Protein AF-A0AAU7Q9M7-F1 (afdb_monomer)

Organism: NCBI:txid3157919

Radius of gyration: 29.68 Å; Cα contacts (8 Å, |Δi|>4): 507; chains: 1; bounding box: 92×41×70 Å

Secondary structure (DSSP, 8-state):
-HHHHHHHHHHTS--HHHHHHHHHHS--HHHHHHHHHHHHHHHHHHHHHHT-TTTGGG--HHHHHHHHHHHHHHHHHHHHTT--SPPP------S---TT---------S--HHHHHHHTTS----TT-B-TT-B-TT---TTTT-S---TT-----B-TT-B-TT-EETTS--TTEE-TT-B-TT-EEEESSEE-TT-B-TT-EEEE---SS--HHHIIIII-TTT-SS-HHHHHHHS-GGGHHHHHHHHHHHHHHHHHTT--TTSTTS-HHHHHHHHTSSHHHHHSHHHHHHHHHHHHHHHHHHHTT-------HHHHHHHHHHHHT-SSHHHHHIIIIITHHHHHHHHHHHHT-S-HHHHHHHHHHHHHHHTSHHHHHHHS-----

Sequence (389 aa):
MNVVLSTIKAHLFNSCTSAIDLVQNNPSPYNIHIAKCLLSAKMTALNLLLSDPQKRSEVNEAKVNKYNNLLVKLNNLTHHLQIDSPPRLSRSTQNDLPAGANHKHILIEAATDEFTKLFKSKIACLSGIDFINRDLRHLDFENANELPFSRGMPCSENFTGANLTGVDLSGAFLEGSNFKGATLNHAKLQINCANFTDAALDNADITINPPEAWDEWHLDCLLNSDNNQDTIFSTINTIDDKYRDLKVNLIHQIIDSLVQDNVDMEDPTFPKSVMINTLFSKEFYLHDEKIRLYCDKLLQKEIIKANEKTLLNGFNKAALLFLLDTIANSAKANKQKYYMIDNNGFFNQLMVLCAHNDAAEIREKARAIYNDYLKLDEVKIYADKKGIR

Solvent-accessible surface area (backbone atoms only — not comparable to full-atom values): 21813 Å² total; per-residue (Å²): 119,65,61,63,54,20,46,49,37,21,68,69,64,70,28,56,69,28,21,45,53,26,30,74,76,55,75,43,78,65,44,49,49,52,34,51,52,52,44,51,53,54,50,50,56,49,50,57,42,64,71,35,85,88,48,44,88,75,61,56,66,69,58,58,54,51,52,53,54,48,49,52,53,46,51,52,55,45,64,76,63,74,70,81,76,80,81,76,93,61,88,81,74,86,86,83,77,79,90,75,78,80,76,69,81,70,74,70,77,64,77,46,72,66,61,46,52,50,48,75,70,52,73,42,78,61,71,93,53,86,35,58,54,35,80,42,58,72,50,62,29,64,59,37,50,86,61,88,71,64,92,89,68,71,36,64,35,43,30,36,42,13,34,32,42,56,21,50,32,62,39,35,81,39,35,51,18,32,30,35,46,11,35,29,31,47,14,32,36,37,42,52,15,41,38,34,40,77,39,43,56,59,75,38,49,72,43,67,63,78,69,99,63,84,44,67,66,50,32,35,52,40,50,19,57,90,84,28,82,65,8,40,62,50,22,58,65,30,42,62,75,89,48,48,69,60,52,50,49,46,50,48,52,53,52,50,53,43,60,73,68,62,61,59,82,80,44,89,56,43,41,57,63,43,50,51,45,58,54,38,68,42,74,74,45,59,70,35,68,68,54,35,55,52,49,52,55,56,49,53,54,52,43,54,45,19,37,75,72,44,83,82,75,81,73,44,74,48,46,51,49,49,52,52,49,53,50,72,64,35,93,41,73,68,58,32,40,42,46,58,58,79,25,33,49,25,40,53,49,52,45,54,53,29,63,74,42,90,50,64,68,49,30,52,54,43,49,54,55,49,56,54,52,51,65,35,77,90,40,29,75,63,68,70,56,86,77,85,127

Structure (mmCIF, N/CA/C/O backbone):
data_AF-A0AAU7Q9M7-F1
#
_entry.id   AF-A0AAU7Q9M7-F1
#
loop_
_atom_site.group_PDB
_atom_site.id
_atom_site.type_symbol
_atom_site.label_atom_id
_atom_site.label_alt_id
_atom_site.label_comp_id
_atom_site.label_asym_id
_atom_site.label_entity_id
_atom_site.label_seq_id
_atom_site.pdbx_PDB_ins_code
_atom_site.Cartn_x
_atom_site.Cartn_y
_atom_site.Cartn_z
_atom_site.occupancy
_atom_site.B_iso_or_equiv
_atom_site.auth_seq_id
_atom_site.auth_comp_id
_atom_site.auth_asym_id
_atom_site.auth_atom_id
_atom_site.pdbx_PDB_model_num
ATOM 1 N N . MET A 1 1 ? 22.580 10.094 -32.316 1.00 34.44 1 MET A N 1
ATOM 2 C CA . MET A 1 1 ? 23.124 8.717 -32.353 1.00 34.44 1 MET A CA 1
ATOM 3 C C . MET A 1 1 ? 24.425 8.578 -31.544 1.00 34.44 1 MET A C 1
ATOM 5 O O . MET A 1 1 ? 24.486 7.691 -30.710 1.00 34.44 1 MET A O 1
ATOM 9 N N . ASN A 1 2 ? 25.415 9.480 -31.682 1.00 42.91 2 ASN A N 1
ATOM 10 C CA . ASN A 1 2 ? 26.706 9.372 -30.968 1.00 42.91 2 ASN A CA 1
ATOM 11 C C . ASN A 1 2 ? 26.678 9.675 -29.456 1.00 42.91 2 ASN A C 1
ATOM 13 O O . ASN A 1 2 ? 27.366 8.999 -28.707 1.00 42.91 2 ASN A O 1
ATOM 17 N N . VAL A 1 3 ? 25.890 10.649 -28.982 1.00 38.97 3 VAL A N 1
ATOM 18 C CA . VAL A 1 3 ? 25.881 11.020 -27.549 1.00 38.97 3 VAL A CA 1
ATOM 19 C C . VAL A 1 3 ? 25.358 9.877 -26.684 1.00 38.97 3 VAL A C 1
ATOM 21 O O . VAL A 1 3 ? 26.024 9.502 -25.737 1.00 38.97 3 VAL A O 1
ATOM 24 N N . VAL A 1 4 ? 24.238 9.253 -27.061 1.00 38.22 4 VAL A N 1
ATOM 25 C CA . VAL A 1 4 ? 23.635 8.126 -26.325 1.00 38.22 4 VAL A CA 1
ATOM 26 C C . VAL A 1 4 ? 24.578 6.920 -26.269 1.00 38.22 4 VAL A C 1
ATOM 28 O O . VAL A 1 4 ? 24.780 6.349 -25.204 1.00 38.22 4 VAL A O 1
ATOM 31 N N . LEU A 1 5 ? 25.228 6.579 -27.387 1.00 40.94 5 LEU A N 1
ATOM 32 C CA . LEU A 1 5 ? 26.214 5.496 -27.433 1.00 40.94 5 LEU A CA 1
ATOM 33 C C . LEU A 1 5 ? 27.459 5.817 -26.589 1.00 40.94 5 LEU A C 1
ATOM 35 O O . LEU A 1 5 ? 27.981 4.937 -25.907 1.00 40.94 5 LEU A O 1
ATOM 39 N N . SER A 1 6 ? 27.918 7.071 -26.599 1.00 41.41 6 SER A N 1
ATOM 40 C CA . SER A 1 6 ? 29.015 7.539 -25.745 1.00 41.41 6 SER A CA 1
ATOM 41 C C . SER A 1 6 ? 28.627 7.554 -24.269 1.00 41.41 6 SER A C 1
ATOM 43 O O . SER A 1 6 ? 29.447 7.163 -23.445 1.00 41.41 6 SER A O 1
ATOM 45 N N . THR A 1 7 ? 27.384 7.906 -23.928 1.00 39.88 7 THR A N 1
ATOM 46 C CA . THR A 1 7 ? 26.843 7.829 -22.564 1.00 39.88 7 THR A CA 1
ATOM 47 C C . THR A 1 7 ? 26.818 6.388 -22.076 1.00 39.88 7 THR A C 1
ATOM 49 O O . THR A 1 7 ? 27.378 6.106 -21.021 1.00 39.88 7 THR A O 1
ATOM 52 N N . ILE A 1 8 ? 26.283 5.464 -22.876 1.00 42.66 8 ILE A N 1
ATOM 53 C CA . ILE A 1 8 ? 26.241 4.028 -22.567 1.00 42.66 8 ILE A CA 1
ATOM 54 C C . ILE A 1 8 ? 27.663 3.469 -22.405 1.00 42.66 8 ILE A C 1
ATOM 56 O O . ILE A 1 8 ? 27.961 2.788 -21.427 1.00 42.66 8 ILE A O 1
ATOM 60 N N . LYS A 1 9 ? 28.587 3.804 -23.315 1.00 42.69 9 LYS A N 1
ATOM 61 C CA . LYS A 1 9 ? 29.988 3.361 -23.226 1.00 42.69 9 LYS A CA 1
ATOM 62 C C . LYS A 1 9 ? 30.734 3.962 -22.033 1.00 42.69 9 LYS A C 1
ATOM 64 O O . LYS A 1 9 ? 31.542 3.274 -21.416 1.00 42.69 9 LYS A O 1
ATOM 69 N N . ALA A 1 10 ? 30.470 5.217 -21.691 1.00 39.41 10 ALA A N 1
ATOM 70 C CA . ALA A 1 10 ? 31.077 5.882 -20.544 1.00 39.41 10 ALA A CA 1
ATOM 71 C C . ALA A 1 10 ? 30.605 5.281 -19.213 1.00 39.41 10 ALA A C 1
ATOM 73 O O . ALA A 1 10 ? 31.439 4.974 -18.364 1.00 39.41 10 ALA A O 1
ATOM 74 N N . HIS A 1 11 ? 29.291 5.089 -19.065 1.00 41.91 11 HIS A N 1
ATOM 75 C CA . HIS A 1 11 ? 28.661 4.754 -17.788 1.00 41.91 11 HIS A CA 1
ATOM 76 C C . HIS A 1 11 ? 28.594 3.239 -17.541 1.00 41.91 11 HIS A C 1
ATOM 78 O O . HIS A 1 11 ? 28.989 2.806 -16.464 1.00 41.91 11 HIS A O 1
ATOM 84 N N . LEU A 1 12 ? 28.217 2.413 -18.531 1.00 37.09 12 LEU A N 1
ATOM 85 C CA . LEU A 1 12 ? 28.148 0.951 -18.341 1.00 37.09 12 LEU A CA 1
ATOM 86 C C . LEU A 1 12 ? 29.501 0.248 -18.489 1.00 37.09 12 LEU A C 1
ATOM 88 O O . LEU A 1 12 ? 29.812 -0.670 -17.737 1.00 37.09 12 LEU A O 1
ATOM 92 N N . PHE A 1 13 ? 30.335 0.655 -19.450 1.00 36.28 13 PHE A N 1
ATOM 93 C CA . PHE A 1 13 ? 31.604 -0.042 -19.718 1.00 36.28 13 PHE A CA 1
ATOM 94 C C . PHE A 1 13 ? 32.796 0.526 -18.952 1.00 36.28 13 PHE A C 1
ATOM 96 O O . PHE A 1 13 ? 33.926 0.064 -19.143 1.00 36.28 13 PHE A O 1
ATOM 103 N N . ASN A 1 14 ? 32.565 1.531 -18.100 1.00 47.53 14 ASN A N 1
ATOM 104 C CA . ASN A 1 14 ? 33.609 2.199 -17.328 1.00 47.53 14 ASN A CA 1
ATOM 105 C C . ASN A 1 14 ? 34.776 2.663 -18.242 1.00 47.53 14 ASN A C 1
ATOM 107 O O . ASN A 1 14 ? 35.966 2.501 -17.942 1.00 47.53 14 ASN A O 1
ATOM 111 N N . SER A 1 15 ? 34.412 3.154 -19.436 1.00 60.66 15 SER A N 1
ATOM 112 C CA . SER A 1 15 ? 35.326 3.490 -20.529 1.00 60.66 15 SER A CA 1
ATOM 113 C C . SER A 1 15 ? 35.737 4.955 -20.449 1.00 60.66 15 SER A C 1
ATOM 115 O O . SER A 1 15 ? 34.985 5.853 -20.834 1.00 60.66 15 SER A O 1
ATOM 117 N N . CYS A 1 16 ? 36.977 5.202 -20.023 1.00 60.84 16 CYS A N 1
ATOM 118 C CA . CYS A 1 16 ? 37.547 6.549 -19.955 1.00 60.84 16 CYS A CA 1
ATOM 119 C C . CYS A 1 16 ? 37.527 7.280 -21.309 1.00 60.84 16 CYS A C 1
ATOM 121 O O . CYS A 1 16 ? 37.311 8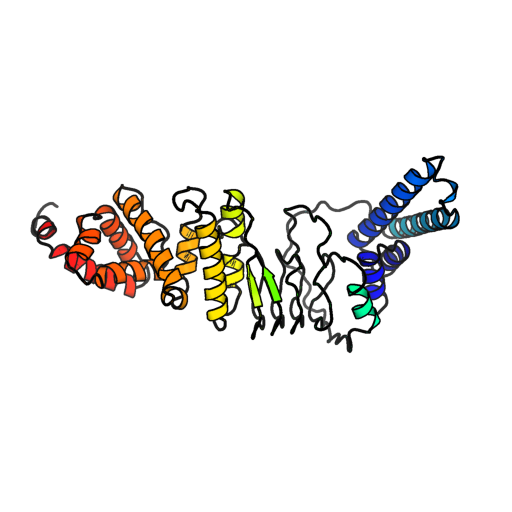.487 -21.350 1.00 60.84 16 CYS A O 1
ATOM 123 N N . THR A 1 17 ? 37.724 6.566 -22.425 1.00 66.56 17 THR A N 1
ATOM 124 C CA . THR A 1 17 ? 37.694 7.166 -23.770 1.00 66.56 17 THR A CA 1
ATOM 125 C C . THR A 1 17 ? 36.305 7.692 -24.107 1.00 66.56 17 THR A C 1
ATOM 127 O O . THR A 1 17 ? 36.161 8.829 -24.539 1.00 66.56 17 THR A O 1
ATOM 130 N N . SER A 1 18 ? 35.275 6.893 -23.834 1.00 60.75 18 SER A N 1
ATOM 131 C CA . SER A 1 18 ? 33.894 7.253 -24.155 1.00 60.75 18 SER A CA 1
ATOM 132 C C . SER A 1 18 ? 33.331 8.301 -23.199 1.00 60.75 18 SER A C 1
ATOM 134 O O . SER A 1 18 ? 32.537 9.131 -23.626 1.00 60.75 18 SER A O 1
ATOM 136 N N . ALA A 1 19 ? 33.787 8.320 -21.941 1.00 57.19 19 ALA A N 1
ATOM 137 C CA . ALA A 1 19 ? 33.470 9.386 -20.991 1.00 57.19 19 ALA A CA 1
ATOM 138 C C . ALA A 1 19 ? 34.023 10.743 -21.449 1.00 57.19 19 ALA A C 1
ATOM 140 O O . ALA A 1 19 ? 33.332 11.754 -21.368 1.00 57.19 19 ALA A O 1
ATOM 141 N N . ILE A 1 20 ? 35.237 10.773 -22.002 1.00 67.12 20 ILE A N 1
ATOM 142 C CA . ILE A 1 20 ? 35.827 12.007 -22.536 1.00 67.12 20 ILE A CA 1
ATOM 143 C C . ILE A 1 20 ? 35.156 12.427 -23.844 1.00 67.12 20 ILE A C 1
ATOM 145 O O . ILE A 1 20 ? 34.885 13.611 -24.037 1.00 67.12 20 ILE A O 1
ATOM 149 N N . ASP A 1 21 ? 34.829 11.479 -24.721 1.00 66.62 21 ASP A N 1
ATOM 150 C CA . ASP A 1 21 ? 34.077 11.784 -25.940 1.00 66.62 21 ASP A CA 1
ATOM 151 C C . ASP A 1 21 ? 32.649 12.260 -25.614 1.00 66.62 21 ASP A C 1
ATOM 153 O O . ASP A 1 21 ? 32.095 13.094 -26.329 1.00 66.62 21 ASP A O 1
ATOM 157 N N . LEU A 1 22 ? 32.053 11.797 -24.510 1.00 64.44 22 LEU A N 1
ATOM 158 C CA . LEU A 1 22 ? 30.787 12.324 -24.002 1.00 64.44 22 LEU A CA 1
ATOM 159 C C . LEU A 1 22 ? 30.930 13.773 -23.526 1.00 64.44 22 LEU A C 1
ATOM 161 O O . LEU A 1 22 ? 30.123 14.608 -23.921 1.00 64.44 22 LEU A O 1
ATOM 165 N N . VAL A 1 23 ? 31.967 14.087 -22.743 1.00 65.81 23 VAL A N 1
ATOM 166 C CA . VAL A 1 23 ? 32.262 15.468 -22.313 1.00 65.81 23 VAL A CA 1
ATOM 167 C C . VAL A 1 23 ? 32.479 16.386 -23.517 1.00 65.81 23 VAL A C 1
ATOM 169 O O . VAL A 1 23 ? 32.002 17.516 -23.520 1.00 65.81 23 VAL A O 1
ATOM 172 N N . GLN A 1 24 ? 33.153 15.895 -24.558 1.00 68.56 24 GLN A N 1
ATOM 173 C CA . GLN A 1 24 ? 33.411 16.654 -25.780 1.00 68.56 24 GLN A CA 1
ATOM 174 C C . GLN A 1 24 ? 32.130 16.946 -26.582 1.00 68.56 24 GLN A C 1
ATOM 176 O O . GLN A 1 24 ? 32.024 18.007 -27.191 1.00 68.56 24 GLN A O 1
ATOM 181 N N . ASN A 1 25 ? 31.166 16.020 -26.594 1.00 62.06 25 ASN A N 1
ATOM 182 C CA . ASN A 1 25 ? 29.933 16.153 -27.378 1.00 62.06 25 ASN A CA 1
ATOM 183 C C . ASN A 1 25 ? 28.751 16.747 -26.588 1.00 62.06 25 ASN A C 1
ATOM 185 O O . ASN A 1 25 ? 27.810 17.246 -27.201 1.00 62.06 25 ASN A O 1
ATOM 189 N N . ASN A 1 26 ? 28.766 16.664 -25.255 1.00 61.44 26 ASN A N 1
ATOM 190 C CA . ASN A 1 26 ? 27.743 17.213 -24.364 1.00 61.44 26 ASN A CA 1
ATOM 191 C C . ASN A 1 26 ? 28.369 17.648 -23.016 1.00 61.44 26 ASN A C 1
ATOM 193 O O . ASN A 1 26 ? 28.328 16.895 -22.032 1.00 61.44 26 ASN A O 1
ATOM 197 N N . PRO A 1 27 ? 29.003 18.833 -22.968 1.00 62.59 27 PRO A N 1
ATOM 198 C CA . PRO A 1 27 ? 29.715 19.297 -21.785 1.00 62.59 27 PRO A CA 1
ATOM 199 C C . PRO A 1 27 ? 28.742 19.685 -20.666 1.00 62.59 27 PRO A C 1
ATOM 201 O O . PRO A 1 27 ? 27.946 20.610 -20.803 1.00 62.59 27 PRO A O 1
ATOM 204 N N . SER A 1 28 ? 28.840 19.001 -19.526 1.00 59.50 28 SER A N 1
ATOM 205 C CA . SER A 1 28 ? 28.136 19.357 -18.292 1.00 59.50 28 SER A CA 1
ATOM 206 C C . SER A 1 28 ? 29.054 19.156 -17.080 1.00 59.50 28 SER A C 1
ATOM 208 O O . SER A 1 28 ? 29.949 18.301 -17.133 1.00 59.50 28 SER A O 1
ATOM 210 N N . PRO A 1 29 ? 28.845 19.889 -15.967 1.00 49.69 29 PRO A N 1
ATOM 211 C CA . PRO A 1 29 ? 29.611 19.687 -14.734 1.00 49.69 29 PRO A CA 1
ATOM 212 C C . PRO A 1 29 ? 29.579 18.229 -14.250 1.00 49.69 29 PRO A C 1
ATOM 214 O O . PRO A 1 29 ? 30.583 17.705 -13.770 1.00 49.69 29 PRO A O 1
ATOM 217 N N . TYR A 1 30 ? 28.443 17.555 -14.452 1.00 48.59 30 TYR A N 1
ATOM 218 C CA . TYR A 1 30 ? 28.232 16.149 -14.117 1.00 48.59 30 TYR A CA 1
ATOM 219 C C . TYR A 1 30 ? 29.070 15.201 -14.993 1.00 48.59 30 TYR A C 1
ATOM 221 O O . TYR A 1 30 ? 29.829 14.386 -14.470 1.00 48.59 30 TYR A O 1
ATOM 229 N N . ASN A 1 31 ? 29.033 15.365 -16.321 1.00 53.19 31 ASN A N 1
ATOM 230 C CA . ASN A 1 31 ? 29.803 14.527 -17.253 1.00 53.19 31 ASN A CA 1
ATOM 231 C C . ASN A 1 31 ? 31.318 14.697 -17.048 1.00 53.19 31 ASN A C 1
ATOM 233 O O . ASN A 1 31 ? 32.079 13.731 -17.130 1.00 53.19 31 ASN A O 1
ATOM 237 N N . ILE A 1 32 ? 31.756 15.922 -16.736 1.00 57.72 32 ILE A N 1
ATOM 238 C CA . ILE A 1 32 ? 33.153 16.232 -16.409 1.00 57.72 32 ILE A CA 1
ATOM 239 C C . ILE A 1 32 ? 33.573 15.537 -15.110 1.00 57.72 32 ILE A C 1
ATOM 241 O O . ILE A 1 32 ? 34.659 14.957 -15.050 1.00 57.72 32 ILE A O 1
ATOM 245 N N . HIS A 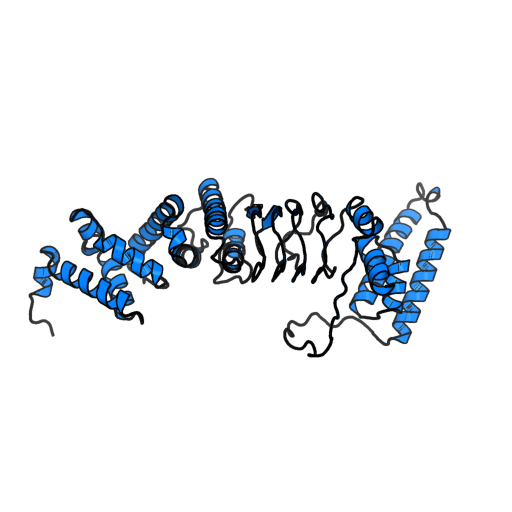1 33 ? 32.730 15.583 -14.075 1.00 53.19 33 HIS A N 1
ATOM 246 C CA . HIS A 1 33 ? 33.004 14.933 -12.796 1.00 53.19 33 HIS A CA 1
ATOM 247 C C . HIS A 1 33 ? 33.161 13.415 -12.960 1.00 53.19 33 HIS A C 1
ATOM 249 O O . HIS A 1 33 ? 34.152 12.852 -12.499 1.00 53.19 33 HIS A O 1
ATOM 255 N N . ILE A 1 34 ? 32.257 12.770 -13.700 1.00 54.78 34 ILE A N 1
ATOM 256 C CA . ILE A 1 34 ? 32.328 11.328 -13.978 1.00 54.78 34 ILE A CA 1
ATOM 257 C C . ILE A 1 34 ? 33.606 10.977 -14.739 1.00 54.78 34 ILE A C 1
ATOM 259 O O . ILE A 1 34 ? 34.338 10.079 -14.323 1.00 54.78 34 ILE A O 1
ATOM 263 N N . ALA A 1 35 ? 33.934 11.713 -15.805 1.00 60.47 35 ALA A N 1
ATOM 264 C CA . ALA A 1 35 ? 35.167 11.479 -16.554 1.00 60.47 35 ALA A CA 1
ATOM 265 C C . ALA A 1 35 ? 36.419 11.601 -15.661 1.00 60.47 35 ALA A C 1
ATOM 267 O O . ALA A 1 35 ? 37.322 10.769 -15.776 1.00 60.47 35 ALA A O 1
ATOM 268 N N . LYS A 1 36 ? 36.455 12.574 -14.735 1.00 61.75 36 LYS A N 1
ATOM 269 C CA . LYS A 1 36 ? 37.549 12.748 -13.759 1.00 61.75 36 LYS A CA 1
ATOM 270 C C . LYS A 1 36 ? 37.635 11.582 -12.770 1.00 61.75 36 LYS A C 1
ATOM 272 O O . LYS A 1 36 ? 38.725 11.050 -12.570 1.00 61.75 36 LYS A O 1
ATOM 277 N N . CYS A 1 37 ? 36.509 11.167 -12.190 1.00 54.28 37 CYS A N 1
ATOM 278 C CA . CYS A 1 37 ? 36.445 10.079 -11.210 1.00 54.28 37 CYS A CA 1
ATOM 279 C C . CYS A 1 37 ? 36.825 8.720 -11.815 1.00 54.28 37 CYS A C 1
ATOM 281 O O . CYS A 1 37 ? 37.568 7.951 -11.205 1.00 54.28 37 CYS A O 1
ATOM 283 N N . LEU A 1 38 ? 36.382 8.430 -13.043 1.00 59.72 38 LEU A N 1
ATOM 284 C CA . LEU A 1 38 ? 36.758 7.189 -13.721 1.00 59.72 38 LEU A CA 1
ATOM 285 C C . LEU A 1 38 ? 38.254 7.155 -14.042 1.00 59.72 38 LEU A C 1
ATOM 287 O O . LEU A 1 38 ? 38.909 6.133 -13.829 1.00 59.72 38 LEU A O 1
ATOM 291 N N . LEU A 1 39 ? 38.817 8.269 -14.520 1.00 66.69 39 LEU A N 1
ATOM 292 C CA . LEU A 1 39 ? 40.247 8.337 -14.810 1.00 66.69 39 LEU A CA 1
ATOM 293 C C . LEU A 1 39 ? 41.098 8.206 -13.542 1.00 66.69 39 LEU A C 1
ATOM 295 O O . LEU A 1 39 ? 42.069 7.450 -13.540 1.00 66.69 39 LEU A O 1
ATOM 299 N N . SER A 1 40 ? 40.725 8.901 -12.463 1.00 61.31 40 SER A N 1
ATOM 300 C CA . SER A 1 40 ? 41.470 8.873 -11.201 1.00 61.31 40 SER A CA 1
ATOM 301 C C . SER A 1 40 ? 41.441 7.489 -10.553 1.00 61.31 40 SER A C 1
ATOM 303 O O . SER A 1 40 ? 42.480 7.015 -10.090 1.00 61.31 40 SER A O 1
ATOM 305 N N . ALA A 1 41 ? 40.305 6.788 -10.600 1.00 55.94 41 ALA A N 1
ATOM 306 C CA . ALA A 1 41 ? 40.192 5.419 -10.108 1.00 55.94 41 ALA A CA 1
ATOM 307 C C . ALA A 1 41 ? 41.071 4.448 -10.918 1.00 55.94 41 ALA A C 1
ATOM 309 O O . ALA A 1 41 ? 41.804 3.640 -10.342 1.00 55.94 41 ALA A O 1
ATOM 310 N N . LYS A 1 42 ? 41.062 4.551 -12.257 1.00 61.97 42 LYS A N 1
ATOM 311 C CA . LYS A 1 42 ? 41.884 3.691 -13.130 1.00 61.97 42 LYS A CA 1
ATOM 312 C C . LYS A 1 42 ? 43.380 3.981 -12.996 1.00 61.97 42 LYS A C 1
ATOM 314 O O . LYS A 1 42 ? 44.168 3.038 -13.015 1.00 61.97 42 LYS A O 1
ATOM 319 N N . MET A 1 43 ? 43.775 5.243 -12.828 1.00 63.97 43 MET A N 1
ATOM 320 C CA . MET A 1 43 ? 45.173 5.625 -12.593 1.00 63.97 43 MET A CA 1
ATOM 321 C C . MET A 1 43 ? 45.660 5.197 -11.207 1.00 63.97 43 MET A C 1
ATOM 323 O O . MET A 1 43 ? 46.759 4.665 -11.096 1.00 63.97 43 MET A O 1
ATOM 327 N N . THR A 1 44 ? 44.838 5.350 -10.166 1.00 64.50 44 THR A N 1
ATOM 328 C CA . THR A 1 44 ? 45.172 4.893 -8.806 1.00 64.50 44 THR A CA 1
ATOM 329 C C . THR A 1 44 ? 45.362 3.376 -8.767 1.00 64.50 44 THR A C 1
ATOM 331 O O . THR A 1 44 ? 46.360 2.899 -8.232 1.00 64.50 44 THR A O 1
ATOM 334 N N . ALA A 1 45 ? 44.474 2.615 -9.417 1.00 61.34 45 ALA A N 1
ATOM 335 C CA . ALA A 1 45 ? 44.619 1.165 -9.547 1.00 61.34 45 ALA A CA 1
ATOM 336 C C . ALA A 1 45 ? 45.905 0.764 -10.296 1.00 61.34 45 ALA A C 1
ATOM 338 O O . ALA A 1 45 ? 46.570 -0.196 -9.914 1.00 61.34 45 ALA A O 1
ATOM 339 N N . LEU A 1 46 ? 46.291 1.509 -11.338 1.00 66.06 46 LEU A N 1
ATOM 340 C CA . LEU A 1 46 ? 47.536 1.263 -12.074 1.00 66.06 46 LEU A CA 1
ATOM 341 C C . LEU A 1 46 ? 48.789 1.616 -11.265 1.00 66.06 46 LEU A C 1
ATOM 343 O O . LEU A 1 46 ? 49.772 0.883 -11.318 1.00 66.06 46 LEU A O 1
ATOM 347 N N . ASN A 1 47 ? 48.749 2.706 -10.502 1.00 64.25 47 ASN A N 1
ATOM 348 C CA . ASN A 1 47 ? 49.853 3.115 -9.636 1.00 64.25 47 ASN A CA 1
ATOM 349 C C . ASN A 1 47 ? 50.073 2.113 -8.495 1.00 64.25 47 ASN A C 1
ATOM 351 O O . ASN A 1 47 ? 51.219 1.803 -8.186 1.00 64.25 47 ASN A O 1
ATOM 355 N N . LEU A 1 48 ? 48.994 1.543 -7.945 1.00 64.25 48 LEU A N 1
ATOM 356 C CA . LEU A 1 48 ? 49.061 0.458 -6.959 1.00 64.25 48 LEU A CA 1
ATOM 357 C C . LEU A 1 48 ? 49.707 -0.816 -7.533 1.00 64.25 48 LEU A C 1
ATOM 359 O O . LEU A 1 48 ? 50.501 -1.467 -6.858 1.00 64.25 48 LEU A O 1
ATOM 363 N N . LEU A 1 49 ? 49.423 -1.147 -8.797 1.00 60.28 49 LEU A N 1
ATOM 364 C CA . LEU A 1 49 ? 50.060 -2.270 -9.500 1.00 60.28 49 LEU A CA 1
ATOM 365 C C . LEU A 1 49 ? 51.540 -2.003 -9.827 1.00 60.28 49 LEU A C 1
ATOM 367 O O . LEU A 1 49 ? 52.349 -2.924 -9.802 1.00 60.28 49 LEU A O 1
ATOM 371 N N . LEU A 1 50 ? 51.908 -0.749 -10.104 1.00 60.66 50 LEU A N 1
ATOM 372 C CA . LEU A 1 50 ? 53.293 -0.327 -10.355 1.00 60.66 50 LEU A CA 1
ATOM 373 C C . LEU A 1 50 ? 54.159 -0.286 -9.085 1.00 60.66 50 LEU A C 1
ATOM 375 O O . LEU A 1 50 ? 55.382 -0.407 -9.192 1.00 60.66 50 LEU A O 1
ATOM 379 N N . SER A 1 51 ? 53.545 -0.108 -7.910 1.00 59.16 51 SER A N 1
ATOM 380 C CA . SER A 1 51 ? 54.228 -0.120 -6.609 1.00 59.16 51 SER A CA 1
ATOM 381 C C . SER A 1 51 ? 54.533 -1.521 -6.064 1.00 59.16 51 SER A C 1
ATOM 383 O O . SER A 1 51 ? 55.329 -1.631 -5.135 1.00 59.16 51 SER A O 1
ATOM 385 N N . ASP A 1 52 ? 53.947 -2.578 -6.637 1.00 57.78 52 ASP A N 1
ATOM 386 C CA . ASP A 1 52 ? 54.201 -3.974 -6.262 1.00 57.78 52 ASP A CA 1
ATOM 387 C C . ASP A 1 52 ? 55.289 -4.595 -7.176 1.00 57.78 52 ASP A C 1
ATOM 389 O O . ASP A 1 52 ? 55.047 -4.806 -8.372 1.00 57.78 52 ASP A O 1
ATOM 393 N N . PRO A 1 53 ? 56.501 -4.901 -6.662 1.00 56.81 53 PRO A N 1
ATOM 394 C CA . PRO A 1 53 ? 57.621 -5.398 -7.466 1.00 56.81 53 PRO A CA 1
ATOM 395 C C . PRO A 1 53 ? 57.338 -6.715 -8.201 1.00 56.81 53 PRO A C 1
ATOM 397 O O . PRO A 1 53 ? 57.965 -6.970 -9.230 1.00 56.81 53 PRO A O 1
ATOM 400 N N . GLN A 1 54 ? 56.409 -7.541 -7.701 1.00 55.69 54 GLN A N 1
ATOM 401 C CA . GLN A 1 54 ? 56.093 -8.853 -8.280 1.00 55.69 54 GLN A CA 1
ATOM 402 C C . GLN A 1 54 ? 55.080 -8.783 -9.434 1.00 55.69 54 GLN A C 1
ATOM 404 O O . GLN A 1 54 ? 55.072 -9.672 -10.282 1.00 55.69 54 GLN A O 1
ATOM 409 N N . LYS A 1 55 ? 54.268 -7.719 -9.513 1.00 51.09 55 LYS A N 1
ATOM 410 C CA . LYS A 1 55 ? 53.226 -7.528 -10.549 1.00 51.09 55 LYS A CA 1
ATOM 411 C C . LYS A 1 55 ? 53.635 -6.562 -11.660 1.00 51.09 55 LYS A C 1
ATOM 413 O O . LYS A 1 55 ? 52.879 -6.309 -12.596 1.00 51.09 55 LYS A O 1
ATOM 418 N N . ARG A 1 56 ? 54.859 -6.034 -11.590 1.00 52.75 56 ARG A N 1
ATOM 419 C CA . ARG A 1 56 ? 55.387 -5.028 -12.521 1.00 52.75 56 ARG A CA 1
ATOM 420 C C . ARG A 1 56 ? 55.473 -5.523 -13.972 1.00 52.75 56 ARG A C 1
ATOM 422 O O . ARG A 1 56 ? 55.348 -4.717 -14.887 1.00 52.75 56 ARG A O 1
ATOM 429 N N . SER A 1 57 ? 55.630 -6.832 -14.181 1.00 53.81 57 SER A N 1
ATOM 430 C CA . SER A 1 57 ? 55.624 -7.482 -15.502 1.00 53.81 57 SER A CA 1
ATOM 431 C C . SER A 1 57 ? 54.237 -7.542 -16.161 1.00 53.81 57 SER A C 1
ATOM 433 O O . SER A 1 57 ? 54.153 -7.724 -17.373 1.00 53.81 57 SER A O 1
ATOM 435 N N . GLU A 1 58 ? 53.153 -7.358 -15.398 1.00 51.94 58 GLU A N 1
ATOM 436 C CA . GLU A 1 58 ? 51.770 -7.331 -15.901 1.00 51.94 58 GLU A CA 1
ATOM 437 C C . GLU A 1 58 ? 51.317 -5.916 -16.309 1.00 51.94 58 GLU A C 1
ATOM 439 O O . GLU A 1 58 ? 50.247 -5.732 -16.907 1.00 51.94 58 GLU A O 1
ATOM 444 N N . VAL A 1 59 ? 52.123 -4.889 -16.008 1.00 53.78 59 VAL A N 1
ATOM 445 C CA . VAL A 1 59 ? 51.789 -3.499 -16.318 1.00 53.78 59 VAL A CA 1
ATOM 446 C C . VAL A 1 59 ? 52.130 -3.187 -17.772 1.00 53.78 59 VAL A C 1
ATOM 448 O O . VAL A 1 59 ? 53.280 -3.041 -18.168 1.00 53.78 59 VAL A O 1
ATOM 451 N N . ASN A 1 60 ? 51.088 -3.036 -18.583 1.00 60.56 60 ASN A N 1
ATOM 452 C CA . ASN A 1 60 ? 51.214 -2.653 -19.981 1.00 60.56 60 ASN A CA 1
ATOM 453 C C . ASN A 1 60 ? 51.476 -1.134 -20.097 1.00 60.56 60 ASN A C 1
ATOM 455 O O . ASN A 1 60 ? 50.552 -0.338 -19.902 1.00 60.56 60 ASN A O 1
ATOM 459 N N . GLU A 1 61 ? 52.706 -0.728 -20.438 1.00 61.28 61 GLU A N 1
ATOM 460 C CA . GLU A 1 61 ? 53.108 0.682 -20.644 1.00 61.28 61 GLU A CA 1
ATOM 461 C C . GLU A 1 61 ? 52.167 1.441 -21.598 1.00 61.28 61 GLU A C 1
ATOM 463 O O . GLU A 1 61 ? 51.887 2.627 -21.403 1.00 61.28 61 GLU A O 1
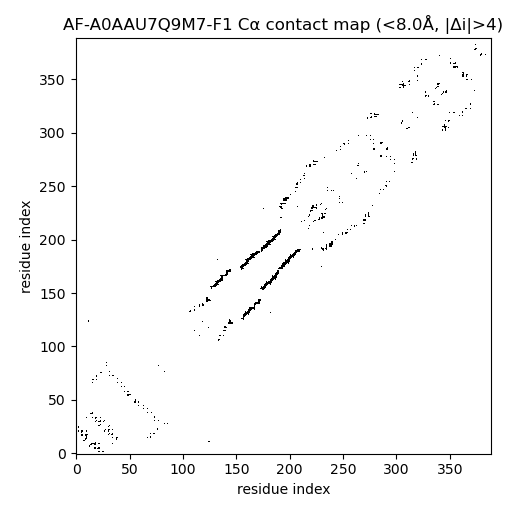ATOM 468 N N . ALA A 1 62 ? 51.573 0.755 -22.580 1.00 60.38 62 ALA A N 1
ATOM 469 C CA . ALA A 1 62 ? 50.607 1.362 -23.492 1.00 60.38 62 ALA A CA 1
ATOM 470 C C . ALA A 1 62 ? 49.309 1.803 -22.787 1.00 60.38 62 ALA A C 1
ATOM 472 O O . ALA A 1 62 ? 48.688 2.784 -23.201 1.00 60.38 62 ALA A O 1
ATOM 473 N N . LYS A 1 63 ? 48.892 1.131 -21.701 1.00 63.09 63 LYS A N 1
ATOM 474 C CA . LYS A 1 63 ? 47.717 1.534 -20.902 1.00 63.09 63 LYS A CA 1
ATOM 475 C C . LYS A 1 63 ? 48.010 2.768 -20.050 1.00 63.09 63 LYS A C 1
ATOM 477 O O . LYS A 1 63 ? 47.154 3.648 -19.974 1.00 63.09 63 LYS A O 1
ATOM 482 N N . VAL A 1 64 ? 49.208 2.851 -19.465 1.00 64.12 64 VAL A N 1
ATOM 483 C CA . VAL A 1 64 ? 49.675 4.034 -18.716 1.00 64.12 64 VAL A CA 1
ATOM 484 C C . VAL A 1 64 ? 49.647 5.260 -19.631 1.00 64.12 64 VAL A C 1
ATOM 486 O O . VAL A 1 64 ? 48.993 6.259 -19.328 1.00 64.12 64 VAL A O 1
ATOM 489 N N . ASN A 1 65 ? 50.265 5.144 -20.809 1.00 68.38 65 ASN A N 1
ATOM 490 C CA . ASN A 1 65 ? 50.329 6.228 -21.789 1.00 68.38 65 ASN A CA 1
ATOM 491 C C . ASN A 1 65 ? 48.942 6.611 -22.323 1.00 68.38 65 ASN A C 1
ATOM 493 O O . ASN A 1 65 ? 48.639 7.794 -22.479 1.00 68.38 65 ASN A O 1
ATOM 497 N N . LYS A 1 66 ? 48.055 5.630 -22.534 1.00 73.75 66 LYS A N 1
ATOM 498 C CA . LYS A 1 66 ? 46.667 5.882 -22.939 1.00 73.75 66 LYS A CA 1
ATOM 499 C C . LYS A 1 66 ? 45.910 6.725 -21.910 1.00 73.75 66 LYS A C 1
ATOM 501 O O . LYS A 1 66 ? 45.258 7.689 -22.303 1.00 73.75 66 LYS A O 1
ATOM 506 N N . TYR A 1 67 ? 45.975 6.393 -20.620 1.00 71.69 67 TYR A N 1
ATOM 507 C CA . TYR A 1 67 ? 45.253 7.157 -19.596 1.00 71.69 67 TYR A CA 1
ATOM 508 C C . TYR A 1 67 ? 45.861 8.540 -19.356 1.00 71.69 67 TYR A C 1
ATOM 510 O O . TYR A 1 67 ? 45.106 9.500 -19.226 1.00 71.69 67 TYR A O 1
ATOM 518 N N . ASN A 1 68 ? 47.187 8.681 -19.419 1.00 69.94 68 ASN A N 1
ATOM 519 C CA . ASN A 1 68 ? 47.838 9.993 -19.351 1.00 69.94 68 ASN A CA 1
ATOM 520 C C . ASN A 1 68 ? 47.409 10.909 -20.512 1.00 69.94 68 ASN A C 1
ATOM 522 O O . ASN A 1 68 ? 47.054 12.065 -20.287 1.00 69.94 68 ASN A O 1
ATOM 526 N N . ASN A 1 69 ? 47.337 10.386 -21.741 1.00 72.44 69 ASN A N 1
ATOM 527 C CA . ASN A 1 69 ? 46.860 11.154 -22.899 1.00 72.44 69 ASN A CA 1
ATOM 528 C C . ASN A 1 69 ? 45.386 11.565 -22.763 1.00 72.44 69 ASN A C 1
ATOM 530 O O . ASN A 1 69 ? 44.997 12.668 -23.146 1.00 72.44 69 ASN A O 1
ATOM 534 N N . LEU A 1 70 ? 44.560 10.689 -22.190 1.00 74.94 70 LEU A N 1
ATOM 535 C CA . LEU A 1 70 ? 43.156 10.978 -21.910 1.00 74.94 70 LEU A CA 1
ATOM 536 C C . LEU A 1 70 ? 42.986 12.031 -20.806 1.00 74.94 70 LEU A C 1
ATOM 538 O O . LEU A 1 70 ? 42.111 12.886 -20.929 1.00 74.94 70 LEU A O 1
ATOM 542 N N . LEU A 1 71 ? 43.850 12.034 -19.787 1.00 72.56 71 LEU A N 1
ATOM 543 C CA . LEU A 1 71 ? 43.864 13.060 -18.742 1.00 72.56 71 LEU A CA 1
ATOM 544 C C . LEU A 1 71 ? 44.182 14.439 -19.323 1.00 72.56 71 LEU A C 1
ATOM 546 O O . LEU A 1 71 ? 43.486 15.406 -19.030 1.00 72.56 71 LEU A O 1
ATOM 550 N N . VAL A 1 72 ? 45.192 14.519 -20.194 1.00 74.25 72 VAL A N 1
ATOM 551 C CA . VAL A 1 72 ? 45.546 15.761 -20.896 1.00 74.25 72 VAL A CA 1
ATOM 552 C C . VAL A 1 72 ? 44.378 16.239 -21.764 1.00 74.25 72 VAL A C 1
ATOM 554 O O . VAL A 1 72 ? 44.019 17.415 -21.715 1.00 74.25 72 VAL A O 1
ATOM 557 N N . LYS A 1 73 ? 43.724 15.328 -22.501 1.00 76.38 73 LYS A N 1
ATOM 558 C CA . LYS A 1 73 ? 42.545 15.656 -23.320 1.00 76.38 73 LYS A CA 1
ATOM 559 C C . LYS A 1 73 ? 41.393 16.197 -22.463 1.00 76.38 73 LYS A C 1
ATOM 561 O O . LYS A 1 73 ? 40.789 17.201 -22.831 1.00 76.38 73 LYS A O 1
ATOM 566 N N . LEU A 1 74 ? 41.117 15.575 -21.315 1.00 73.19 74 LEU A N 1
ATOM 567 C CA . LEU A 1 74 ? 40.079 16.022 -20.384 1.00 73.19 74 LEU A CA 1
ATOM 568 C C . LEU A 1 74 ? 40.411 17.388 -19.770 1.00 73.19 74 LEU A C 1
ATOM 570 O O . LEU A 1 74 ? 39.546 18.257 -19.755 1.00 73.19 74 LEU A O 1
ATOM 574 N N . ASN A 1 75 ? 41.653 17.600 -19.329 1.00 70.69 75 ASN A N 1
ATOM 575 C CA . ASN A 1 75 ? 42.092 18.866 -18.736 1.00 70.69 75 ASN A CA 1
ATOM 576 C C . ASN A 1 75 ? 41.986 20.030 -19.730 1.00 70.69 75 ASN A C 1
ATOM 578 O O . ASN A 1 75 ? 41.493 21.101 -19.369 1.00 70.69 75 ASN A O 1
ATOM 582 N N . ASN A 1 76 ? 42.361 19.801 -20.992 1.00 73.94 76 ASN A N 1
ATOM 583 C CA . ASN A 1 76 ? 42.205 20.790 -22.058 1.00 73.94 76 ASN A CA 1
ATOM 584 C C . ASN A 1 76 ? 40.722 21.111 -22.306 1.00 73.94 76 ASN A C 1
ATOM 586 O O . ASN A 1 76 ? 40.354 22.282 -22.371 1.00 73.94 76 ASN A O 1
ATOM 590 N N . LEU A 1 77 ? 39.853 20.094 -22.370 1.00 69.25 77 LEU A N 1
ATOM 591 C CA . LEU A 1 77 ? 38.405 20.291 -22.518 1.00 69.25 77 LEU A CA 1
ATOM 592 C C . LEU A 1 77 ? 37.810 21.072 -21.337 1.00 69.25 77 LEU A C 1
ATOM 594 O O . LEU A 1 77 ? 36.994 21.963 -21.551 1.00 69.25 77 LEU A O 1
ATOM 598 N N . THR A 1 78 ? 38.243 20.802 -20.103 1.00 63.31 78 THR A N 1
ATOM 599 C CA . THR A 1 78 ? 37.755 21.527 -18.919 1.00 63.31 78 THR A CA 1
ATOM 600 C C . THR A 1 78 ? 38.255 22.967 -18.840 1.00 63.31 78 THR A C 1
ATOM 602 O O . THR A 1 78 ? 37.489 23.840 -18.441 1.00 63.31 78 THR A O 1
ATOM 605 N N . HIS A 1 79 ? 39.492 23.241 -19.272 1.00 61.31 79 HIS A N 1
ATOM 606 C CA . HIS A 1 79 ? 40.036 24.603 -19.319 1.00 61.31 79 HIS A CA 1
ATOM 607 C C . HIS A 1 79 ? 39.320 25.481 -20.353 1.00 61.31 79 HIS A C 1
ATOM 609 O O . HIS A 1 79 ? 39.073 26.655 -20.089 1.00 61.31 79 HIS A O 1
ATOM 615 N N . HIS A 1 80 ? 38.940 24.915 -21.503 1.00 56.25 80 HIS A N 1
ATOM 616 C CA . HIS A 1 80 ? 38.186 25.637 -22.533 1.00 56.25 80 HIS A CA 1
ATOM 617 C C . HIS A 1 80 ? 36.744 25.976 -22.122 1.00 56.25 80 HIS A C 1
ATOM 619 O O . HIS A 1 80 ? 36.156 26.884 -22.703 1.00 56.25 80 HIS A O 1
ATOM 625 N N . LEU A 1 81 ? 36.182 25.279 -21.130 1.00 53.84 81 LEU A N 1
ATOM 626 C CA . LEU A 1 81 ? 34.794 25.446 -20.691 1.00 53.84 81 LEU A CA 1
ATOM 627 C C . LEU A 1 81 ? 34.627 26.390 -19.481 1.00 53.84 81 LEU A C 1
ATOM 629 O O . LEU A 1 81 ? 33.492 26.682 -19.129 1.00 53.84 81 LEU A O 1
ATOM 633 N N . GLN A 1 82 ? 35.712 26.881 -18.857 1.00 51.03 82 GLN A N 1
ATOM 634 C CA . GLN A 1 82 ? 35.690 27.761 -17.663 1.00 51.03 82 GLN A CA 1
ATOM 635 C C . GLN A 1 82 ? 34.801 27.258 -16.497 1.00 51.03 82 GLN A C 1
ATOM 637 O O . GLN A 1 82 ? 34.212 28.051 -15.767 1.00 51.03 82 GLN A O 1
ATOM 642 N N . ILE A 1 83 ? 34.695 25.940 -16.292 1.00 48.09 83 ILE A N 1
ATOM 643 C CA . ILE A 1 83 ? 33.936 25.356 -15.171 1.00 48.09 83 ILE A CA 1
ATOM 644 C C . ILE A 1 83 ? 34.925 24.907 -14.090 1.00 48.09 83 ILE A C 1
ATOM 646 O O . ILE A 1 83 ? 35.370 23.755 -14.073 1.00 48.09 83 ILE A O 1
ATOM 650 N N . ASP A 1 84 ? 35.269 25.821 -13.185 1.00 36.12 84 ASP A N 1
ATOM 651 C CA . ASP A 1 84 ? 36.005 25.502 -11.962 1.00 36.12 84 ASP A CA 1
ATOM 652 C C . ASP A 1 84 ? 35.035 25.056 -10.857 1.00 36.12 84 ASP A C 1
ATOM 654 O O . ASP A 1 84 ? 34.309 25.861 -10.286 1.00 36.12 84 ASP A O 1
ATOM 658 N N . SER A 1 85 ? 35.105 23.765 -10.509 1.00 34.41 85 SER A N 1
ATOM 659 C CA . SER A 1 85 ? 34.558 23.148 -9.282 1.00 34.41 85 SER A CA 1
ATOM 660 C C . SER A 1 85 ? 33.017 23.090 -9.138 1.00 34.41 85 SER A C 1
ATOM 662 O O . SER A 1 85 ? 32.286 23.870 -9.741 1.00 34.41 85 SER A O 1
ATOM 664 N N . PRO A 1 86 ? 32.473 22.093 -8.402 1.00 30.55 86 PRO A N 1
ATOM 665 C CA . PRO A 1 86 ? 31.051 21.764 -8.468 1.00 30.55 86 PRO A CA 1
ATOM 666 C C . PRO A 1 86 ? 30.208 22.804 -7.717 1.00 30.55 86 PRO A C 1
ATOM 668 O O . PRO A 1 86 ? 30.618 23.242 -6.637 1.00 30.55 86 PRO A O 1
ATOM 671 N N . PRO A 1 87 ? 28.995 23.154 -8.184 1.00 26.14 87 PRO A N 1
ATOM 672 C CA . PRO A 1 87 ? 28.035 23.764 -7.287 1.00 26.14 87 PRO A CA 1
ATOM 673 C C . PRO A 1 87 ? 27.662 22.726 -6.223 1.00 26.14 87 PRO A C 1
ATOM 675 O O . PRO A 1 87 ? 27.357 21.570 -6.523 1.00 26.14 87 PRO A O 1
ATOM 678 N N . ARG A 1 88 ? 27.716 23.147 -4.957 1.00 25.16 88 ARG A N 1
ATOM 679 C CA . ARG A 1 88 ? 27.116 22.421 -3.836 1.00 25.16 88 ARG A CA 1
ATOM 680 C C . ARG A 1 88 ? 25.676 22.067 -4.217 1.00 25.16 88 ARG A C 1
ATOM 682 O O . ARG A 1 88 ? 24.938 22.956 -4.640 1.00 25.16 88 ARG A O 1
ATOM 689 N N . LEU A 1 89 ? 25.293 20.800 -4.043 1.00 31.22 89 LEU A N 1
ATOM 690 C CA . LEU A 1 89 ? 23.900 20.354 -4.099 1.00 31.22 89 LEU A CA 1
ATOM 691 C C . LEU A 1 89 ? 23.081 21.217 -3.134 1.00 31.22 89 LEU A C 1
ATOM 693 O O . LEU A 1 89 ? 23.088 21.005 -1.923 1.00 31.22 89 LEU A O 1
ATOM 697 N N . SER A 1 90 ? 22.419 22.228 -3.680 1.00 22.48 90 SER A N 1
ATOM 698 C CA . SER A 1 90 ? 21.361 22.959 -3.006 1.00 22.48 90 SER A CA 1
ATOM 699 C C . SER A 1 90 ? 20.050 22.358 -3.492 1.00 22.48 90 SER A C 1
ATOM 701 O O . SER A 1 90 ? 19.796 22.254 -4.688 1.00 22.48 90 SER A O 1
ATOM 703 N N . ARG A 1 91 ? 19.249 21.886 -2.532 1.00 33.66 91 ARG A N 1
ATOM 704 C CA . ARG A 1 91 ? 17.821 21.606 -2.716 1.00 33.66 91 ARG A CA 1
ATOM 705 C C . ARG A 1 91 ? 17.146 22.868 -3.282 1.00 33.66 91 ARG A C 1
ATOM 707 O O . ARG A 1 91 ? 17.532 23.968 -2.896 1.00 33.66 91 ARG A O 1
ATOM 714 N N . SER A 1 92 ? 16.110 22.686 -4.106 1.00 28.31 92 SER A N 1
ATOM 715 C CA . SER A 1 92 ? 15.458 23.653 -5.023 1.00 28.31 92 SER A CA 1
ATOM 716 C C . SER A 1 92 ? 16.210 23.771 -6.357 1.00 28.31 92 SER A C 1
ATOM 718 O O . SER A 1 92 ? 17.343 24.218 -6.392 1.00 28.31 92 SER A O 1
ATOM 720 N N . THR A 1 93 ? 15.698 23.278 -7.485 1.00 26.72 93 THR A N 1
ATOM 721 C CA . THR A 1 93 ? 14.372 23.529 -8.061 1.00 26.72 93 THR A CA 1
ATOM 722 C C . THR A 1 93 ? 13.817 22.297 -8.802 1.00 26.72 93 THR A C 1
ATOM 724 O O . THR A 1 93 ? 14.268 21.922 -9.881 1.00 26.72 93 THR A O 1
ATOM 727 N N . GLN A 1 94 ? 12.772 21.681 -8.241 1.00 32.94 94 GLN A N 1
ATOM 728 C CA . GLN A 1 94 ? 11.639 21.252 -9.066 1.00 32.94 94 GLN A CA 1
ATOM 729 C C . GLN A 1 94 ? 10.969 22.536 -9.574 1.00 32.94 94 GLN A C 1
ATOM 731 O O . GLN A 1 94 ? 10.874 23.494 -8.810 1.00 32.94 94 GLN A O 1
ATOM 736 N N . ASN A 1 95 ? 10.496 22.534 -10.819 1.00 29.14 95 ASN A N 1
ATOM 737 C CA . ASN A 1 95 ? 9.889 23.661 -11.545 1.00 29.14 95 ASN A CA 1
ATOM 738 C C . ASN A 1 95 ? 10.911 24.576 -12.230 1.00 29.14 95 ASN A C 1
ATOM 740 O O . ASN A 1 95 ? 11.298 25.600 -11.689 1.00 29.14 95 ASN A O 1
ATOM 744 N N . ASP A 1 96 ? 11.382 24.142 -13.402 1.00 26.84 96 ASP A N 1
ATOM 745 C CA . ASP A 1 96 ? 11.468 24.951 -14.630 1.00 26.84 96 ASP A CA 1
ATOM 746 C C . ASP A 1 96 ? 12.194 24.129 -15.708 1.00 26.84 96 ASP A C 1
ATOM 748 O O . ASP A 1 96 ? 13.397 24.247 -15.935 1.00 26.84 96 ASP A O 1
ATOM 752 N N . LEU A 1 97 ? 11.450 23.250 -16.382 1.00 26.89 97 LEU A N 1
ATOM 753 C CA . LEU A 1 97 ? 11.855 22.719 -17.685 1.00 26.89 97 LEU A CA 1
ATOM 754 C C . LEU A 1 97 ? 11.093 23.522 -18.748 1.00 26.89 97 LEU A C 1
ATOM 756 O O . LEU A 1 97 ? 9.862 23.564 -18.689 1.00 26.89 97 LEU A O 1
ATOM 760 N N . PRO A 1 98 ? 11.773 24.182 -19.704 1.00 23.86 98 PRO A N 1
ATOM 761 C CA . PRO A 1 98 ? 11.100 25.026 -20.677 1.00 23.86 98 PRO A CA 1
ATOM 762 C C . PRO A 1 98 ? 10.157 24.200 -21.557 1.00 23.86 98 PRO A C 1
ATOM 764 O O . PRO A 1 98 ? 10.558 23.242 -22.226 1.00 23.86 98 PRO A O 1
ATOM 767 N N . ALA A 1 99 ? 8.891 24.618 -21.568 1.00 27.75 99 ALA A N 1
ATOM 768 C CA . ALA A 1 99 ? 7.870 24.176 -22.501 1.00 27.75 99 ALA A CA 1
ATOM 769 C C . ALA A 1 99 ? 8.342 24.462 -23.936 1.00 27.75 99 ALA A C 1
ATOM 771 O O . ALA A 1 99 ? 8.383 25.613 -24.365 1.00 27.75 99 ALA A O 1
ATOM 772 N N . GLY A 1 100 ? 8.741 23.427 -24.680 1.00 24.97 100 GLY A N 1
ATOM 773 C CA . GLY A 1 100 ? 9.118 23.605 -26.086 1.00 24.97 100 GLY A CA 1
ATOM 774 C C . GLY A 1 100 ? 10.058 22.573 -26.698 1.00 24.97 100 GLY A C 1
ATOM 775 O O . GLY A 1 100 ? 10.234 22.584 -27.915 1.00 24.97 100 GLY A O 1
ATOM 776 N N . ALA A 1 101 ? 10.636 21.645 -25.933 1.00 25.36 101 ALA A N 1
ATOM 777 C CA . ALA A 1 101 ? 11.361 20.529 -26.535 1.00 25.36 101 ALA A CA 1
ATOM 778 C C . ALA A 1 101 ? 10.365 19.447 -26.983 1.00 25.36 101 ALA A C 1
ATOM 780 O O . ALA A 1 101 ? 10.089 18.488 -26.262 1.00 25.36 101 ALA A O 1
ATOM 781 N N . ASN A 1 102 ? 9.814 19.628 -28.186 1.00 25.61 102 ASN A N 1
ATOM 782 C CA . ASN A 1 102 ? 9.145 18.584 -28.960 1.00 25.61 102 ASN A CA 1
ATOM 783 C C . ASN A 1 102 ? 10.097 17.387 -29.124 1.00 25.61 102 ASN A C 1
ATOM 785 O O . ASN A 1 102 ? 10.832 17.292 -30.110 1.00 25.61 102 ASN A O 1
ATOM 789 N N . HIS A 1 103 ? 10.084 16.459 -28.169 1.00 30.70 103 HIS A N 1
ATOM 790 C CA . HIS A 1 103 ? 10.710 15.153 -28.314 1.00 30.70 103 HIS A CA 1
ATOM 791 C C . HIS A 1 103 ? 9.809 14.335 -29.235 1.00 30.70 103 HIS A C 1
ATOM 793 O O . HIS A 1 103 ? 8.988 13.533 -28.797 1.00 30.70 103 HIS A O 1
ATOM 799 N N . LYS A 1 104 ? 9.925 14.599 -30.543 1.00 27.06 104 LYS A N 1
ATOM 800 C CA . LYS A 1 104 ? 9.433 13.693 -31.579 1.00 27.06 104 LYS A CA 1
ATOM 801 C C . LYS A 1 104 ? 9.882 12.287 -31.202 1.00 27.06 104 LYS A C 1
ATOM 803 O O . LYS A 1 104 ? 11.082 12.075 -31.045 1.00 27.06 104 LYS A O 1
ATOM 808 N N . HIS A 1 105 ? 8.907 11.389 -31.068 1.00 26.84 105 HIS A N 1
ATOM 809 C CA . HIS A 1 105 ? 9.026 9.937 -31.150 1.00 26.84 105 HIS A CA 1
ATOM 810 C C . HIS A 1 105 ? 10.419 9.482 -31.595 1.00 26.84 105 HIS A C 1
ATOM 812 O O . HIS A 1 105 ? 10.692 9.368 -32.789 1.00 26.84 105 HIS A O 1
ATOM 818 N N . ILE A 1 106 ? 11.301 9.196 -30.639 1.00 28.48 106 ILE A N 1
ATOM 819 C CA . ILE A 1 106 ? 12.387 8.264 -30.908 1.00 28.48 106 ILE A CA 1
ATOM 820 C C . ILE A 1 106 ? 11.804 6.900 -30.566 1.00 28.48 106 ILE A C 1
ATOM 822 O O . ILE A 1 106 ? 12.044 6.361 -29.488 1.00 28.48 106 ILE A O 1
ATOM 826 N N . LEU A 1 107 ? 10.999 6.375 -31.496 1.00 25.02 107 LEU A N 1
ATOM 827 C CA . LEU A 1 107 ? 10.909 4.935 -31.690 1.00 25.02 107 LEU A CA 1
ATOM 828 C C . LEU A 1 107 ? 12.356 4.481 -31.886 1.00 25.02 107 LEU A C 1
ATOM 830 O O . LEU A 1 107 ? 12.945 4.708 -32.942 1.00 25.02 107 LEU A O 1
ATOM 834 N N . ILE A 1 108 ? 12.971 3.918 -30.846 1.00 31.41 108 ILE A N 1
ATOM 835 C CA . ILE A 1 108 ? 14.097 3.021 -31.077 1.00 31.41 108 ILE A CA 1
ATOM 836 C C . ILE A 1 108 ? 13.440 1.781 -31.674 1.00 31.41 108 ILE A C 1
ATOM 838 O O . ILE A 1 108 ? 13.043 0.867 -30.958 1.00 31.41 108 ILE A O 1
ATOM 842 N N . GLU A 1 109 ? 13.199 1.824 -32.986 1.00 26.09 109 GLU A N 1
ATOM 843 C CA . GLU A 1 109 ? 12.887 0.632 -33.756 1.00 26.09 109 GLU A CA 1
ATOM 844 C C . GLU A 1 109 ? 14.015 -0.359 -33.504 1.00 26.09 109 GLU A C 1
ATOM 846 O O . GLU A 1 109 ? 15.173 -0.083 -33.814 1.00 26.09 109 GLU A O 1
ATOM 851 N N . ALA A 1 110 ? 13.629 -1.478 -32.896 1.00 30.14 110 ALA A N 1
ATOM 852 C CA . ALA A 1 110 ? 14.480 -2.559 -32.446 1.00 30.14 110 ALA A CA 1
ATOM 853 C C . ALA A 1 110 ? 15.524 -2.126 -31.406 1.00 30.14 110 ALA A C 1
ATOM 855 O O . ALA A 1 110 ? 16.503 -1.438 -31.694 1.00 30.14 110 ALA A O 1
ATOM 856 N N . ALA A 1 111 ? 15.371 -2.647 -30.186 1.00 35.78 111 ALA A N 1
ATOM 857 C CA . ALA A 1 111 ? 16.524 -3.016 -29.382 1.00 35.78 111 ALA A CA 1
ATOM 858 C C . ALA A 1 111 ? 17.488 -3.779 -30.305 1.00 35.78 111 ALA A C 1
ATOM 860 O O . ALA A 1 111 ? 17.246 -4.931 -30.662 1.00 35.78 111 ALA A O 1
ATOM 861 N N . THR A 1 112 ? 18.516 -3.093 -30.802 1.00 39.22 112 THR A N 1
ATOM 862 C CA . THR A 1 112 ? 19.538 -3.714 -31.630 1.00 39.22 112 THR A CA 1
ATOM 863 C C . THR A 1 112 ? 20.143 -4.842 -30.809 1.00 39.22 112 THR A C 1
ATOM 865 O O . THR A 1 112 ? 20.354 -4.687 -29.606 1.00 39.22 112 THR A O 1
ATOM 868 N N . ASP A 1 113 ? 20.448 -5.973 -31.443 1.00 39.00 113 ASP A N 1
ATOM 869 C CA . ASP A 1 113 ? 21.070 -7.142 -30.799 1.00 39.00 113 ASP A CA 1
ATOM 870 C C . ASP A 1 113 ? 22.299 -6.789 -29.936 1.00 39.00 113 ASP A C 1
ATOM 872 O O . ASP A 1 113 ? 22.677 -7.540 -29.041 1.00 39.00 113 ASP A O 1
ATOM 876 N N . GLU A 1 114 ? 22.927 -5.638 -30.188 1.00 38.66 114 GLU A N 1
ATOM 877 C CA . GLU A 1 114 ? 24.021 -5.068 -29.403 1.00 38.66 114 GLU A CA 1
ATOM 878 C C . GLU A 1 114 ? 23.573 -4.523 -28.028 1.00 38.66 114 GLU A C 1
ATOM 880 O O . GLU A 1 114 ? 24.269 -4.753 -27.040 1.00 38.66 114 GLU A O 1
ATOM 885 N N . PHE A 1 115 ? 22.402 -3.875 -27.927 1.00 40.25 115 PHE A N 1
ATOM 886 C CA . PHE A 1 115 ? 21.806 -3.394 -26.669 1.00 40.25 115 PHE A CA 1
ATOM 887 C C . PHE A 1 115 ? 21.318 -4.568 -25.802 1.00 40.25 115 PHE A C 1
ATOM 889 O O . PHE A 1 115 ? 21.577 -4.608 -24.602 1.00 40.25 115 PHE A O 1
ATOM 896 N N . THR A 1 116 ? 20.728 -5.589 -26.427 1.00 39.34 116 THR A N 1
ATOM 897 C CA . THR A 1 116 ? 20.309 -6.833 -25.757 1.00 39.34 116 THR A CA 1
ATOM 898 C C . THR A 1 116 ? 21.507 -7.697 -25.330 1.00 39.34 116 THR A C 1
ATOM 900 O O . THR A 1 116 ? 21.486 -8.316 -24.267 1.00 39.34 116 THR A O 1
ATOM 903 N N . LYS A 1 117 ? 22.606 -7.714 -26.106 1.00 40.91 117 LYS A N 1
ATOM 904 C CA . LYS A 1 117 ? 23.880 -8.343 -25.693 1.00 40.91 117 LYS A CA 1
ATOM 905 C C . LYS A 1 117 ? 24.569 -7.608 -24.541 1.00 40.91 117 LYS A C 1
ATOM 907 O O . LYS A 1 117 ? 25.286 -8.250 -23.777 1.00 40.91 117 LYS A O 1
ATOM 912 N N . LEU A 1 118 ? 24.367 -6.294 -24.420 1.00 38.75 118 LEU A N 1
ATOM 913 C CA . LEU A 1 118 ? 24.961 -5.450 -23.380 1.00 38.75 118 LEU A CA 1
ATOM 914 C C . LEU A 1 118 ? 24.530 -5.895 -21.975 1.00 38.75 118 LEU A C 1
ATOM 916 O O . LEU A 1 118 ? 25.385 -6.155 -21.128 1.00 38.75 118 LEU A O 1
ATOM 920 N N . PHE A 1 119 ? 23.217 -6.040 -21.772 1.00 40.19 119 PHE A N 1
ATOM 921 C CA . PHE A 1 119 ? 22.614 -6.385 -20.480 1.00 40.19 119 PHE A CA 1
ATOM 922 C C . PHE A 1 119 ? 22.819 -7.854 -20.091 1.00 40.19 119 PHE A C 1
ATOM 924 O O . PHE A 1 119 ? 22.952 -8.153 -18.912 1.00 40.19 119 PHE A O 1
ATOM 931 N N . LYS A 1 120 ? 23.009 -8.757 -21.065 1.00 38.41 120 LYS A N 1
ATOM 932 C CA . LYS A 1 120 ? 23.371 -10.161 -20.793 1.00 38.41 120 LYS A CA 1
ATOM 933 C C . LYS A 1 120 ? 24.761 -10.357 -20.175 1.00 38.41 120 LYS A C 1
ATOM 935 O O . LYS A 1 120 ? 25.060 -11.463 -19.738 1.00 38.41 120 LYS A O 1
ATOM 940 N N . SER A 1 121 ? 25.652 -9.358 -20.215 1.00 33.88 121 SER A N 1
ATOM 941 C CA . SER A 1 121 ? 27.087 -9.603 -19.979 1.00 33.88 121 SER A CA 1
ATOM 942 C C . SER A 1 121 ? 27.706 -8.973 -18.733 1.00 33.88 121 SER A C 1
ATOM 944 O O . SER A 1 121 ? 28.825 -9.366 -18.397 1.00 33.88 121 SER A O 1
ATOM 946 N N . LYS A 1 122 ? 27.050 -8.036 -18.030 1.00 39.03 122 LYS A N 1
ATOM 947 C CA . LYS A 1 122 ? 27.555 -7.543 -16.736 1.00 39.03 122 LYS A CA 1
ATOM 948 C C . LYS A 1 122 ? 26.598 -6.594 -16.021 1.00 39.03 122 LYS A C 1
ATOM 950 O O . LYS A 1 122 ? 26.126 -5.635 -16.620 1.00 39.03 122 LYS A O 1
ATOM 955 N N . ILE A 1 123 ? 26.460 -6.860 -14.721 1.00 39.88 123 ILE A N 1
ATOM 956 C CA . ILE A 1 123 ? 25.960 -6.025 -13.619 1.00 39.88 123 ILE A CA 1
ATOM 957 C C . ILE A 1 123 ? 26.107 -4.537 -13.956 1.00 39.88 123 ILE A C 1
ATOM 959 O O . ILE A 1 123 ? 27.215 -3.991 -13.945 1.00 39.88 123 ILE A O 1
ATOM 963 N N . ALA A 1 124 ? 24.995 -3.895 -14.298 1.00 39.56 124 ALA A N 1
ATOM 964 C CA . ALA A 1 124 ? 24.958 -2.486 -14.636 1.00 39.56 124 ALA A CA 1
ATOM 965 C C . ALA A 1 124 ? 24.023 -1.781 -13.663 1.00 39.56 124 ALA A C 1
ATOM 967 O O . ALA A 1 124 ? 22.826 -2.044 -13.636 1.00 39.56 124 ALA A O 1
ATOM 968 N N . CYS A 1 125 ? 24.589 -0.865 -12.882 1.00 44.28 125 CYS A N 1
ATOM 969 C CA . CYS A 1 125 ? 23.804 0.095 -12.128 1.00 44.28 125 CYS A CA 1
ATOM 970 C C . CYS A 1 125 ? 22.910 0.871 -13.108 1.00 44.28 125 CYS A C 1
ATOM 972 O O . CYS A 1 125 ? 23.417 1.479 -14.054 1.00 44.28 125 CYS A O 1
ATOM 974 N N . LEU A 1 126 ? 21.594 0.814 -12.893 1.00 47.97 126 LEU A N 1
ATOM 975 C CA . LEU A 1 126 ? 20.591 1.478 -13.731 1.00 47.97 126 LEU A CA 1
ATOM 976 C C . LEU A 1 126 ? 20.544 2.996 -13.489 1.00 47.97 126 LEU A C 1
ATOM 978 O O . LEU A 1 126 ? 20.005 3.741 -14.313 1.00 47.97 126 LEU A O 1
ATOM 982 N N . SER A 1 127 ? 21.164 3.461 -12.398 1.00 45.75 127 SER A N 1
ATOM 983 C CA . SER A 1 127 ? 21.158 4.869 -12.015 1.00 45.75 127 SER A CA 1
ATOM 984 C C . SER A 1 127 ? 21.823 5.762 -13.075 1.00 45.75 127 SER A C 1
ATOM 986 O O . SER A 1 127 ? 22.915 5.492 -13.580 1.00 45.75 127 SER A O 1
ATOM 988 N N . GLY A 1 128 ? 21.139 6.854 -13.427 1.00 45.06 128 GLY A N 1
ATOM 989 C CA . GLY A 1 128 ? 21.616 7.845 -14.400 1.00 45.06 128 GLY A CA 1
ATOM 990 C C . GLY A 1 128 ? 21.323 7.528 -15.873 1.00 45.06 128 GLY A C 1
ATOM 991 O O . GLY A 1 128 ? 21.718 8.307 -16.744 1.00 45.06 128 GLY A O 1
ATOM 992 N N . ILE A 1 129 ? 20.625 6.427 -16.175 1.00 50.59 129 ILE A N 1
ATOM 993 C CA . ILE A 1 129 ? 20.140 6.113 -17.526 1.00 50.59 129 ILE A CA 1
ATOM 994 C C . ILE A 1 129 ? 18.701 6.625 -17.685 1.00 50.59 129 ILE A C 1
ATOM 996 O O . ILE A 1 129 ? 17.855 6.421 -16.821 1.00 50.59 129 ILE A O 1
ATOM 1000 N N . ASP A 1 130 ? 18.420 7.294 -18.807 1.00 56.09 130 ASP A N 1
ATOM 1001 C CA . ASP A 1 130 ? 17.071 7.749 -19.155 1.00 56.09 130 ASP A CA 1
ATOM 1002 C C . ASP A 1 130 ? 16.288 6.640 -19.882 1.00 56.09 130 ASP A C 1
ATOM 1004 O O . ASP A 1 130 ? 16.566 6.325 -21.050 1.00 56.09 130 ASP A O 1
ATOM 1008 N N . PHE A 1 131 ? 15.308 6.056 -19.186 1.00 64.44 131 PHE A N 1
ATOM 1009 C CA . PHE A 1 131 ? 14.424 5.011 -19.706 1.00 64.44 131 PHE A CA 1
ATOM 1010 C C . PHE A 1 131 ? 13.067 5.544 -20.192 1.00 64.44 131 PHE A C 1
ATOM 1012 O O . PHE A 1 131 ? 12.210 4.749 -20.588 1.00 64.44 131 PHE A O 1
ATOM 1019 N N . ILE A 1 132 ? 12.868 6.866 -20.225 1.00 68.50 132 ILE A N 1
ATOM 1020 C CA . ILE A 1 132 ? 11.586 7.472 -20.592 1.00 68.50 132 ILE A CA 1
ATOM 1021 C C . ILE A 1 132 ? 11.174 7.050 -22.013 1.00 68.50 132 ILE A C 1
ATOM 1023 O O . ILE A 1 132 ? 11.924 7.221 -22.980 1.00 68.50 132 ILE A O 1
ATOM 1027 N N . ASN A 1 133 ? 9.956 6.518 -22.147 1.00 65.69 133 ASN A N 1
ATOM 1028 C CA . ASN A 1 133 ? 9.353 6.058 -23.406 1.00 65.69 133 ASN A CA 1
ATOM 1029 C C . ASN A 1 133 ? 10.184 5.012 -24.186 1.00 65.69 133 ASN A C 1
ATOM 1031 O O . ASN A 1 133 ? 10.117 4.957 -25.418 1.00 65.69 133 ASN A O 1
ATOM 1035 N N . ARG A 1 134 ? 11.009 4.202 -23.505 1.00 66.56 134 ARG A N 1
ATOM 1036 C CA . ARG A 1 134 ? 11.849 3.162 -24.136 1.00 66.56 134 ARG A CA 1
ATOM 1037 C C . ARG A 1 134 ? 11.166 1.796 -24.175 1.00 66.56 134 ARG A C 1
ATOM 1039 O O . ARG A 1 134 ? 10.391 1.473 -23.288 1.00 66.56 134 ARG A O 1
ATOM 1046 N N . ASP A 1 135 ? 11.499 0.976 -25.175 1.00 67.44 135 ASP A N 1
ATOM 1047 C CA . ASP A 1 135 ? 11.109 -0.440 -25.236 1.00 67.44 135 ASP A CA 1
ATOM 1048 C C . ASP A 1 135 ? 12.189 -1.321 -24.597 1.00 67.44 135 ASP A C 1
ATOM 1050 O O . ASP A 1 135 ? 13.335 -1.334 -25.051 1.00 67.44 135 ASP A O 1
ATOM 1054 N N . LEU A 1 136 ? 11.819 -2.024 -23.526 1.00 67.25 136 LEU A N 1
ATOM 1055 C CA . LEU A 1 136 ? 12.709 -2.794 -22.658 1.00 67.25 136 LEU A CA 1
ATOM 1056 C C . LEU A 1 136 ? 12.303 -4.280 -22.576 1.00 67.25 136 LEU A C 1
ATOM 1058 O O . LEU A 1 136 ? 12.913 -5.027 -21.816 1.00 67.25 136 LEU A O 1
ATOM 1062 N N . ARG A 1 137 ? 11.337 -4.739 -23.393 1.00 60.25 137 ARG A N 1
ATOM 1063 C CA . ARG A 1 137 ? 10.726 -6.095 -23.368 1.00 60.25 137 ARG A CA 1
ATOM 1064 C C . ARG A 1 137 ? 11.682 -7.284 -23.569 1.00 60.25 137 ARG A C 1
ATOM 1066 O O . ARG A 1 137 ? 11.262 -8.436 -23.518 1.00 60.25 137 ARG A O 1
ATOM 1073 N N . HIS A 1 138 ? 12.953 -7.025 -23.856 1.00 59.44 138 HIS A N 1
ATOM 1074 C CA . HIS A 1 138 ? 13.965 -8.045 -24.153 1.00 59.44 138 HIS A CA 1
ATOM 1075 C C . HIS A 1 138 ? 15.217 -7.918 -23.288 1.00 59.44 138 HIS A C 1
ATOM 1077 O O . HIS A 1 138 ? 16.207 -8.607 -23.537 1.00 59.44 138 HIS A O 1
ATOM 1083 N N . LEU A 1 139 ? 15.192 -7.019 -22.308 1.00 58.78 139 LEU A N 1
ATOM 1084 C CA . LEU A 1 139 ? 16.297 -6.841 -21.387 1.00 58.78 139 LEU A CA 1
ATOM 1085 C C . LEU A 1 139 ? 16.174 -7.811 -20.221 1.00 58.78 139 LEU A C 1
ATOM 1087 O O . LEU A 1 139 ? 15.085 -8.061 -19.712 1.00 58.78 139 LEU A O 1
ATOM 1091 N N . ASP A 1 140 ? 17.323 -8.343 -19.835 1.00 58.50 140 ASP A N 1
ATOM 1092 C CA . ASP A 1 140 ? 17.478 -9.199 -18.673 1.00 58.50 140 ASP A CA 1
ATOM 1093 C C . ASP A 1 140 ? 17.982 -8.340 -17.508 1.00 58.50 140 ASP A C 1
ATOM 1095 O O . ASP A 1 140 ? 19.064 -7.747 -17.593 1.00 58.50 140 ASP A O 1
ATOM 1099 N N . PHE A 1 141 ? 17.165 -8.240 -16.459 1.00 59.31 141 PHE A N 1
ATOM 1100 C CA . PHE A 1 141 ? 17.488 -7.541 -15.217 1.00 59.31 141 PHE A CA 1
ATOM 1101 C C . PHE A 1 141 ? 17.579 -8.499 -14.020 1.00 59.31 141 PHE A C 1
ATOM 1103 O O . PHE A 1 141 ? 17.716 -8.026 -12.891 1.00 59.31 141 PHE A O 1
ATOM 1110 N N . GLU A 1 142 ? 17.566 -9.820 -14.247 1.00 53.03 142 GLU A N 1
ATOM 1111 C CA . GLU A 1 142 ? 17.496 -10.849 -13.195 1.00 53.03 142 GLU A CA 1
ATOM 1112 C C . GLU A 1 142 ? 18.664 -10.739 -12.193 1.00 53.03 142 GLU A C 1
ATOM 1114 O O . GLU A 1 142 ? 18.522 -11.085 -11.026 1.00 53.03 142 GLU A O 1
ATOM 1119 N N . ASN A 1 143 ? 19.800 -10.166 -12.619 1.00 47.75 143 ASN A N 1
ATOM 1120 C CA . ASN A 1 143 ? 21.019 -10.006 -11.815 1.00 47.75 143 ASN A CA 1
ATOM 1121 C C . ASN A 1 143 ? 21.591 -8.577 -11.827 1.00 47.75 143 ASN A C 1
ATOM 1123 O O . ASN A 1 143 ? 22.805 -8.384 -11.704 1.00 47.75 143 ASN A O 1
ATOM 1127 N N . ALA A 1 144 ? 20.756 -7.546 -11.992 1.00 50.88 144 ALA A N 1
ATOM 1128 C CA . ALA A 1 144 ? 21.233 -6.156 -12.032 1.00 50.88 144 ALA A CA 1
ATOM 1129 C C . ALA A 1 144 ? 21.930 -5.687 -10.723 1.00 50.88 144 ALA A C 1
ATOM 1131 O O . ALA A 1 144 ? 22.546 -4.620 -10.702 1.00 50.88 144 ALA A O 1
ATOM 1132 N N . ASN A 1 145 ? 21.911 -6.507 -9.664 1.00 50.66 145 ASN A N 1
ATOM 1133 C CA . ASN A 1 145 ? 22.104 -6.092 -8.276 1.00 50.66 145 ASN A CA 1
ATOM 1134 C C . ASN A 1 145 ? 23.255 -6.754 -7.483 1.00 50.66 145 ASN A C 1
ATOM 1136 O O . ASN A 1 145 ? 23.277 -6.646 -6.261 1.00 50.66 145 ASN A O 1
ATOM 1140 N N . GLU A 1 146 ? 24.265 -7.378 -8.099 1.00 38.72 146 GLU A N 1
ATOM 1141 C CA . GLU A 1 146 ? 25.399 -7.944 -7.322 1.00 38.72 146 GLU A CA 1
ATOM 1142 C C . GLU A 1 146 ? 26.341 -6.905 -6.670 1.00 38.72 146 GLU A C 1
ATOM 1144 O O . GLU A 1 146 ? 27.331 -7.271 -6.032 1.00 38.72 146 GLU A O 1
ATOM 1149 N N . LEU A 1 147 ? 26.083 -5.601 -6.802 1.00 38.84 147 LEU A N 1
ATOM 1150 C CA . LEU A 1 147 ? 26.859 -4.602 -6.071 1.00 38.84 147 LEU A CA 1
ATOM 1151 C C . LEU A 1 147 ? 26.148 -4.246 -4.763 1.00 38.84 147 LEU A C 1
ATOM 1153 O O . LEU A 1 147 ? 24.959 -3.932 -4.800 1.00 38.84 147 LEU A O 1
ATOM 1157 N N . PRO A 1 148 ? 26.867 -4.220 -3.623 1.00 32.97 148 PRO A N 1
ATOM 1158 C CA . PRO A 1 148 ? 26.341 -3.713 -2.368 1.00 32.97 148 PRO A CA 1
ATOM 1159 C C . PRO A 1 148 ? 26.202 -2.194 -2.505 1.00 32.97 148 PRO A C 1
ATOM 1161 O O . PRO A 1 148 ? 27.048 -1.425 -2.044 1.00 32.97 148 PRO A O 1
ATOM 1164 N N . PHE A 1 149 ? 25.158 -1.746 -3.201 1.00 38.91 149 PHE A N 1
ATOM 1165 C CA . PHE A 1 149 ? 24.708 -0.373 -3.091 1.00 38.91 149 PHE A CA 1
ATOM 1166 C C . PHE A 1 149 ? 24.320 -0.188 -1.631 1.00 38.91 149 PHE A C 1
ATOM 1168 O O . PHE A 1 149 ? 23.516 -0.932 -1.073 1.00 38.91 149 PHE A O 1
ATOM 1175 N N . SER A 1 150 ? 25.047 0.706 -0.968 1.00 36.75 150 SER A N 1
ATOM 1176 C CA . SER A 1 150 ? 24.927 0.918 0.466 1.00 36.75 150 SER A CA 1
ATOM 1177 C C . SER A 1 150 ? 23.466 1.193 0.807 1.00 36.75 150 SER A C 1
ATOM 1179 O O . SER A 1 150 ? 22.860 2.067 0.189 1.00 36.75 150 SER A O 1
ATOM 1181 N N . ARG A 1 151 ? 22.922 0.436 1.773 1.00 33.97 151 ARG A N 1
ATOM 1182 C CA . ARG A 1 151 ? 21.606 0.681 2.381 1.00 33.97 151 ARG A CA 1
ATOM 1183 C C . ARG A 1 151 ? 21.419 2.197 2.548 1.00 33.97 151 ARG A C 1
ATOM 1185 O O . ARG A 1 151 ? 22.211 2.821 3.254 1.00 33.97 151 ARG A O 1
ATOM 1192 N N . GLY A 1 152 ? 20.429 2.780 1.868 1.00 35.97 152 GLY A N 1
ATOM 1193 C CA . GLY A 1 152 ? 20.045 4.184 2.053 1.00 35.97 152 GLY A CA 1
ATOM 1194 C C . GLY A 1 152 ? 20.261 5.163 0.889 1.00 35.97 152 GLY A C 1
ATOM 1195 O O . GLY A 1 152 ? 20.099 6.361 1.114 1.00 35.97 152 GLY A O 1
ATOM 1196 N N . MET A 1 153 ? 20.589 4.730 -0.338 1.00 39.72 153 MET A N 1
ATOM 1197 C CA . MET A 1 153 ? 20.439 5.597 -1.524 1.00 39.72 153 MET A CA 1
ATOM 1198 C C . MET A 1 153 ? 19.230 5.164 -2.366 1.00 39.72 153 MET A C 1
ATOM 1200 O O . MET A 1 153 ? 19.270 4.066 -2.918 1.00 39.72 153 MET A O 1
ATOM 1204 N N . PRO A 1 154 ? 18.188 6.007 -2.510 1.00 45.84 154 PRO A N 1
ATOM 1205 C CA . PRO A 1 154 ? 17.052 5.693 -3.368 1.00 45.84 154 PRO A CA 1
ATOM 1206 C C . PRO A 1 154 ? 17.509 5.590 -4.828 1.00 45.84 154 PRO A C 1
ATOM 1208 O O . PRO A 1 154 ? 18.119 6.516 -5.381 1.00 45.84 154 PRO A O 1
ATOM 1211 N N . CYS A 1 155 ? 17.215 4.450 -5.445 1.00 53.47 155 CYS A N 1
ATOM 1212 C CA . CYS A 1 155 ? 17.361 4.221 -6.873 1.00 53.47 155 CYS A CA 1
ATOM 1213 C C . CYS A 1 155 ? 16.165 4.897 -7.574 1.00 53.47 155 CYS A C 1
ATOM 1215 O O . CYS A 1 155 ? 15.040 4.407 -7.626 1.00 53.47 155 CYS A O 1
ATOM 1217 N N . SER A 1 156 ? 16.404 6.131 -8.025 1.00 60.59 156 SER A N 1
ATOM 1218 C CA . SER A 1 156 ? 15.402 6.994 -8.663 1.00 60.59 156 SER A CA 1
ATOM 1219 C C . SER A 1 156 ? 15.417 6.839 -10.184 1.00 60.59 156 SER A C 1
ATOM 1221 O O . SER A 1 156 ? 15.534 7.816 -10.932 1.00 60.59 156 SER A O 1
ATOM 1223 N N . GLU A 1 157 ? 15.346 5.601 -10.674 1.00 70.25 157 GLU A N 1
ATOM 1224 C CA . GLU A 1 157 ? 15.237 5.350 -12.107 1.00 70.25 157 GLU A CA 1
ATOM 1225 C C . GLU A 1 157 ? 13.917 5.904 -12.648 1.00 70.25 157 GLU A C 1
ATOM 1227 O O . GLU A 1 157 ? 12.843 5.763 -12.059 1.00 70.25 157 GLU A O 1
ATOM 1232 N N . ASN A 1 158 ? 13.995 6.541 -13.814 1.00 74.25 158 ASN A N 1
ATOM 1233 C CA . ASN A 1 158 ? 12.829 7.097 -14.475 1.00 74.25 158 ASN A CA 1
ATOM 1234 C C . ASN A 1 158 ? 12.429 6.234 -15.674 1.00 74.25 158 ASN A C 1
ATOM 1236 O O . ASN A 1 158 ? 13.004 6.355 -16.755 1.00 74.25 158 ASN A O 1
ATOM 1240 N N . PHE A 1 159 ? 11.403 5.410 -15.472 1.00 79.31 159 PHE A N 1
ATOM 1241 C CA . PHE A 1 159 ? 10.765 4.556 -16.472 1.00 79.31 159 PHE A CA 1
ATOM 1242 C C . PHE A 1 159 ? 9.470 5.168 -17.028 1.00 79.31 159 PHE A C 1
ATOM 1244 O O . PHE A 1 159 ? 8.620 4.440 -17.539 1.00 79.31 159 PHE A O 1
ATOM 1251 N N . THR A 1 160 ? 9.284 6.491 -16.935 1.00 83.00 160 THR A N 1
ATOM 1252 C CA . THR A 1 160 ? 8.036 7.141 -17.373 1.00 83.00 160 THR A CA 1
ATOM 1253 C C . THR A 1 160 ? 7.705 6.760 -18.822 1.00 83.00 160 THR A C 1
ATOM 1255 O O . THR A 1 160 ? 8.500 7.000 -19.729 1.00 83.00 160 THR A O 1
ATOM 1258 N N . GLY A 1 161 ? 6.539 6.155 -19.053 1.00 76.62 161 GLY A N 1
ATOM 1259 C CA . GLY A 1 161 ? 6.090 5.724 -20.383 1.00 76.62 161 GLY A CA 1
ATOM 1260 C C . GLY A 1 161 ? 6.869 4.561 -21.014 1.00 76.62 161 GLY A C 1
ATOM 1261 O O . GLY A 1 161 ? 6.651 4.252 -22.186 1.00 76.62 161 GLY A O 1
ATOM 1262 N N . ALA A 1 162 ? 7.792 3.918 -20.292 1.00 79.00 162 ALA A N 1
ATOM 1263 C CA . ALA A 1 162 ? 8.562 2.787 -20.809 1.00 79.00 162 ALA A CA 1
ATOM 1264 C C . ALA A 1 162 ? 7.680 1.548 -21.049 1.00 79.00 162 ALA A C 1
ATOM 1266 O O . ALA A 1 162 ? 6.696 1.320 -20.347 1.00 79.00 162 ALA A O 1
ATOM 1267 N N . ASN A 1 163 ? 8.053 0.711 -22.016 1.00 79.94 163 ASN A N 1
ATOM 1268 C CA . ASN A 1 163 ? 7.440 -0.590 -22.255 1.00 79.94 163 ASN A CA 1
ATOM 1269 C C . ASN A 1 163 ? 8.300 -1.702 -21.641 1.00 79.94 163 ASN A C 1
ATOM 1271 O O . ASN A 1 163 ? 9.338 -2.075 -22.185 1.00 79.94 163 ASN A O 1
ATOM 1275 N N . LEU A 1 164 ? 7.830 -2.230 -20.518 1.00 83.00 164 LEU A N 1
ATOM 1276 C CA . LEU A 1 164 ? 8.413 -3.294 -19.700 1.00 83.00 164 LEU A CA 1
ATOM 1277 C C . LEU A 1 164 ? 7.541 -4.565 -19.730 1.00 83.00 164 LEU A C 1
ATOM 1279 O O . LEU A 1 164 ? 7.582 -5.375 -18.808 1.00 83.00 164 LEU A O 1
ATOM 1283 N N . THR A 1 165 ? 6.732 -4.751 -20.779 1.00 86.00 165 THR A N 1
ATOM 1284 C CA . THR A 1 165 ? 5.834 -5.913 -20.894 1.00 86.00 165 THR A CA 1
ATOM 1285 C C . THR A 1 165 ? 6.619 -7.225 -20.786 1.00 86.00 165 THR A C 1
ATOM 1287 O O . THR A 1 165 ? 7.510 -7.473 -21.599 1.00 86.00 165 THR A O 1
ATOM 1290 N N . GLY A 1 166 ? 6.263 -8.077 -19.822 1.00 83.31 166 GLY A N 1
ATOM 1291 C CA . GLY A 1 166 ? 6.875 -9.393 -19.613 1.00 83.31 166 GLY A CA 1
ATOM 1292 C C . GLY A 1 166 ? 8.298 -9.377 -19.045 1.00 83.31 166 GLY A C 1
ATOM 1293 O O . GLY A 1 166 ? 8.936 -10.427 -19.019 1.00 83.31 166 GLY A O 1
ATOM 1294 N N . VAL A 1 167 ? 8.814 -8.214 -18.637 1.00 81.19 167 VAL A N 1
ATOM 1295 C CA . VAL A 1 167 ? 10.176 -8.089 -18.101 1.00 81.19 167 VAL A CA 1
ATOM 1296 C C . VAL A 1 167 ? 10.226 -8.599 -16.663 1.00 81.19 167 VAL A C 1
ATOM 1298 O O . VAL A 1 167 ? 9.355 -8.276 -15.854 1.00 81.19 167 VAL A O 1
ATOM 1301 N N . ASP A 1 168 ? 11.265 -9.369 -16.344 1.00 80.00 168 ASP A N 1
ATOM 1302 C CA . ASP A 1 168 ? 11.561 -9.776 -14.974 1.00 80.00 168 ASP A CA 1
ATOM 1303 C C . ASP A 1 168 ? 12.507 -8.764 -14.311 1.00 80.00 168 ASP A C 1
ATOM 1305 O O . ASP A 1 168 ? 13.668 -8.625 -14.702 1.00 80.00 168 ASP A O 1
ATOM 1309 N N . LEU A 1 169 ? 11.975 -8.016 -13.345 1.00 77.31 169 LEU A N 1
ATOM 1310 C CA . LEU A 1 169 ? 12.679 -7.045 -12.507 1.00 77.31 169 LEU A CA 1
ATOM 1311 C C . LEU A 1 169 ? 12.750 -7.524 -11.048 1.00 77.31 169 LEU A C 1
ATOM 1313 O O . LEU A 1 169 ? 13.052 -6.717 -10.168 1.00 77.31 169 LEU A O 1
ATOM 1317 N N . SER A 1 170 ? 12.454 -8.797 -10.742 1.00 75.69 170 SER A N 1
ATOM 1318 C CA . SER A 1 170 ? 12.393 -9.261 -9.347 1.00 75.69 170 SER A CA 1
ATOM 1319 C C . SER A 1 170 ? 13.731 -9.137 -8.615 1.00 75.69 170 SER A C 1
ATOM 1321 O O . SER A 1 170 ? 13.757 -9.017 -7.398 1.00 75.69 170 SER A O 1
ATOM 1323 N N . GLY A 1 171 ? 14.840 -9.154 -9.358 1.00 65.00 171 GLY A N 1
ATOM 1324 C CA . GLY A 1 171 ? 16.194 -8.963 -8.846 1.00 65.00 171 GLY A CA 1
ATOM 1325 C C . GLY A 1 171 ? 16.726 -7.534 -8.964 1.00 65.00 171 GLY A C 1
ATOM 1326 O O . GLY A 1 171 ? 17.930 -7.365 -8.803 1.00 65.00 171 GLY A O 1
ATOM 1327 N N . ALA A 1 172 ? 15.894 -6.531 -9.282 1.00 70.06 172 ALA A N 1
ATOM 1328 C CA . ALA A 1 172 ? 16.305 -5.135 -9.477 1.00 70.06 172 ALA A CA 1
ATOM 1329 C C . ALA A 1 172 ? 15.994 -4.249 -8.254 1.00 70.06 172 ALA A C 1
ATOM 1331 O O . ALA A 1 172 ? 14.982 -4.422 -7.579 1.00 70.06 172 ALA A O 1
ATOM 1332 N N . PHE A 1 173 ? 16.863 -3.272 -7.956 1.00 68.50 173 PHE A N 1
ATOM 1333 C CA . PHE A 1 173 ? 16.626 -2.297 -6.886 1.00 68.50 173 PHE A CA 1
ATOM 1334 C C . PHE A 1 173 ? 15.765 -1.184 -7.474 1.00 68.50 173 PHE A C 1
ATOM 1336 O O . PHE A 1 173 ? 16.256 -0.380 -8.259 1.00 68.50 173 PHE A O 1
ATOM 1343 N N . LEU A 1 174 ? 14.479 -1.172 -7.122 1.00 74.62 174 LEU A N 1
ATOM 1344 C CA . LEU A 1 174 ? 13.483 -0.248 -7.679 1.00 74.62 174 LEU A CA 1
ATOM 1345 C C . LEU A 1 174 ? 13.023 0.824 -6.674 1.00 74.62 174 LEU A C 1
ATOM 1347 O O . LEU A 1 174 ? 12.036 1.515 -6.915 1.00 74.62 174 LEU A O 1
ATOM 1351 N N . GLU A 1 175 ? 13.697 0.948 -5.527 1.00 75.38 175 GLU A N 1
ATOM 1352 C CA . GLU A 1 175 ? 13.310 1.870 -4.452 1.00 75.38 175 GLU A CA 1
ATOM 1353 C C . GLU A 1 175 ? 13.444 3.338 -4.870 1.00 75.38 175 GLU A C 1
ATOM 1355 O O . GLU A 1 175 ? 14.543 3.879 -4.927 1.00 75.38 175 GLU A O 1
ATOM 1360 N N . GLY A 1 176 ? 12.313 4.002 -5.092 1.00 74.44 176 GLY A N 1
ATOM 1361 C CA . GLY A 1 176 ? 12.215 5.378 -5.577 1.00 74.44 176 GLY A CA 1
ATOM 1362 C C . GLY A 1 176 ? 11.993 5.481 -7.089 1.00 74.44 176 GLY A C 1
ATOM 1363 O O . GLY A 1 176 ? 11.951 6.592 -7.623 1.00 74.44 176 GLY A O 1
ATOM 1364 N N . SER A 1 177 ? 11.835 4.355 -7.791 1.00 82.19 177 SER A N 1
ATOM 1365 C CA . SER A 1 177 ? 11.643 4.336 -9.241 1.00 82.19 177 SER A CA 1
ATOM 1366 C C . SER A 1 177 ? 10.298 4.933 -9.667 1.00 82.19 177 SER A C 1
ATOM 1368 O O . SER A 1 177 ? 9.252 4.729 -9.042 1.00 82.19 177 SER A O 1
ATOM 1370 N N . ASN A 1 178 ? 10.306 5.645 -10.793 1.00 86.56 178 ASN A N 1
ATOM 1371 C CA . ASN A 1 178 ? 9.120 6.254 -11.380 1.00 86.56 178 ASN A CA 1
ATOM 1372 C C . ASN A 1 178 ? 8.664 5.494 -12.634 1.00 86.56 178 ASN A C 1
ATOM 1374 O O . ASN A 1 178 ? 9.260 5.638 -13.700 1.00 86.56 178 ASN A O 1
ATOM 1378 N N . PHE A 1 179 ? 7.566 4.748 -12.518 1.00 91.31 179 PHE A N 1
ATOM 1379 C CA . PHE A 1 179 ? 6.905 4.004 -13.596 1.00 91.31 179 PHE A CA 1
ATOM 1380 C C . PHE A 1 179 ? 5.669 4.723 -14.144 1.00 91.31 179 PHE A C 1
ATOM 1382 O O . PHE A 1 179 ? 4.787 4.086 -14.726 1.00 91.31 179 PHE A O 1
ATOM 1389 N N . LYS A 1 180 ? 5.567 6.046 -13.974 1.00 93.38 180 LYS A N 1
ATOM 1390 C CA . LYS A 1 180 ? 4.387 6.791 -14.413 1.00 93.38 180 LYS A CA 1
ATOM 1391 C C . LYS A 1 180 ? 4.077 6.540 -15.895 1.00 93.38 180 LYS A C 1
ATOM 1393 O O . LYS A 1 180 ? 4.921 6.777 -16.757 1.00 93.38 180 LYS A O 1
ATOM 1398 N N . GLY A 1 181 ? 2.870 6.079 -16.211 1.00 92.62 181 GLY A N 1
ATOM 1399 C CA . GLY A 1 181 ? 2.455 5.782 -17.589 1.00 92.62 181 GLY A CA 1
ATOM 1400 C C . GLY A 1 181 ? 3.187 4.611 -18.261 1.00 92.62 181 GLY A C 1
ATOM 1401 O O . GLY A 1 181 ? 3.033 4.423 -19.467 1.00 92.62 181 GLY A O 1
ATOM 1402 N N . ALA A 1 182 ? 4.011 3.848 -17.537 1.00 91.94 182 ALA A N 1
ATOM 1403 C CA . ALA A 1 182 ? 4.729 2.702 -18.090 1.00 91.94 182 ALA A CA 1
ATOM 1404 C C . ALA A 1 182 ? 3.784 1.522 -18.381 1.00 91.94 182 ALA A C 1
ATOM 1406 O O . ALA A 1 182 ? 2.740 1.363 -17.748 1.00 91.94 182 ALA A O 1
ATOM 1407 N N . THR A 1 183 ? 4.168 0.661 -19.325 1.00 93.62 183 THR A N 1
ATOM 1408 C CA . THR A 1 183 ? 3.483 -0.609 -19.606 1.00 93.62 183 THR A CA 1
ATOM 1409 C C . THR A 1 183 ? 4.249 -1.762 -18.968 1.00 93.62 183 THR A C 1
ATOM 1411 O O . THR A 1 183 ? 5.302 -2.140 -19.467 1.00 93.62 183 THR A O 1
ATOM 1414 N N . LEU A 1 184 ? 3.717 -2.328 -17.888 1.00 94.75 184 LEU A N 1
ATOM 1415 C CA . LEU A 1 184 ? 4.292 -3.413 -17.079 1.00 94.75 184 LEU A CA 1
ATOM 1416 C C . LEU A 1 184 ? 3.443 -4.693 -17.154 1.00 94.75 184 LEU A C 1
ATOM 1418 O O . LEU A 1 184 ? 3.498 -5.542 -16.268 1.00 94.75 184 LEU A O 1
ATOM 1422 N N . ASN A 1 185 ? 2.628 -4.848 -18.197 1.00 95.00 185 ASN A N 1
ATOM 1423 C CA . ASN A 1 185 ? 1.780 -6.025 -18.346 1.00 95.00 185 ASN A CA 1
ATOM 1424 C C . ASN A 1 185 ? 2.634 -7.304 -18.322 1.00 95.00 185 ASN A C 1
ATOM 1426 O O . ASN A 1 185 ? 3.637 -7.383 -19.030 1.00 95.00 185 ASN A O 1
ATOM 1430 N N . HIS A 1 186 ? 2.254 -8.302 -17.524 1.00 93.62 186 HIS A N 1
ATOM 1431 C CA . HIS A 1 186 ? 3.030 -9.535 -17.300 1.00 93.62 186 HIS A CA 1
ATOM 1432 C C . HIS A 1 186 ? 4.450 -9.351 -16.725 1.00 93.62 186 HIS A C 1
ATOM 1434 O O . HIS A 1 186 ? 5.223 -10.309 -16.724 1.00 93.62 186 HIS A O 1
ATOM 1440 N N . ALA A 1 187 ? 4.824 -8.151 -16.273 1.00 89.94 187 ALA A N 1
ATOM 1441 C CA . ALA A 1 187 ? 6.119 -7.926 -15.639 1.00 89.94 187 ALA A CA 1
ATOM 1442 C C . ALA A 1 187 ? 6.153 -8.525 -14.229 1.00 89.94 187 ALA A C 1
ATOM 1444 O O . ALA A 1 187 ? 5.109 -8.660 -13.586 1.00 89.94 187 ALA A O 1
ATOM 1445 N N . LYS A 1 188 ? 7.354 -8.833 -13.740 1.00 89.31 188 LYS A N 1
ATOM 1446 C CA . LYS A 1 188 ? 7.587 -9.243 -12.350 1.00 89.31 188 LYS A CA 1
ATOM 1447 C C . LYS A 1 188 ? 8.441 -8.210 -11.642 1.00 89.31 188 LYS A C 1
ATOM 1449 O O . LYS A 1 188 ? 9.449 -7.790 -12.202 1.00 89.31 188 LYS A O 1
ATOM 1454 N N . LEU A 1 189 ? 8.057 -7.782 -10.445 1.00 89.00 189 LEU A N 1
ATOM 1455 C CA . LEU A 1 189 ? 8.819 -6.788 -9.686 1.00 89.00 189 LEU A CA 1
ATOM 1456 C C . LEU A 1 189 ? 8.609 -6.917 -8.178 1.00 89.00 189 LEU A C 1
ATOM 1458 O O . LEU A 1 189 ? 7.506 -7.194 -7.710 1.00 89.00 189 LEU A O 1
ATOM 1462 N N . GLN A 1 190 ? 9.676 -6.639 -7.430 1.00 86.62 190 GLN A N 1
ATOM 1463 C CA . GLN A 1 190 ? 9.639 -6.473 -5.980 1.00 86.62 190 GLN A CA 1
ATOM 1464 C C . GLN A 1 190 ? 9.813 -4.993 -5.638 1.00 86.62 190 GLN A C 1
ATOM 1466 O O . GLN A 1 190 ? 10.717 -4.341 -6.163 1.00 86.62 190 GLN A O 1
ATOM 1471 N N . ILE A 1 191 ? 8.941 -4.441 -4.793 1.00 82.62 191 ILE A N 1
ATOM 1472 C CA . ILE A 1 191 ? 8.901 -2.995 -4.533 1.00 82.62 191 ILE A CA 1
ATOM 1473 C C . ILE A 1 191 ? 8.718 -2.657 -3.059 1.00 82.62 191 ILE A C 1
ATOM 1475 O O . ILE A 1 191 ? 7.947 -3.292 -2.352 1.00 82.62 191 ILE A O 1
ATOM 1479 N N . ASN A 1 192 ? 9.364 -1.573 -2.638 1.00 79.31 192 ASN A N 1
ATOM 1480 C CA . ASN A 1 192 ? 9.097 -0.921 -1.355 1.00 79.31 192 ASN A CA 1
ATOM 1481 C C . ASN A 1 192 ? 8.644 0.529 -1.550 1.00 79.31 192 ASN A C 1
ATOM 1483 O O . ASN A 1 192 ? 7.721 0.982 -0.880 1.00 79.31 192 ASN A O 1
ATOM 1487 N N . CYS A 1 193 ? 9.234 1.227 -2.524 1.00 82.62 193 CYS A N 1
ATOM 1488 C CA . CYS A 1 193 ? 8.916 2.614 -2.849 1.00 82.62 193 CYS A CA 1
ATOM 1489 C C . CYS A 1 193 ? 8.921 2.781 -4.372 1.00 82.62 193 CYS A C 1
ATOM 1491 O O . CYS A 1 193 ? 9.968 2.594 -4.981 1.00 82.62 193 CYS A O 1
ATOM 1493 N N . ALA A 1 194 ? 7.799 3.103 -5.011 1.00 88.38 194 ALA A N 1
ATOM 1494 C CA . ALA A 1 194 ? 7.743 3.364 -6.452 1.00 88.38 194 ALA A CA 1
ATOM 1495 C C . ALA A 1 194 ? 6.488 4.165 -6.836 1.00 88.38 194 ALA A C 1
ATOM 1497 O O . ALA A 1 194 ? 5.511 4.221 -6.093 1.00 88.38 194 ALA A O 1
ATOM 1498 N N . ASN A 1 195 ? 6.492 4.769 -8.025 1.00 91.44 195 ASN A N 1
ATOM 1499 C CA . ASN A 1 195 ? 5.326 5.473 -8.561 1.00 91.44 195 ASN A CA 1
ATOM 1500 C C . ASN A 1 195 ? 4.726 4.739 -9.768 1.00 91.44 195 ASN A C 1
ATOM 1502 O O . ASN A 1 195 ? 5.346 4.706 -10.828 1.00 91.44 195 ASN A O 1
ATOM 1506 N N . PHE A 1 196 ? 3.498 4.234 -9.630 1.00 95.19 196 PHE A N 1
ATOM 1507 C CA . PHE A 1 196 ? 2.734 3.542 -10.680 1.00 95.19 196 PHE A CA 1
ATOM 1508 C C . PHE A 1 196 ? 1.568 4.360 -11.246 1.00 95.19 196 PHE A C 1
ATOM 1510 O O . PHE A 1 196 ? 0.674 3.802 -11.883 1.00 95.19 196 PHE A O 1
ATOM 1517 N N . THR A 1 197 ? 1.564 5.678 -11.037 1.00 95.75 197 THR A N 1
ATOM 1518 C CA . THR A 1 197 ? 0.506 6.557 -11.558 1.00 95.75 197 THR A CA 1
ATOM 1519 C C . THR A 1 197 ? 0.336 6.337 -13.064 1.00 95.75 197 THR A C 1
ATOM 1521 O O . THR A 1 197 ? 1.308 6.384 -13.811 1.00 95.75 197 THR A O 1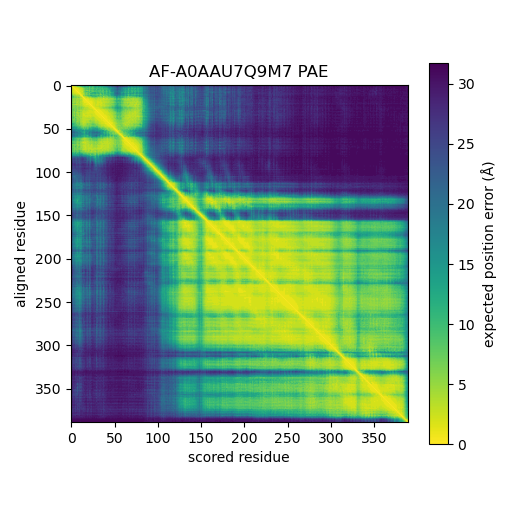
ATOM 1524 N N . ASP A 1 198 ? -0.888 6.102 -13.528 1.00 96.44 198 ASP A N 1
ATOM 1525 C CA . ASP A 1 198 ? -1.217 5.844 -14.940 1.00 96.44 198 ASP A CA 1
ATOM 1526 C C . ASP A 1 198 ? -0.539 4.603 -15.573 1.00 96.44 198 ASP A C 1
ATOM 1528 O O . ASP A 1 198 ? -0.587 4.438 -16.793 1.00 96.44 198 ASP A O 1
ATOM 1532 N N . ALA A 1 199 ? 0.092 3.716 -14.795 1.00 96.25 199 ALA A N 1
ATOM 1533 C CA . ALA A 1 199 ? 0.758 2.529 -15.332 1.00 96.25 199 ALA A CA 1
ATOM 1534 C C . ALA A 1 199 ? -0.232 1.417 -15.751 1.00 96.25 199 ALA A C 1
ATOM 1536 O O . ALA A 1 199 ? -1.276 1.183 -15.124 1.00 96.25 199 ALA A O 1
ATOM 1537 N N . ALA A 1 200 ? 0.118 0.678 -16.806 1.00 97.50 200 ALA A N 1
ATOM 1538 C CA . ALA A 1 200 ? -0.568 -0.554 -17.192 1.00 97.50 200 ALA A CA 1
ATOM 1539 C C . ALA A 1 200 ? 0.082 -1.750 -16.476 1.00 97.50 200 ALA A C 1
ATOM 1541 O O . ALA A 1 200 ? 1.273 -1.982 -16.651 1.00 97.50 200 ALA A O 1
ATOM 1542 N N . LEU A 1 201 ? -0.681 -2.467 -15.648 1.00 97.12 201 LEU A N 1
ATOM 1543 C CA . LEU A 1 201 ? -0.218 -3.539 -14.753 1.00 97.12 201 LEU A CA 1
ATOM 1544 C C . LEU A 1 201 ? -0.992 -4.846 -15.004 1.00 97.12 201 LEU A C 1
ATOM 1546 O O . LEU A 1 201 ? -1.141 -5.670 -14.101 1.00 97.12 201 LEU A O 1
ATOM 1550 N N . ASP A 1 202 ? -1.550 -5.032 -16.204 1.00 97.19 202 ASP A N 1
ATOM 1551 C CA . ASP A 1 202 ? -2.393 -6.193 -16.492 1.00 97.19 202 ASP A CA 1
ATOM 1552 C C . ASP A 1 202 ? -1.570 -7.482 -16.364 1.00 97.19 202 ASP A C 1
ATOM 1554 O O . ASP A 1 202 ? -0.575 -7.675 -17.067 1.00 97.19 202 ASP A O 1
ATOM 1558 N N . ASN A 1 203 ? -1.990 -8.376 -15.465 1.00 95.75 203 ASN A N 1
ATOM 1559 C CA . ASN A 1 203 ? -1.282 -9.616 -15.127 1.00 95.75 203 ASN A CA 1
ATOM 1560 C C . ASN A 1 203 ? 0.164 -9.415 -14.627 1.00 95.75 203 ASN A C 1
ATOM 1562 O O . ASN A 1 203 ? 0.970 -10.336 -14.750 1.00 95.75 203 ASN A O 1
ATOM 1566 N N . ALA A 1 204 ? 0.512 -8.233 -14.110 1.00 95.25 204 ALA A N 1
ATOM 1567 C CA . ALA A 1 204 ? 1.801 -8.021 -13.460 1.00 95.25 204 ALA A CA 1
ATOM 1568 C C . ALA A 1 204 ? 1.865 -8.777 -12.121 1.00 95.25 204 ALA A C 1
ATOM 1570 O O . ALA A 1 204 ? 0.893 -8.796 -11.363 1.00 95.25 204 ALA A O 1
ATOM 1571 N N . ASP A 1 205 ? 3.018 -9.372 -11.832 1.00 94.56 205 ASP A N 1
ATOM 1572 C CA . ASP A 1 205 ? 3.331 -10.015 -10.558 1.00 94.56 205 ASP A CA 1
ATOM 1573 C C . ASP A 1 205 ? 4.161 -9.040 -9.716 1.00 94.56 205 ASP A C 1
ATOM 1575 O O . ASP A 1 205 ? 5.370 -8.887 -9.910 1.00 94.56 205 ASP A O 1
ATOM 1579 N N . ILE A 1 206 ? 3.478 -8.294 -8.849 1.00 94.81 206 ILE A N 1
ATOM 1580 C CA . ILE A 1 206 ? 4.102 -7.291 -7.987 1.00 94.81 206 ILE A CA 1
ATOM 1581 C C . ILE A 1 206 ? 4.030 -7.772 -6.544 1.00 94.81 206 ILE A C 1
ATOM 1583 O O . ILE A 1 206 ? 2.940 -8.010 -6.014 1.00 94.81 206 ILE A O 1
ATOM 1587 N N . THR A 1 207 ? 5.187 -7.863 -5.897 1.00 93.69 207 THR A N 1
ATOM 1588 C CA . THR A 1 207 ? 5.304 -8.205 -4.477 1.00 93.69 207 THR A CA 1
ATOM 1589 C C . THR A 1 207 ? 6.032 -7.105 -3.718 1.00 93.69 207 THR A C 1
ATOM 1591 O O . THR A 1 207 ? 6.771 -6.311 -4.303 1.00 93.69 207 THR A O 1
ATOM 1594 N N . ILE A 1 208 ? 5.847 -7.054 -2.403 1.00 91.06 208 ILE A N 1
ATOM 1595 C CA . ILE A 1 208 ? 6.695 -6.217 -1.549 1.00 91.06 208 ILE A CA 1
ATOM 1596 C C . ILE A 1 208 ? 8.025 -6.920 -1.254 1.00 91.06 208 ILE A C 1
ATOM 1598 O O . ILE A 1 208 ? 8.117 -8.144 -1.375 1.00 91.06 208 ILE A O 1
ATOM 1602 N N . ASN A 1 209 ? 9.045 -6.159 -0.852 1.00 86.44 209 ASN A N 1
ATOM 1603 C CA . ASN A 1 209 ? 10.302 -6.704 -0.336 1.00 86.44 209 ASN A CA 1
ATOM 1604 C C . ASN A 1 209 ? 10.463 -6.335 1.151 1.00 86.44 209 ASN A C 1
ATOM 1606 O O . ASN A 1 209 ? 11.159 -5.365 1.472 1.00 86.44 209 ASN A O 1
ATOM 1610 N N . PRO A 1 210 ? 9.784 -7.052 2.066 1.00 84.94 210 PRO A N 1
ATOM 1611 C CA . PRO A 1 210 ? 9.821 -6.714 3.480 1.00 84.94 210 PRO A CA 1
ATOM 1612 C C . PRO A 1 210 ? 11.241 -6.874 4.047 1.00 84.94 210 PRO A C 1
ATOM 1614 O O . PRO A 1 210 ? 12.006 -7.715 3.567 1.00 84.94 210 PRO A O 1
ATOM 1617 N N . PRO A 1 211 ? 11.605 -6.094 5.077 1.00 85.12 211 PRO A N 1
ATOM 1618 C CA . PRO A 1 211 ? 12.890 -6.250 5.741 1.00 85.12 211 PRO A CA 1
ATOM 1619 C C . PRO A 1 211 ? 12.986 -7.598 6.467 1.00 85.12 211 PRO A C 1
ATOM 1621 O O . PRO A 1 211 ? 11.981 -8.247 6.751 1.00 85.12 211 PRO A O 1
ATOM 1624 N N . GLU A 1 212 ? 14.210 -7.998 6.821 1.00 85.31 212 GLU A N 1
ATOM 1625 C CA . GLU A 1 212 ? 14.445 -9.197 7.641 1.00 85.31 212 GLU A CA 1
ATOM 1626 C C . GLU A 1 212 ? 13.802 -9.089 9.034 1.00 85.31 212 GLU A C 1
ATOM 1628 O O . GLU A 1 212 ? 13.428 -10.109 9.606 1.00 85.31 212 GLU A O 1
ATOM 1633 N N . ALA A 1 213 ? 13.683 -7.866 9.563 1.00 88.44 213 ALA A N 1
ATOM 1634 C CA . ALA A 1 213 ? 13.007 -7.548 10.816 1.00 88.44 213 ALA A CA 1
ATOM 1635 C C . ALA A 1 213 ? 12.401 -6.136 10.751 1.00 88.44 213 ALA A C 1
ATOM 1637 O O . ALA A 1 213 ? 13.000 -5.217 10.181 1.00 88.44 213 ALA A O 1
ATOM 1638 N N . TRP A 1 214 ? 11.236 -5.954 11.366 1.00 89.25 214 TRP A N 1
ATOM 1639 C CA . TRP A 1 214 ? 10.537 -4.677 11.491 1.00 89.25 214 TRP A CA 1
ATOM 1640 C C . TRP A 1 214 ? 11.000 -3.925 12.740 1.00 89.25 214 TRP A C 1
ATOM 1642 O O . TRP A 1 214 ? 10.299 -3.846 13.747 1.00 89.25 214 TRP A O 1
ATOM 1652 N N . ASP A 1 215 ? 12.205 -3.361 12.669 1.00 87.81 215 ASP A N 1
ATOM 1653 C CA . ASP A 1 215 ? 12.677 -2.424 13.689 1.00 87.81 215 ASP A CA 1
ATOM 1654 C C . ASP A 1 215 ? 11.989 -1.045 13.575 1.00 87.81 215 ASP A C 1
ATOM 1656 O O . ASP A 1 215 ? 11.285 -0.744 12.607 1.00 87.81 215 ASP A O 1
ATOM 1660 N N . GLU A 1 216 ? 12.216 -0.187 14.574 1.00 85.81 216 GLU A N 1
ATOM 1661 C CA . GLU A 1 216 ? 11.703 1.192 14.626 1.00 85.81 216 GLU A CA 1
ATOM 1662 C C . GLU A 1 216 ? 11.980 1.975 13.330 1.00 85.81 216 GLU A C 1
ATOM 1664 O O . GLU A 1 216 ? 11.127 2.728 12.858 1.00 85.81 216 GLU A O 1
ATOM 1669 N N . TRP A 1 217 ? 13.154 1.772 12.723 1.00 84.75 217 TRP A N 1
ATOM 1670 C CA . TRP A 1 217 ? 13.538 2.478 11.506 1.00 84.75 217 TRP A CA 1
ATOM 1671 C C . TRP A 1 217 ? 12.716 2.017 10.303 1.00 84.75 217 TRP A C 1
ATOM 1673 O O . TRP A 1 217 ? 12.225 2.856 9.546 1.00 84.75 217 TRP A O 1
ATOM 1683 N N . HIS A 1 218 ? 12.526 0.707 10.130 1.00 86.31 218 HIS A N 1
ATOM 1684 C CA . HIS A 1 218 ? 11.730 0.168 9.028 1.00 86.31 218 HIS A CA 1
ATOM 1685 C C . HIS A 1 218 ? 10.241 0.483 9.190 1.00 86.31 218 HIS A C 1
ATOM 1687 O O . HIS A 1 218 ? 9.579 0.798 8.199 1.00 86.31 218 HIS A O 1
ATOM 1693 N N . LEU A 1 219 ? 9.715 0.446 10.419 1.00 87.50 219 LEU A N 1
ATOM 1694 C CA . LEU A 1 219 ? 8.335 0.848 10.704 1.00 87.50 219 LEU A CA 1
ATOM 1695 C C . LEU A 1 219 ? 8.085 2.309 10.310 1.00 87.50 219 LEU A C 1
ATOM 1697 O O . LEU A 1 219 ? 7.083 2.598 9.652 1.00 87.50 219 LEU A O 1
ATOM 1701 N N . ASP A 1 220 ? 9.007 3.217 10.635 1.00 84.75 220 ASP A N 1
ATOM 1702 C CA . ASP A 1 220 ? 8.881 4.616 10.225 1.00 84.75 220 ASP A CA 1
ATOM 1703 C C . ASP A 1 220 ? 9.099 4.791 8.710 1.00 84.75 220 ASP A C 1
ATOM 1705 O O . ASP A 1 220 ? 8.226 5.298 8.003 1.00 84.75 220 ASP A O 1
ATOM 1709 N N . CYS A 1 221 ? 10.219 4.313 8.166 1.00 82.19 221 CYS A N 1
ATOM 1710 C CA . CYS A 1 221 ? 10.595 4.592 6.778 1.00 82.19 221 CYS A CA 1
ATOM 1711 C C . CYS A 1 221 ? 9.674 3.929 5.745 1.00 82.19 221 CYS A C 1
ATOM 1713 O O . CYS A 1 221 ? 9.410 4.529 4.705 1.00 82.19 221 CYS A O 1
ATOM 1715 N N . LEU A 1 222 ? 9.175 2.714 6.003 1.00 85.75 222 LEU A N 1
ATOM 1716 C CA . LEU A 1 222 ? 8.394 1.960 5.013 1.00 85.75 222 LEU A CA 1
ATOM 1717 C C . LEU A 1 222 ? 6.882 2.096 5.188 1.00 85.75 222 LEU A C 1
ATOM 1719 O O . LEU A 1 222 ? 6.154 1.954 4.203 1.00 85.75 222 LEU A O 1
ATOM 1723 N N . LEU A 1 223 ? 6.395 2.349 6.407 1.00 88.12 223 LEU A N 1
ATOM 1724 C CA . LEU A 1 223 ? 4.958 2.354 6.705 1.00 88.12 223 LEU A CA 1
ATOM 1725 C C . LEU A 1 223 ? 4.431 3.713 7.175 1.00 88.12 223 LEU A C 1
ATOM 1727 O O . LEU A 1 223 ? 3.224 3.933 7.096 1.00 88.12 223 LEU A O 1
ATOM 1731 N N . ASN A 1 224 ? 5.274 4.638 7.640 1.00 86.06 224 ASN A N 1
ATOM 1732 C CA . ASN A 1 224 ? 4.800 5.912 8.176 1.00 86.06 224 ASN A CA 1
ATOM 1733 C C . ASN A 1 224 ? 4.724 7.014 7.108 1.00 86.06 224 ASN A C 1
ATOM 1735 O O . ASN A 1 224 ? 5.639 7.824 6.948 1.00 86.06 224 ASN A O 1
ATOM 1739 N N . SER A 1 225 ? 3.594 7.082 6.400 1.00 82.69 225 SER A N 1
ATOM 1740 C CA . SER A 1 225 ? 3.359 8.116 5.384 1.00 82.69 225 SER A CA 1
ATOM 1741 C C . SER A 1 225 ? 3.118 9.523 5.947 1.00 82.69 225 SER A C 1
ATOM 1743 O O . SER A 1 225 ? 3.078 10.477 5.173 1.00 82.69 225 SER A O 1
ATOM 1745 N N . ASP A 1 226 ? 2.925 9.671 7.264 1.00 80.25 226 ASP A N 1
ATOM 1746 C CA . ASP A 1 226 ? 2.794 10.993 7.896 1.00 80.25 226 ASP A CA 1
ATOM 1747 C C . ASP A 1 226 ? 4.166 11.694 7.966 1.00 80.25 226 ASP A C 1
ATOM 1749 O O . ASP A 1 226 ? 4.250 12.917 7.830 1.00 80.25 226 ASP A O 1
ATOM 1753 N N . ASN A 1 227 ? 5.246 10.913 8.110 1.00 75.88 227 ASN A N 1
ATOM 1754 C CA . ASN A 1 227 ? 6.627 11.403 8.169 1.00 75.88 227 ASN A CA 1
ATOM 1755 C C . ASN A 1 227 ? 7.373 11.275 6.831 1.00 75.88 227 ASN A C 1
ATOM 1757 O O . ASN A 1 227 ? 8.253 12.088 6.539 1.00 75.88 227 ASN A O 1
ATOM 1761 N N . ASN A 1 228 ? 7.023 10.273 6.017 1.00 78.94 228 ASN A N 1
ATOM 1762 C CA . ASN A 1 228 ? 7.778 9.880 4.829 1.00 78.94 228 ASN A CA 1
ATOM 1763 C C . ASN A 1 228 ? 6.909 9.920 3.560 1.00 78.94 228 ASN A C 1
ATOM 1765 O O . ASN A 1 228 ? 5.784 9.431 3.529 1.00 78.94 228 ASN A O 1
ATOM 1769 N N . GLN A 1 229 ? 7.438 10.496 2.478 1.00 72.19 229 GLN A N 1
ATOM 1770 C CA . GLN A 1 229 ? 6.734 10.573 1.185 1.00 72.19 229 GLN A CA 1
ATOM 1771 C C . GLN A 1 229 ? 6.783 9.237 0.423 1.00 72.19 229 GLN A C 1
ATOM 1773 O O . GLN A 1 229 ? 5.822 8.859 -0.249 1.00 72.19 229 GLN A O 1
ATOM 1778 N N . ASP A 1 230 ? 7.883 8.500 0.569 1.00 79.75 230 ASP A N 1
ATOM 1779 C CA . ASP A 1 230 ? 8.194 7.299 -0.202 1.00 79.75 230 ASP A CA 1
ATOM 1780 C C . ASP A 1 230 ? 8.033 6.063 0.688 1.00 79.75 230 ASP A C 1
ATOM 1782 O O . ASP A 1 230 ? 9.000 5.552 1.241 1.00 79.75 230 ASP A O 1
ATOM 1786 N N . THR A 1 231 ? 6.791 5.609 0.858 1.00 87.31 231 THR A N 1
ATOM 1787 C CA . THR A 1 231 ? 6.421 4.450 1.681 1.00 87.31 231 THR A CA 1
ATOM 1788 C C . THR A 1 231 ? 5.765 3.374 0.822 1.00 87.31 231 THR A C 1
ATOM 1790 O O . THR A 1 231 ? 5.327 3.620 -0.311 1.00 87.31 231 THR A O 1
ATOM 1793 N N . ILE A 1 232 ? 5.604 2.177 1.386 1.00 90.81 232 ILE A N 1
ATOM 1794 C CA . ILE A 1 232 ? 4.858 1.099 0.732 1.00 90.81 232 ILE A CA 1
ATOM 1795 C C . ILE A 1 232 ? 3.403 1.541 0.506 1.00 90.81 232 ILE A C 1
ATOM 1797 O O . ILE A 1 232 ? 2.834 1.313 -0.563 1.00 90.81 232 ILE A O 1
ATOM 1801 N N . PHE A 1 233 ? 2.800 2.252 1.464 1.00 91.44 233 PHE A N 1
ATOM 1802 C CA . PHE A 1 233 ? 1.429 2.746 1.316 1.00 91.44 233 PHE A CA 1
ATOM 1803 C C . PHE A 1 233 ? 1.297 3.854 0.275 1.00 91.44 233 PHE A C 1
ATOM 1805 O O . PHE A 1 233 ? 0.335 3.831 -0.496 1.00 91.44 233 PHE A O 1
ATOM 1812 N N . SER A 1 234 ? 2.245 4.797 0.196 1.00 89.81 234 SER A N 1
ATOM 1813 C CA . SER A 1 234 ? 2.203 5.808 -0.867 1.00 89.81 234 SER A CA 1
ATOM 1814 C C . SER A 1 234 ? 2.338 5.155 -2.243 1.00 89.81 234 SER A C 1
ATOM 1816 O O . SER A 1 234 ? 1.564 5.479 -3.143 1.00 89.81 234 SER A O 1
ATOM 1818 N N . THR A 1 235 ? 3.192 4.138 -2.366 1.00 92.00 235 THR A N 1
ATOM 1819 C CA . THR A 1 235 ? 3.332 3.318 -3.577 1.00 92.00 235 THR A CA 1
ATOM 1820 C C . THR A 1 235 ? 2.020 2.635 -3.966 1.00 92.00 235 THR A C 1
ATOM 1822 O O . THR A 1 235 ? 1.539 2.823 -5.086 1.00 92.00 235 THR A O 1
ATOM 1825 N N . ILE A 1 236 ? 1.379 1.915 -3.038 1.00 94.12 236 ILE A N 1
ATOM 1826 C CA . ILE A 1 236 ? 0.081 1.251 -3.269 1.00 94.12 236 ILE A CA 1
ATOM 1827 C C . ILE A 1 236 ? -1.004 2.264 -3.667 1.00 94.12 236 ILE A C 1
ATOM 1829 O O . ILE A 1 236 ? -1.857 1.968 -4.509 1.00 94.12 236 ILE A O 1
ATOM 1833 N N . ASN A 1 237 ? -0.966 3.473 -3.107 1.00 92.50 237 ASN A N 1
ATOM 1834 C CA . ASN A 1 237 ? -1.914 4.534 -3.440 1.00 92.50 237 ASN A CA 1
ATOM 1835 C C . ASN A 1 237 ? -1.742 5.080 -4.866 1.00 92.50 237 ASN A C 1
ATOM 1837 O O . ASN A 1 237 ? -2.725 5.553 -5.433 1.00 92.50 237 ASN A O 1
ATOM 1841 N N . THR A 1 238 ? -0.548 4.986 -5.466 1.00 94.44 238 THR A N 1
ATOM 1842 C CA . THR A 1 238 ? -0.336 5.373 -6.878 1.00 94.44 238 THR A CA 1
ATOM 1843 C C . THR A 1 238 ? -0.890 4.364 -7.885 1.00 94.44 238 THR A C 1
ATOM 1845 O O . THR A 1 238 ? -1.112 4.719 -9.041 1.00 94.44 238 THR A O 1
ATOM 1848 N N . ILE A 1 239 ? -1.129 3.117 -7.466 1.00 95.88 239 ILE A N 1
ATOM 1849 C CA . ILE A 1 239 ? -1.729 2.086 -8.317 1.00 95.88 239 ILE A CA 1
ATOM 1850 C C . ILE A 1 239 ? -3.204 2.440 -8.560 1.00 95.88 239 ILE A C 1
ATOM 1852 O O . ILE A 1 239 ? -3.910 2.867 -7.648 1.00 95.88 239 ILE A O 1
ATOM 1856 N N . ASP A 1 240 ? -3.699 2.243 -9.779 1.00 96.19 240 ASP A N 1
ATOM 1857 C CA . ASP A 1 240 ? -5.108 2.482 -10.117 1.00 96.19 240 ASP A CA 1
ATOM 1858 C C . ASP A 1 240 ? -6.044 1.508 -9.364 1.00 96.19 240 ASP A C 1
ATOM 1860 O O . ASP A 1 240 ? -5.741 0.323 -9.202 1.00 96.19 240 ASP A O 1
ATOM 1864 N N . ASP A 1 241 ? -7.198 1.995 -8.896 1.00 95.25 241 ASP A N 1
ATOM 1865 C CA . ASP A 1 241 ? -8.191 1.197 -8.160 1.00 95.25 241 ASP A CA 1
ATOM 1866 C C . ASP A 1 241 ? -8.799 0.054 -8.994 1.00 95.25 241 ASP A C 1
ATOM 1868 O O . ASP A 1 241 ? -9.330 -0.902 -8.422 1.00 95.25 241 ASP A O 1
ATOM 1872 N N . LYS A 1 242 ? -8.686 0.092 -10.329 1.00 95.81 242 LYS A N 1
ATOM 1873 C CA . LYS A 1 242 ? -9.075 -1.031 -11.196 1.00 95.81 242 LYS A CA 1
ATOM 1874 C C . LYS A 1 242 ? -8.278 -2.308 -10.895 1.00 95.81 242 LYS A C 1
ATOM 1876 O O . LYS A 1 242 ? -8.804 -3.401 -11.085 1.00 95.81 242 LYS A O 1
ATOM 1881 N N . TYR A 1 243 ? -7.056 -2.189 -10.365 1.00 96.75 243 TYR A N 1
ATOM 1882 C CA . TYR A 1 243 ? -6.228 -3.319 -9.926 1.00 96.75 243 TYR A CA 1
ATOM 1883 C C . TYR A 1 243 ? -6.485 -3.673 -8.453 1.00 96.75 243 TYR A C 1
ATOM 1885 O O . TYR A 1 243 ? -5.559 -3.830 -7.656 1.00 96.75 243 TYR A O 1
ATOM 1893 N N . ARG A 1 244 ? -7.758 -3.787 -8.064 1.00 95.62 244 ARG A N 1
ATOM 1894 C CA . ARG A 1 244 ? -8.160 -4.032 -6.669 1.00 95.62 244 ARG A CA 1
ATOM 1895 C C . ARG A 1 244 ? -7.509 -5.290 -6.071 1.00 95.62 244 ARG A C 1
ATOM 1897 O O . ARG A 1 244 ? -7.049 -5.250 -4.937 1.00 95.62 244 ARG A O 1
ATOM 1904 N N . ASP A 1 245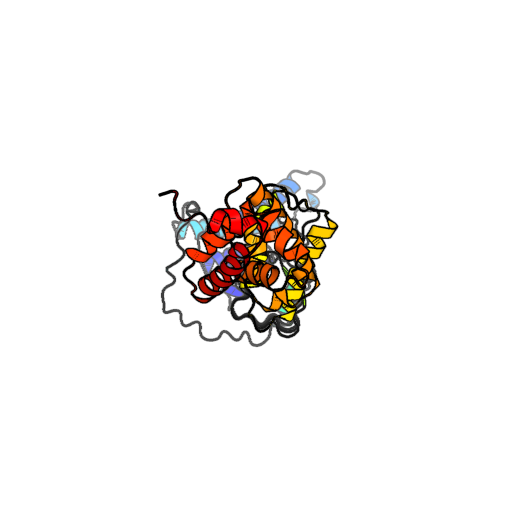 ? -7.439 -6.380 -6.840 1.00 95.81 245 ASP A N 1
ATOM 1905 C CA . ASP A 1 245 ? -6.979 -7.684 -6.349 1.00 95.81 245 ASP A CA 1
ATOM 1906 C C . ASP A 1 245 ? -5.467 -7.638 -6.074 1.00 95.81 245 ASP A C 1
ATOM 1908 O O . ASP A 1 245 ? -4.990 -8.167 -5.072 1.00 95.81 245 ASP A O 1
ATOM 1912 N N . LEU A 1 246 ? -4.729 -6.903 -6.913 1.00 96.00 246 LEU A N 1
ATOM 1913 C CA . LEU A 1 246 ? -3.315 -6.603 -6.714 1.00 96.00 246 LEU A CA 1
ATOM 1914 C C . LEU A 1 246 ? -3.095 -5.796 -5.432 1.00 96.00 246 LEU A C 1
ATOM 1916 O O . LEU A 1 246 ? -2.262 -6.164 -4.610 1.00 96.00 246 LEU A O 1
ATOM 1920 N N . LYS A 1 247 ? -3.872 -4.725 -5.226 1.00 96.06 247 LYS A N 1
ATOM 1921 C CA . LYS A 1 247 ? -3.782 -3.913 -4.004 1.00 96.06 247 LYS A CA 1
ATOM 1922 C C . LYS A 1 247 ? -4.065 -4.739 -2.749 1.00 96.06 247 LYS A C 1
ATOM 1924 O O . LYS A 1 247 ? -3.328 -4.628 -1.776 1.00 96.06 247 LYS A O 1
ATOM 1929 N N . VAL A 1 248 ? -5.105 -5.575 -2.769 1.00 96.25 248 VAL A N 1
ATOM 1930 C CA . VAL A 1 248 ? -5.442 -6.466 -1.645 1.00 96.25 248 VAL A CA 1
ATOM 1931 C C . VAL A 1 248 ? -4.295 -7.438 -1.357 1.00 96.25 248 VAL A C 1
ATOM 1933 O O . VAL A 1 248 ? -3.907 -7.575 -0.200 1.00 96.25 248 VAL A O 1
ATOM 1936 N N . ASN A 1 249 ? -3.699 -8.042 -2.389 1.00 96.25 249 ASN A N 1
ATOM 1937 C CA . ASN A 1 249 ? -2.549 -8.935 -2.232 1.00 96.25 249 ASN A CA 1
ATOM 1938 C C . ASN A 1 249 ? -1.335 -8.209 -1.618 1.00 96.25 249 ASN A C 1
ATOM 1940 O O . ASN A 1 249 ? -0.739 -8.703 -0.663 1.00 96.25 249 ASN A O 1
ATOM 1944 N N . LEU A 1 250 ? -1.011 -6.998 -2.081 1.00 96.12 250 LEU A N 1
ATOM 1945 C CA . LEU A 1 250 ? 0.077 -6.206 -1.494 1.00 96.12 250 LEU A CA 1
ATOM 1946 C C . LEU A 1 250 ? -0.172 -5.913 -0.006 1.00 96.12 250 LEU A C 1
ATOM 1948 O O . LEU A 1 250 ? 0.729 -6.074 0.813 1.00 96.12 250 LEU A O 1
ATOM 1952 N N . ILE A 1 251 ? -1.406 -5.563 0.371 1.00 96.19 251 ILE A N 1
ATOM 1953 C CA . ILE A 1 251 ? -1.773 -5.380 1.782 1.00 96.19 251 ILE A CA 1
ATOM 1954 C C . ILE A 1 251 ? -1.665 -6.694 2.572 1.00 96.19 251 ILE A C 1
ATOM 1956 O O . ILE A 1 251 ? -1.200 -6.676 3.713 1.00 96.19 251 ILE A O 1
ATOM 1960 N N . HIS A 1 252 ? -2.054 -7.835 1.993 1.00 95.94 252 HIS A N 1
ATOM 1961 C CA . HIS A 1 252 ? -1.876 -9.144 2.636 1.00 95.94 252 HIS A CA 1
ATOM 1962 C C . HIS A 1 252 ? -0.415 -9.429 2.944 1.00 95.94 252 HIS A C 1
ATOM 1964 O O . HIS A 1 252 ? -0.129 -9.843 4.062 1.00 95.94 252 HIS A O 1
ATOM 1970 N N . GLN A 1 253 ? 0.491 -9.164 2.004 1.00 95.81 253 GLN A N 1
ATOM 1971 C CA . GLN A 1 253 ? 1.922 -9.382 2.208 1.00 95.81 253 GLN A CA 1
ATOM 1972 C C . GLN A 1 253 ? 2.478 -8.502 3.337 1.00 95.81 253 GLN A C 1
ATOM 1974 O O . GLN A 1 253 ? 3.251 -8.991 4.160 1.00 95.81 253 GLN A O 1
ATOM 1979 N N . ILE A 1 254 ? 2.047 -7.235 3.431 1.00 94.88 254 ILE A N 1
ATOM 1980 C CA . ILE A 1 254 ? 2.431 -6.349 4.547 1.00 94.88 254 ILE A CA 1
ATOM 1981 C C . ILE A 1 254 ? 1.937 -6.932 5.874 1.00 94.88 254 ILE A C 1
ATOM 1983 O O . ILE A 1 254 ? 2.714 -7.073 6.816 1.00 94.88 254 ILE A O 1
ATOM 1987 N N . ILE A 1 255 ? 0.650 -7.290 5.954 1.00 95.06 255 ILE A N 1
ATOM 1988 C CA . ILE A 1 255 ? 0.051 -7.839 7.179 1.00 95.06 255 ILE A CA 1
ATOM 1989 C C . ILE A 1 255 ? 0.738 -9.147 7.582 1.00 95.06 255 ILE A C 1
ATOM 1991 O O . ILE A 1 255 ? 1.052 -9.324 8.756 1.00 95.06 255 ILE A O 1
ATOM 1995 N N . ASP A 1 256 ? 0.989 -10.048 6.634 1.00 95.62 256 ASP A N 1
ATOM 1996 C CA . ASP A 1 256 ? 1.658 -11.322 6.900 1.00 95.62 256 ASP A CA 1
ATOM 1997 C C . ASP A 1 256 ? 3.071 -11.117 7.418 1.00 95.62 256 ASP A C 1
ATOM 1999 O O . ASP A 1 256 ? 3.445 -11.742 8.407 1.00 95.62 256 ASP A O 1
ATOM 2003 N N . SER A 1 257 ? 3.823 -10.203 6.805 1.00 94.75 257 SER A N 1
ATOM 2004 C CA . SER A 1 257 ? 5.178 -9.881 7.241 1.00 94.75 257 SER A CA 1
ATOM 2005 C C . SER A 1 257 ? 5.200 -9.318 8.667 1.00 94.75 257 SER A C 1
ATOM 2007 O O . SER A 1 257 ? 5.980 -9.786 9.494 1.00 94.75 257 SER A O 1
ATOM 2009 N N . LEU A 1 258 ? 4.292 -8.392 8.997 1.00 93.75 258 LEU A N 1
ATOM 2010 C CA . LEU A 1 258 ? 4.177 -7.824 10.347 1.00 93.75 258 LEU A CA 1
ATOM 2011 C C . LEU A 1 258 ? 3.760 -8.869 11.394 1.00 93.75 258 LEU A C 1
ATOM 2013 O O . LEU A 1 258 ? 4.263 -8.873 12.517 1.00 93.75 258 LEU A O 1
ATOM 2017 N N . VAL A 1 259 ? 2.824 -9.756 11.043 1.00 92.88 259 VAL A N 1
ATOM 2018 C CA . VAL A 1 259 ? 2.353 -10.820 11.943 1.00 92.88 259 VAL A CA 1
ATOM 2019 C C . VAL A 1 259 ? 3.432 -11.880 12.148 1.00 92.88 259 VAL A C 1
ATOM 2021 O O . VAL A 1 259 ? 3.598 -12.361 13.268 1.00 92.88 259 VAL A O 1
ATOM 2024 N N . GLN A 1 260 ? 4.167 -12.236 11.095 1.00 93.50 260 GLN A N 1
ATOM 2025 C CA . GLN A 1 260 ? 5.253 -13.209 11.154 1.00 93.50 260 GLN A CA 1
ATOM 2026 C C . GLN A 1 260 ? 6.398 -12.730 12.051 1.00 93.50 260 GLN A C 1
ATOM 2028 O O . GLN A 1 260 ? 6.924 -13.528 12.826 1.00 93.50 260 GLN A O 1
ATOM 2033 N N . ASP A 1 261 ? 6.744 -11.444 11.983 1.00 92.00 261 ASP A N 1
ATOM 2034 C CA . ASP A 1 261 ? 7.769 -10.835 12.841 1.00 92.00 261 ASP A CA 1
ATOM 2035 C C . ASP A 1 261 ? 7.247 -10.485 14.251 1.00 92.00 261 ASP A C 1
ATOM 2037 O O . ASP A 1 261 ? 7.978 -9.987 15.103 1.00 92.00 261 ASP A O 1
ATOM 2041 N N . ASN A 1 262 ? 5.971 -10.784 14.530 1.00 90.50 262 ASN A N 1
ATOM 2042 C CA . ASN A 1 262 ? 5.314 -10.548 15.815 1.00 90.50 262 ASN A CA 1
ATOM 2043 C C . ASN A 1 262 ? 5.440 -9.087 16.295 1.00 90.50 262 ASN A C 1
ATOM 2045 O O . ASN A 1 262 ? 5.674 -8.827 17.479 1.00 90.50 262 ASN A O 1
ATOM 2049 N N . VAL A 1 263 ? 5.268 -8.139 15.368 1.00 89.56 263 VAL A N 1
ATOM 2050 C CA . VAL A 1 263 ? 5.368 -6.700 15.643 1.00 89.56 263 VAL A CA 1
ATOM 2051 C C . VAL A 1 263 ? 4.345 -6.281 16.693 1.00 89.56 263 VAL A C 1
ATOM 2053 O O . VAL A 1 263 ? 3.137 -6.521 16.554 1.00 89.56 263 VAL A O 1
ATOM 2056 N N . ASP A 1 264 ? 4.817 -5.604 17.740 1.00 85.94 264 ASP A N 1
ATOM 2057 C CA . ASP A 1 264 ? 3.923 -5.049 18.742 1.00 85.94 264 ASP A CA 1
ATOM 2058 C C . ASP A 1 264 ? 3.243 -3.786 18.212 1.00 85.94 264 ASP A C 1
ATOM 2060 O O . ASP A 1 264 ? 3.818 -2.704 18.151 1.00 85.94 264 ASP A O 1
ATOM 2064 N N . MET A 1 265 ? 1.957 -3.911 17.886 1.00 82.31 265 MET A N 1
ATOM 2065 C CA . MET A 1 265 ? 1.139 -2.764 17.490 1.00 82.31 265 MET A CA 1
ATOM 2066 C C . MET A 1 265 ? 0.965 -1.735 18.615 1.00 82.31 265 MET A C 1
ATOM 2068 O O . MET A 1 265 ? 0.308 -0.731 18.373 1.00 82.31 265 MET A O 1
ATOM 2072 N N . GLU A 1 266 ? 1.415 -1.994 19.848 1.00 80.56 266 GLU A N 1
ATOM 2073 C CA . GLU A 1 266 ? 1.442 -1.011 20.938 1.00 80.56 266 GLU A CA 1
ATOM 2074 C C . GLU A 1 266 ? 2.700 -0.166 21.012 1.00 80.56 266 GLU A C 1
ATOM 2076 O O . GLU A 1 266 ? 2.681 0.856 21.707 1.00 80.56 266 GLU A O 1
ATOM 2081 N N . ASP A 1 267 ? 3.732 -0.536 20.261 1.00 81.69 267 ASP A N 1
ATOM 2082 C CA . ASP A 1 267 ? 4.943 0.254 20.176 1.00 81.69 267 ASP A CA 1
ATOM 2083 C C . ASP A 1 267 ? 4.608 1.683 19.692 1.00 81.69 267 ASP A C 1
ATOM 2085 O O . ASP A 1 267 ? 3.887 1.845 18.700 1.00 81.69 267 ASP A O 1
ATOM 2089 N N . PRO A 1 268 ? 5.084 2.739 20.379 1.00 79.25 268 PRO A N 1
ATOM 2090 C CA . PRO A 1 268 ? 4.899 4.123 19.945 1.00 79.25 268 PRO A CA 1
ATOM 2091 C C . PRO A 1 268 ? 5.406 4.414 18.526 1.00 79.25 268 PRO A C 1
ATOM 2093 O O . PRO A 1 268 ? 4.939 5.368 17.905 1.00 79.25 268 PRO A O 1
ATOM 2096 N N . THR A 1 269 ? 6.355 3.619 18.031 1.00 82.25 269 THR A N 1
ATOM 2097 C CA . THR A 1 269 ? 6.960 3.743 16.698 1.00 82.25 269 THR A CA 1
ATOM 2098 C C . THR A 1 269 ? 6.096 3.119 15.604 1.00 82.25 269 THR A C 1
ATOM 2100 O O . THR A 1 269 ? 6.239 3.460 14.431 1.00 82.25 269 THR A O 1
ATOM 2103 N N . PHE A 1 270 ? 5.154 2.241 15.968 1.00 87.50 270 PHE A N 1
ATOM 2104 C CA . PHE A 1 270 ? 4.258 1.616 15.007 1.00 87.50 270 PHE A CA 1
ATOM 2105 C C . PHE A 1 270 ? 3.248 2.652 14.468 1.00 87.50 270 PHE A C 1
ATOM 2107 O O . PHE A 1 270 ? 2.466 3.216 15.246 1.00 87.50 270 PHE A O 1
ATOM 2114 N N . PRO A 1 271 ? 3.188 2.896 13.143 1.00 86.62 271 PRO A N 1
ATOM 2115 C CA . PRO A 1 271 ? 2.376 3.965 12.561 1.00 86.62 271 PRO A CA 1
ATOM 2116 C C . PRO A 1 271 ? 0.891 3.574 12.461 1.00 86.62 271 PRO A C 1
ATOM 2118 O O . PRO A 1 271 ? 0.330 3.372 11.380 1.00 86.62 271 PRO A O 1
ATOM 2121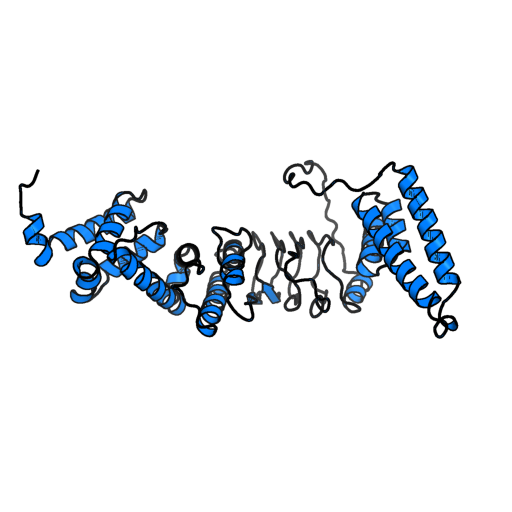 N N . LYS A 1 272 ? 0.220 3.473 13.616 1.00 84.50 272 LYS A N 1
ATOM 2122 C CA . LYS A 1 272 ? -1.194 3.068 13.727 1.00 84.50 272 LYS A CA 1
ATOM 2123 C C . LYS A 1 272 ? -2.128 3.950 12.907 1.00 84.50 272 LYS A C 1
ATOM 2125 O O . LYS A 1 272 ? -3.008 3.424 12.228 1.00 84.50 272 LYS A O 1
ATOM 2130 N N . SER A 1 273 ? -1.952 5.272 12.985 1.00 80.69 273 SER A N 1
ATOM 2131 C CA . SER A 1 273 ? -2.785 6.255 12.279 1.00 80.69 273 SER A CA 1
ATOM 2132 C C . SER A 1 273 ? -2.758 6.001 10.779 1.00 80.69 273 SER A C 1
ATOM 2134 O O . SER A 1 273 ? -3.812 5.892 10.155 1.00 80.69 273 SER A O 1
ATOM 2136 N N . VAL A 1 274 ? -1.561 5.836 10.217 1.00 84.69 274 VAL A N 1
ATOM 2137 C CA . VAL A 1 274 ? -1.346 5.564 8.796 1.00 84.69 274 VAL A CA 1
ATOM 2138 C C . VAL A 1 274 ? -1.928 4.215 8.403 1.00 84.69 274 VAL A C 1
ATOM 2140 O O . VAL A 1 274 ? -2.617 4.126 7.384 1.00 84.69 274 VAL A O 1
ATOM 2143 N N . MET A 1 275 ? -1.711 3.178 9.218 1.00 87.44 275 MET A N 1
ATOM 2144 C CA . MET A 1 275 ? -2.239 1.842 8.940 1.00 87.44 275 MET A CA 1
ATOM 2145 C C . MET A 1 275 ? -3.769 1.860 8.896 1.00 87.44 275 MET A C 1
ATOM 2147 O O . MET A 1 275 ? -4.376 1.407 7.929 1.00 87.44 275 MET A O 1
ATOM 2151 N N . ILE A 1 276 ? -4.410 2.472 9.891 1.00 84.06 276 ILE A N 1
ATOM 2152 C CA . ILE A 1 276 ? -5.862 2.662 9.913 1.00 84.06 276 ILE A CA 1
ATOM 2153 C C . ILE A 1 276 ? -6.289 3.486 8.692 1.00 84.06 276 ILE A C 1
ATOM 2155 O O . ILE A 1 276 ? -7.121 3.045 7.901 1.00 84.06 276 ILE A O 1
ATOM 2159 N N . ASN A 1 277 ? -5.695 4.655 8.471 1.00 83.31 277 ASN A N 1
ATOM 2160 C CA . ASN A 1 277 ? -6.109 5.527 7.378 1.00 83.31 277 ASN A CA 1
ATOM 2161 C C . ASN A 1 277 ? -5.992 4.852 6.010 1.00 83.31 277 ASN A C 1
ATOM 2163 O O . ASN A 1 277 ? -6.886 5.023 5.180 1.00 83.31 277 ASN A O 1
ATOM 2167 N N . THR A 1 278 ? -4.960 4.038 5.800 1.00 86.38 278 THR A N 1
ATOM 2168 C CA . THR A 1 278 ? -4.757 3.311 4.547 1.00 86.38 278 THR A CA 1
ATOM 2169 C C . THR A 1 278 ? -5.744 2.162 4.389 1.00 86.38 278 THR A C 1
ATOM 2171 O O . THR A 1 278 ? -6.428 2.095 3.368 1.00 86.38 278 THR A O 1
ATOM 2174 N N . LEU A 1 279 ? -5.892 1.295 5.394 1.00 88.75 279 LEU A N 1
ATOM 2175 C CA . LEU A 1 279 ? -6.790 0.138 5.303 1.00 88.75 279 LEU A CA 1
ATOM 2176 C C . LEU A 1 279 ? -8.263 0.549 5.184 1.00 88.75 279 LEU A C 1
ATOM 2178 O O . LEU A 1 279 ? -9.035 -0.097 4.480 1.00 88.75 279 LEU A O 1
ATOM 2182 N N . PHE A 1 280 ? -8.647 1.658 5.817 1.00 85.88 280 PHE A N 1
ATOM 2183 C CA . PHE A 1 280 ? -9.995 2.211 5.711 1.00 85.88 280 PHE A CA 1
ATOM 2184 C C . PHE A 1 280 ? -10.180 3.121 4.487 1.00 85.88 280 PHE A C 1
ATOM 2186 O O . PHE A 1 280 ? -11.304 3.507 4.190 1.00 85.88 280 PHE A O 1
ATOM 2193 N N . SER A 1 281 ? -9.127 3.470 3.740 1.00 85.25 281 SER A N 1
ATOM 2194 C CA . SER A 1 281 ? -9.235 4.417 2.613 1.00 85.25 281 SER A CA 1
ATOM 2195 C C . SER A 1 281 ? -10.131 3.931 1.467 1.00 85.25 281 SER A C 1
ATOM 2197 O O . SER A 1 281 ? -10.659 4.756 0.716 1.00 85.25 281 SER A O 1
ATOM 2199 N N . LYS A 1 282 ? -10.306 2.611 1.315 1.00 86.12 282 LYS A N 1
ATOM 2200 C CA . LYS A 1 282 ? -11.086 1.993 0.237 1.00 86.12 282 LYS A CA 1
ATOM 2201 C C . LYS A 1 282 ? -12.012 0.913 0.784 1.00 86.12 282 LYS A C 1
ATOM 2203 O O . LYS A 1 282 ? -11.598 0.058 1.559 1.00 86.12 282 LYS A O 1
ATOM 2208 N N . GLU A 1 283 ? -13.252 0.894 0.300 1.00 84.69 283 GLU A N 1
ATOM 2209 C CA . GLU A 1 283 ? -14.261 -0.081 0.734 1.00 84.69 283 GLU A CA 1
ATOM 2210 C C . GLU A 1 283 ? -13.875 -1.527 0.401 1.00 84.69 283 GLU A C 1
ATOM 2212 O O . GLU A 1 283 ? -14.185 -2.443 1.159 1.00 84.69 283 GLU A O 1
ATOM 2217 N N . PHE A 1 284 ? -13.180 -1.765 -0.717 1.00 89.25 284 PHE A N 1
ATOM 2218 C CA . PHE A 1 284 ? -12.812 -3.121 -1.133 1.00 89.25 284 PHE A CA 1
ATOM 2219 C C . PHE A 1 284 ? -11.808 -3.798 -0.188 1.00 89.25 284 PHE A C 1
ATOM 2221 O O . PHE A 1 284 ? -11.836 -5.020 -0.087 1.00 89.25 284 PHE A O 1
ATOM 2228 N N . TYR A 1 285 ? -10.995 -3.044 0.561 1.00 90.31 285 TYR A N 1
ATOM 2229 C CA . TYR A 1 285 ? -10.129 -3.625 1.592 1.00 90.31 285 TYR A CA 1
ATOM 2230 C C . TYR A 1 285 ? -10.937 -4.241 2.740 1.00 90.31 285 TYR A C 1
ATOM 2232 O O . TYR A 1 285 ? -10.573 -5.288 3.259 1.00 90.31 285 TYR A O 1
ATOM 2240 N N . LEU A 1 286 ? -12.065 -3.632 3.112 1.00 84.81 286 LEU A N 1
ATOM 2241 C CA . LEU A 1 286 ? -12.901 -4.082 4.233 1.00 84.81 286 LEU A CA 1
ATOM 2242 C C . LEU A 1 286 ? -13.806 -5.274 3.887 1.00 84.81 286 LEU A C 1
ATOM 2244 O O . LEU A 1 286 ? -14.380 -5.891 4.788 1.00 84.81 286 LEU A O 1
ATOM 2248 N N . HIS A 1 287 ? -13.953 -5.584 2.596 1.00 88.50 287 HIS A N 1
ATOM 2249 C CA . HIS A 1 287 ? -14.632 -6.793 2.128 1.00 88.50 287 HIS A CA 1
ATOM 2250 C C . HIS A 1 287 ? -13.753 -8.041 2.268 1.00 88.50 287 HIS A C 1
ATOM 2252 O O . HIS A 1 287 ? -14.281 -9.151 2.310 1.00 88.50 287 HIS A O 1
ATOM 2258 N N . ASP A 1 288 ? -12.433 -7.865 2.352 1.00 93.06 288 ASP A N 1
ATOM 2259 C CA . ASP A 1 288 ? -11.500 -8.954 2.594 1.00 93.06 288 ASP A CA 1
ATOM 2260 C C . ASP A 1 288 ? -11.479 -9.335 4.083 1.00 93.06 288 ASP A C 1
ATOM 2262 O O . ASP A 1 288 ? -11.270 -8.496 4.964 1.00 93.06 288 ASP A O 1
ATOM 2266 N N . GLU A 1 289 ? -11.704 -10.618 4.376 1.00 90.81 289 GLU A N 1
ATOM 2267 C CA . GLU A 1 289 ? -11.845 -11.120 5.749 1.00 90.81 289 GLU A CA 1
ATOM 2268 C C . GLU A 1 289 ? -10.567 -10.931 6.575 1.00 90.81 289 GLU A C 1
ATOM 2270 O O . GLU A 1 289 ? -10.629 -10.569 7.754 1.00 90.81 289 GLU A O 1
ATOM 2275 N N . LYS A 1 290 ? -9.401 -11.138 5.958 1.00 93.12 290 LYS A N 1
ATOM 2276 C CA . LYS A 1 290 ? -8.105 -11.070 6.636 1.00 93.12 290 LYS A CA 1
ATOM 2277 C C . LYS A 1 290 ? -7.756 -9.635 7.005 1.00 93.12 290 LYS A C 1
ATOM 2279 O O . LYS A 1 290 ? -7.390 -9.373 8.154 1.00 93.12 290 LYS A O 1
ATOM 2284 N N . ILE A 1 291 ? -7.916 -8.711 6.057 1.00 92.75 291 ILE A N 1
ATOM 2285 C CA . ILE A 1 291 ? -7.706 -7.280 6.301 1.00 92.75 291 ILE A CA 1
ATOM 2286 C C . ILE A 1 291 ? -8.685 -6.792 7.367 1.00 92.75 291 ILE A C 1
ATOM 2288 O O . ILE A 1 291 ? -8.272 -6.153 8.334 1.00 92.75 291 ILE A O 1
ATOM 2292 N N . ARG A 1 292 ? -9.965 -7.160 7.254 1.00 87.00 292 ARG A N 1
ATOM 2293 C CA . ARG A 1 292 ? -10.989 -6.795 8.236 1.00 87.00 292 ARG A CA 1
ATOM 2294 C C . ARG A 1 292 ? -10.643 -7.277 9.646 1.00 87.00 292 ARG A C 1
ATOM 2296 O O . ARG A 1 292 ? -10.726 -6.491 10.587 1.00 87.00 292 ARG A O 1
ATOM 2303 N N . LEU A 1 293 ? -10.228 -8.535 9.808 1.00 88.50 293 LEU A N 1
ATOM 2304 C CA . LEU A 1 293 ? -9.847 -9.079 11.115 1.00 88.50 293 LEU A CA 1
ATOM 2305 C C . LEU A 1 293 ? -8.638 -8.340 11.711 1.00 88.50 293 LEU A C 1
ATOM 2307 O O . LEU A 1 293 ? -8.567 -8.137 12.925 1.00 88.50 293 LEU A O 1
ATOM 2311 N N . TYR A 1 294 ? -7.687 -7.930 10.869 1.00 91.00 294 TYR A N 1
ATOM 2312 C CA . TYR A 1 294 ? -6.544 -7.123 11.291 1.00 91.00 294 TYR A CA 1
ATOM 2313 C C . TYR A 1 294 ? -6.969 -5.710 11.722 1.00 91.00 294 TYR A C 1
ATOM 2315 O O . TYR A 1 294 ? -6.569 -5.244 12.791 1.00 91.00 294 TYR A O 1
ATOM 2323 N N . CYS A 1 295 ? -7.847 -5.061 10.953 1.00 86.56 295 CYS A N 1
ATOM 2324 C CA . CYS A 1 295 ? -8.463 -3.784 11.314 1.00 86.56 295 CYS A CA 1
ATOM 2325 C C . CYS A 1 295 ? -9.214 -3.855 12.649 1.00 86.56 295 CYS A C 1
ATOM 2327 O O . CYS A 1 295 ? -9.047 -2.969 13.486 1.00 86.56 295 CYS A O 1
ATOM 2329 N N . ASP A 1 296 ? -9.995 -4.914 12.880 1.00 83.31 296 ASP A N 1
ATOM 2330 C CA . ASP A 1 296 ? -10.722 -5.117 14.138 1.00 83.31 296 ASP A CA 1
ATOM 2331 C C . ASP A 1 296 ? -9.759 -5.186 15.333 1.00 83.31 296 ASP A C 1
ATOM 2333 O O . ASP A 1 296 ? -10.015 -4.567 16.368 1.00 83.31 296 ASP A O 1
ATOM 2337 N N . LYS A 1 297 ? -8.624 -5.887 15.189 1.00 85.56 297 LYS A N 1
ATOM 2338 C CA . LYS A 1 297 ? -7.579 -5.942 16.226 1.00 85.56 297 LYS A CA 1
ATOM 2339 C C . LYS A 1 297 ? -6.966 -4.569 16.493 1.00 85.56 297 LYS A C 1
ATOM 2341 O O . LYS A 1 297 ? -6.833 -4.199 17.657 1.00 85.56 297 LYS A O 1
ATOM 2346 N N . LEU A 1 298 ? -6.621 -3.814 15.447 1.00 84.12 298 LEU A N 1
ATOM 2347 C CA . LEU A 1 298 ? -6.073 -2.458 15.584 1.00 84.12 298 LEU A CA 1
ATOM 2348 C C . LEU A 1 298 ? -7.048 -1.530 16.317 1.00 84.12 298 LEU A C 1
ATOM 2350 O O . LEU A 1 298 ? -6.672 -0.865 17.282 1.00 84.12 298 LEU A O 1
ATOM 2354 N N . LEU A 1 299 ? -8.315 -1.527 15.897 1.00 80.75 299 LEU A N 1
ATOM 2355 C CA . LEU A 1 299 ? -9.345 -0.677 16.489 1.00 80.75 299 LEU A CA 1
ATOM 2356 C C . LEU A 1 299 ? -9.637 -1.044 17.944 1.00 80.75 299 LEU A C 1
ATOM 2358 O O . LEU A 1 299 ? -9.803 -0.148 18.765 1.00 80.75 299 LEU A O 1
ATOM 2362 N N . GLN A 1 300 ? -9.669 -2.333 18.298 1.00 79.00 300 GLN A N 1
ATOM 2363 C CA . GLN A 1 300 ? -9.889 -2.755 19.687 1.00 79.00 300 GLN A CA 1
ATOM 2364 C C . GLN A 1 300 ? -8.868 -2.146 20.651 1.00 79.00 300 GLN A C 1
ATOM 2366 O O . GLN A 1 300 ? -9.244 -1.723 21.745 1.00 79.00 300 GLN A O 1
ATOM 2371 N N . LYS A 1 301 ? -7.598 -2.056 20.248 1.00 76.81 301 LYS A N 1
ATOM 2372 C CA . LYS A 1 301 ? -6.561 -1.458 21.093 1.00 76.81 301 LYS A CA 1
ATOM 2373 C C . LYS A 1 301 ? -6.765 0.055 21.271 1.00 76.81 301 LYS A C 1
ATOM 2375 O O . LYS A 1 301 ? -6.644 0.559 22.387 1.00 76.81 301 LYS A O 1
ATOM 2380 N N . GLU A 1 302 ? -7.170 0.762 20.216 1.00 76.44 302 GLU A N 1
ATOM 2381 C CA . GLU A 1 302 ? -7.499 2.197 20.287 1.00 76.44 302 GLU A CA 1
ATOM 2382 C C . GLU A 1 302 ? -8.727 2.481 21.161 1.00 76.44 302 GLU A C 1
ATOM 2384 O O . GLU A 1 302 ? -8.753 3.454 21.917 1.00 76.44 302 GLU A O 1
ATOM 2389 N N . ILE A 1 303 ? -9.725 1.595 21.122 1.00 76.44 303 ILE A N 1
ATOM 2390 C CA . ILE A 1 303 ? -10.921 1.689 21.969 1.00 76.44 303 ILE A CA 1
ATOM 2391 C C . ILE A 1 303 ? -10.540 1.645 23.450 1.00 76.44 303 ILE A C 1
ATOM 2393 O O . ILE A 1 303 ? -11.012 2.478 24.227 1.00 76.44 303 ILE A O 1
ATOM 2397 N N . ILE A 1 304 ? -9.650 0.727 23.834 1.00 74.69 304 ILE A N 1
ATOM 2398 C CA . ILE A 1 304 ? -9.175 0.600 25.218 1.00 74.69 304 ILE A CA 1
ATOM 2399 C C . ILE A 1 304 ? -8.453 1.886 25.656 1.00 74.69 304 ILE A C 1
ATOM 2401 O O . ILE A 1 304 ? -8.794 2.457 26.693 1.00 74.69 304 ILE A O 1
ATOM 2405 N N . LYS A 1 305 ? -7.530 2.412 24.838 1.00 73.88 305 LYS A N 1
ATOM 2406 C CA . LYS A 1 305 ? -6.778 3.643 25.159 1.00 73.88 305 LYS A CA 1
ATOM 2407 C C . LYS A 1 305 ? -7.659 4.873 25.318 1.00 73.88 305 LYS A C 1
ATOM 2409 O O . LYS A 1 305 ? -7.467 5.678 26.233 1.00 73.88 305 LYS A O 1
ATOM 2414 N N . ALA A 1 306 ? -8.616 5.040 24.413 1.00 73.25 306 ALA A N 1
ATOM 2415 C CA . ALA A 1 306 ? -9.537 6.163 24.466 1.00 73.25 306 ALA A CA 1
ATOM 2416 C C . ALA A 1 306 ? -10.446 6.095 25.698 1.00 73.25 306 ALA A C 1
ATOM 2418 O O . ALA A 1 306 ? -10.797 7.124 26.280 1.00 73.25 306 ALA A O 1
ATOM 2419 N N . ASN A 1 307 ? -10.785 4.885 26.146 1.00 76.38 307 ASN A N 1
ATOM 2420 C CA . ASN A 1 307 ? -11.528 4.695 27.384 1.00 76.38 307 ASN A CA 1
ATOM 2421 C C . ASN A 1 307 ? -10.713 5.108 28.626 1.00 76.38 307 ASN A C 1
ATOM 2423 O O . ASN A 1 307 ? -11.264 5.687 29.561 1.00 76.38 307 ASN A O 1
ATOM 2427 N N . GLU A 1 308 ? -9.392 4.915 28.603 1.00 76.38 308 GLU A N 1
ATOM 2428 C CA . GLU A 1 308 ? -8.459 5.310 29.672 1.00 76.38 308 GLU A CA 1
ATOM 2429 C C . GLU A 1 308 ? -8.050 6.801 29.653 1.00 76.38 308 GLU A C 1
ATOM 2431 O O . GLU A 1 308 ? -7.115 7.198 30.347 1.00 76.38 308 GLU A O 1
ATOM 2436 N N . LYS A 1 309 ? -8.813 7.657 28.950 1.00 65.06 309 LYS A N 1
ATOM 2437 C CA . LYS A 1 309 ? -8.660 9.131 28.862 1.00 65.06 309 LYS A CA 1
ATOM 2438 C C . LYS A 1 309 ? -7.583 9.642 27.898 1.00 65.06 309 LYS A C 1
ATOM 2440 O O . LYS A 1 309 ? -7.156 10.792 28.018 1.00 65.06 309 LYS A O 1
ATOM 2445 N N . THR A 1 310 ? -7.193 8.846 26.907 1.00 66.00 310 THR A N 1
ATOM 2446 C CA . THR A 1 310 ? -6.467 9.371 25.738 1.00 66.00 310 THR A CA 1
ATOM 2447 C C . THR A 1 310 ? -7.465 9.975 24.745 1.00 66.00 310 THR A C 1
ATOM 2449 O O . THR A 1 310 ? -8.572 9.455 24.605 1.00 66.00 310 THR A O 1
ATOM 2452 N N . LEU A 1 311 ? -7.109 11.088 24.093 1.00 67.31 311 LEU A N 1
ATOM 2453 C CA . LEU A 1 311 ? -8.001 11.792 23.169 1.00 67.31 311 LEU A CA 1
ATOM 2454 C C . LEU A 1 311 ? -8.019 11.090 21.804 1.00 67.31 311 LEU A C 1
ATOM 2456 O O . LEU A 1 311 ? -6.978 10.952 21.163 1.00 67.31 311 LEU A O 1
ATOM 2460 N N . LEU A 1 312 ? -9.197 10.650 21.366 1.00 67.31 312 LEU A N 1
ATOM 2461 C CA . LEU A 1 312 ? -9.410 10.025 20.068 1.00 67.31 312 LEU A CA 1
ATOM 2462 C C . LEU A 1 312 ? -9.224 11.095 18.986 1.00 67.31 312 LEU A C 1
ATOM 2464 O O . LEU A 1 312 ? -10.007 12.036 18.917 1.00 67.31 312 LEU A O 1
ATOM 2468 N N . ASN A 1 313 ? -8.202 10.969 18.147 1.00 65.12 313 ASN A N 1
ATOM 2469 C CA . ASN A 1 313 ? -7.939 11.888 17.041 1.00 65.12 313 ASN A CA 1
ATOM 2470 C C . ASN A 1 313 ? -7.552 11.085 15.793 1.00 65.12 313 ASN A C 1
ATOM 2472 O O . ASN A 1 313 ? -6.926 10.037 15.901 1.00 65.12 313 ASN A O 1
ATOM 2476 N N . GLY A 1 314 ? -7.886 11.593 14.603 1.00 62.59 314 GLY A N 1
ATOM 2477 C CA . GLY A 1 314 ? -7.251 11.134 13.360 1.00 62.59 314 GLY A CA 1
ATOM 2478 C C . GLY A 1 314 ? -7.924 9.987 12.600 1.00 62.59 314 GLY A C 1
ATOM 2479 O O . GLY A 1 314 ? -7.316 9.471 11.667 1.00 62.59 314 GLY A O 1
ATOM 2480 N N . PHE A 1 315 ? -9.165 9.607 12.924 1.00 72.50 315 PHE A N 1
ATOM 2481 C CA . PHE A 1 315 ? -9.916 8.666 12.085 1.00 72.50 315 PHE A CA 1
ATOM 2482 C C . PHE A 1 315 ? -10.458 9.342 10.825 1.00 72.50 315 PHE A C 1
ATOM 2484 O O . PHE A 1 315 ? -11.164 10.352 10.895 1.00 72.50 315 PHE A O 1
ATOM 2491 N N . ASN A 1 316 ? -10.185 8.745 9.666 1.00 75.12 316 ASN A N 1
ATOM 2492 C CA . ASN A 1 316 ? -10.818 9.153 8.418 1.00 75.12 316 ASN A CA 1
ATOM 2493 C C . ASN A 1 316 ? -12.326 8.806 8.389 1.00 75.12 316 ASN A C 1
ATOM 2495 O O . ASN A 1 316 ? -12.846 8.060 9.225 1.00 75.12 316 ASN A O 1
ATOM 2499 N N . LYS A 1 317 ? -13.042 9.347 7.390 1.00 81.31 317 LYS A N 1
ATOM 2500 C CA . LYS A 1 317 ? -14.495 9.153 7.209 1.00 81.31 317 LYS A CA 1
ATOM 2501 C C . LYS A 1 317 ? -14.894 7.670 7.273 1.00 81.31 317 LYS A C 1
ATOM 2503 O O . LYS A 1 317 ? -15.884 7.321 7.910 1.00 81.31 317 LYS A O 1
ATOM 2508 N N . ALA A 1 318 ? -14.133 6.811 6.606 1.00 78.81 318 ALA A N 1
ATOM 2509 C CA . ALA A 1 318 ? -14.447 5.397 6.473 1.00 78.81 318 ALA A CA 1
ATOM 2510 C C . ALA A 1 318 ? -14.230 4.617 7.776 1.00 78.81 318 ALA A C 1
ATOM 2512 O O . ALA A 1 318 ? -15.068 3.793 8.131 1.00 78.81 318 ALA A O 1
ATOM 2513 N N . ALA A 1 319 ? -13.175 4.923 8.534 1.00 78.56 319 ALA A N 1
ATOM 2514 C CA . ALA A 1 319 ? -12.942 4.325 9.843 1.00 78.56 319 ALA A CA 1
ATOM 2515 C C . ALA A 1 319 ? -14.041 4.713 10.846 1.00 78.56 319 ALA A C 1
ATOM 2517 O O . ALA A 1 319 ? -14.533 3.861 11.587 1.00 78.56 319 ALA A O 1
ATOM 2518 N N . LEU A 1 320 ? -14.495 5.974 10.821 1.00 83.56 320 LEU A N 1
ATOM 2519 C CA . LEU A 1 320 ? -15.639 6.413 11.628 1.00 83.56 320 LEU A CA 1
ATOM 2520 C C . LEU A 1 320 ? -16.913 5.650 11.254 1.00 83.56 320 LEU A C 1
ATOM 2522 O O . LEU A 1 320 ? -17.592 5.131 12.137 1.00 83.56 320 LEU A O 1
ATOM 2526 N N . LEU A 1 321 ? -17.223 5.542 9.959 1.00 84.00 321 LEU A N 1
ATOM 2527 C CA . LEU A 1 321 ? -18.384 4.780 9.494 1.00 84.00 321 LEU A CA 1
ATOM 2528 C C . LEU A 1 321 ? -18.298 3.311 9.905 1.00 84.00 321 LEU A C 1
ATOM 2530 O O . LEU A 1 321 ? -19.278 2.778 10.415 1.00 84.00 321 LEU A O 1
ATOM 2534 N N . PHE A 1 322 ? -17.128 2.687 9.777 1.00 82.75 322 PHE A N 1
ATOM 2535 C CA . PHE A 1 322 ? -16.920 1.307 10.197 1.00 82.75 322 PHE A CA 1
ATOM 2536 C C . PHE A 1 322 ? -17.150 1.109 11.698 1.00 82.75 322 PHE A C 1
ATOM 2538 O O . PHE A 1 322 ? -17.806 0.146 12.094 1.00 82.75 322 PHE A O 1
ATOM 2545 N N . LEU A 1 323 ? -16.653 2.016 12.544 1.00 82.62 323 LEU A N 1
ATOM 2546 C CA . LEU A 1 323 ? -16.891 1.966 13.989 1.00 82.62 323 LEU A CA 1
ATOM 2547 C C . LEU A 1 323 ? -18.378 2.131 14.316 1.00 82.62 323 LEU A C 1
ATOM 2549 O O . LEU A 1 323 ? -18.925 1.348 15.095 1.00 82.62 323 LEU A O 1
ATOM 2553 N N . LEU A 1 324 ? -19.048 3.106 13.695 1.00 86.62 324 LEU A N 1
ATOM 2554 C CA . LEU A 1 324 ? -20.487 3.315 13.866 1.00 86.62 324 LEU A CA 1
ATOM 2555 C C . LEU A 1 324 ? -21.283 2.085 13.415 1.00 86.62 324 LEU A C 1
ATOM 2557 O O . LEU A 1 324 ? -22.161 1.632 14.145 1.00 86.62 324 LEU A O 1
ATOM 2561 N N . ASP A 1 325 ? -20.938 1.501 12.270 1.00 84.62 325 ASP A N 1
ATOM 2562 C CA . ASP A 1 325 ? -21.585 0.301 11.743 1.00 84.62 325 ASP A CA 1
ATOM 2563 C C . ASP A 1 325 ? -21.289 -0.927 12.609 1.00 84.62 325 ASP A C 1
ATOM 2565 O O . ASP A 1 325 ? -22.165 -1.766 12.799 1.00 84.62 325 ASP A O 1
ATOM 2569 N N . THR A 1 326 ? -20.099 -1.027 13.198 1.00 81.88 326 THR A N 1
ATOM 2570 C CA . THR A 1 326 ? -19.749 -2.099 14.143 1.00 81.88 326 THR A CA 1
ATOM 2571 C C . THR A 1 326 ? -20.572 -1.996 15.426 1.00 81.88 326 THR A C 1
ATOM 2573 O O . THR A 1 326 ? -21.077 -3.006 15.923 1.00 81.88 326 THR A O 1
ATOM 2576 N N . ILE A 1 327 ? -20.771 -0.779 15.941 1.00 82.81 327 ILE A N 1
ATOM 2577 C CA . ILE A 1 327 ? -21.620 -0.528 17.112 1.00 82.81 327 ILE A CA 1
ATOM 2578 C C . ILE A 1 327 ? -23.092 -0.804 16.769 1.00 82.81 327 ILE A C 1
ATOM 2580 O O . ILE A 1 327 ? -23.777 -1.502 17.523 1.00 82.81 327 ILE A O 1
ATOM 2584 N N . ALA A 1 328 ? -23.578 -0.305 15.631 1.00 81.75 328 ALA A N 1
ATOM 2585 C CA . ALA A 1 328 ? -24.963 -0.470 15.192 1.00 81.75 328 ALA A CA 1
ATOM 2586 C C . ALA A 1 328 ? -25.317 -1.937 14.894 1.00 81.75 328 ALA A C 1
ATOM 2588 O O . ALA A 1 328 ? -26.364 -2.414 15.323 1.00 81.75 328 ALA A O 1
ATOM 2589 N N . ASN A 1 329 ? -24.425 -2.673 14.223 1.00 75.69 329 ASN A N 1
ATOM 2590 C CA . ASN A 1 329 ? -24.645 -4.062 13.804 1.00 75.69 329 ASN A CA 1
ATOM 2591 C C . ASN A 1 329 ? -24.215 -5.095 14.854 1.00 75.69 329 ASN A C 1
ATOM 2593 O O . ASN A 1 329 ? -24.138 -6.293 14.563 1.00 75.69 329 ASN A O 1
ATOM 2597 N N . SER A 1 330 ? -23.919 -4.672 16.085 1.00 69.06 330 SER A N 1
ATOM 2598 C CA . SER A 1 330 ? -23.582 -5.593 17.165 1.00 69.06 330 SER A CA 1
ATOM 2599 C C . SER A 1 330 ? -24.822 -6.416 17.567 1.00 69.06 330 SER A C 1
ATOM 2601 O O . SER A 1 330 ? -25.595 -6.060 18.446 1.00 69.06 330 SER A O 1
ATOM 2603 N N . ALA A 1 331 ? -25.010 -7.564 16.904 1.00 49.47 331 ALA A N 1
ATOM 2604 C CA . ALA A 1 331 ? -26.211 -8.416 16.936 1.00 49.47 331 ALA A CA 1
ATOM 2605 C C . ALA A 1 331 ? -26.643 -8.962 18.321 1.00 49.47 331 ALA A C 1
ATOM 2607 O O . ALA A 1 331 ? -27.624 -9.696 18.426 1.00 49.47 331 ALA A O 1
ATOM 2608 N N . LYS A 1 332 ? -25.917 -8.642 19.397 1.00 58.12 332 LYS A N 1
ATOM 2609 C CA . LYS A 1 332 ? -26.271 -8.971 20.782 1.00 58.12 332 LYS A CA 1
ATOM 2610 C C . LYS A 1 332 ? -26.214 -7.690 21.605 1.00 58.12 332 LYS A C 1
ATOM 2612 O O . LYS A 1 332 ? -25.158 -7.062 21.644 1.00 58.12 332 LYS A O 1
ATOM 2617 N N . ALA A 1 333 ? -27.283 -7.387 22.347 1.00 59.06 333 ALA A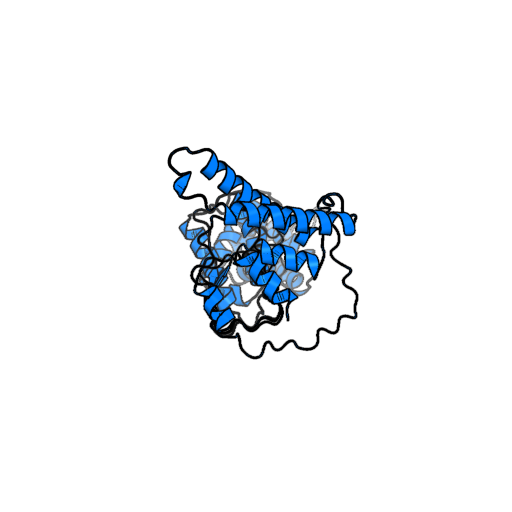 N 1
ATOM 2618 C CA . ALA A 1 333 ? -27.359 -6.244 23.267 1.00 59.06 333 ALA A CA 1
ATOM 2619 C C . ALA A 1 333 ? -26.116 -6.116 24.178 1.00 59.06 333 ALA A C 1
ATOM 2621 O O . ALA A 1 333 ? -25.668 -5.013 24.468 1.00 59.06 333 ALA A O 1
ATOM 2622 N N . ASN A 1 334 ? -25.490 -7.240 24.552 1.00 62.47 334 ASN A N 1
ATOM 2623 C CA . ASN A 1 334 ? -24.267 -7.259 25.360 1.00 62.47 334 ASN A CA 1
ATOM 2624 C C . ASN A 1 334 ? -23.033 -6.676 24.643 1.00 62.47 334 ASN A C 1
ATOM 2626 O O . ASN A 1 334 ? -22.219 -6.027 25.287 1.00 62.47 334 ASN A O 1
ATOM 2630 N N . LYS A 1 335 ? -22.878 -6.871 23.324 1.00 67.75 335 LYS A N 1
ATOM 2631 C CA . LYS A 1 335 ? -21.763 -6.267 22.566 1.00 67.75 335 LYS A CA 1
ATOM 2632 C C . LYS A 1 335 ? -21.977 -4.770 22.349 1.00 67.75 335 LYS A C 1
ATOM 2634 O O . LYS A 1 335 ? -21.015 -4.015 22.353 1.00 67.75 335 LYS A O 1
ATOM 2639 N N . GLN A 1 336 ? -23.225 -4.338 22.205 1.00 73.00 336 GLN A N 1
ATOM 2640 C CA . GLN A 1 336 ? -23.539 -2.917 22.097 1.00 73.00 336 GLN A CA 1
ATOM 2641 C C . GLN A 1 336 ? -23.265 -2.197 23.423 1.00 73.00 336 GLN A C 1
ATOM 2643 O O . GLN A 1 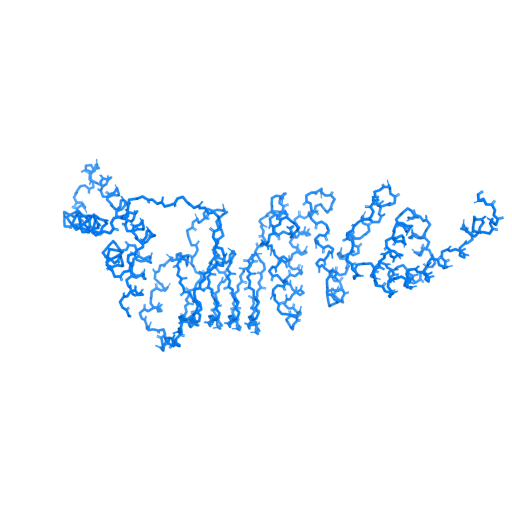336 ? -22.604 -1.159 23.437 1.00 73.00 336 GLN A O 1
ATOM 2648 N N . LYS A 1 337 ? -23.666 -2.814 24.547 1.00 79.56 337 LYS A N 1
ATOM 2649 C CA . LYS A 1 337 ? -23.328 -2.351 25.900 1.00 79.56 337 LYS A CA 1
ATOM 2650 C C . LYS A 1 337 ? -21.822 -2.327 26.163 1.00 79.56 337 LYS A C 1
ATOM 2652 O O . LYS A 1 337 ? -21.363 -1.393 26.804 1.00 79.56 337 LYS A O 1
ATOM 2657 N N . TYR A 1 338 ? -21.043 -3.255 25.608 1.00 81.50 338 TYR A N 1
ATOM 2658 C CA . TYR A 1 338 ? -19.582 -3.207 25.728 1.00 81.50 338 TYR A CA 1
ATOM 2659 C C . TYR A 1 338 ? -18.983 -1.900 25.186 1.00 81.50 338 TYR A C 1
ATOM 2661 O O . TYR A 1 338 ? -18.150 -1.278 25.840 1.00 81.50 338 TYR A O 1
ATOM 2669 N N . TYR A 1 339 ? -19.423 -1.436 24.014 1.00 81.12 339 TYR A N 1
ATOM 2670 C CA . TYR A 1 339 ? -18.937 -0.160 23.481 1.00 81.12 339 TYR A CA 1
ATOM 2671 C C . TYR A 1 339 ? -19.550 1.032 24.218 1.00 81.12 339 TYR A C 1
ATOM 2673 O O . TYR A 1 339 ? -18.838 1.955 24.591 1.00 81.12 339 TYR A O 1
ATOM 2681 N N . MET A 1 340 ? -20.864 1.007 24.442 1.00 84.75 340 MET A N 1
ATOM 2682 C CA . MET A 1 340 ? -21.621 2.139 24.980 1.00 84.75 340 MET A CA 1
ATOM 2683 C C . MET A 1 340 ? -21.417 2.381 26.480 1.00 84.75 340 MET A C 1
ATOM 2685 O O . MET A 1 340 ? -21.400 3.530 26.914 1.00 84.75 340 MET A O 1
ATOM 2689 N N . ILE A 1 341 ? -21.298 1.318 27.273 1.00 84.38 341 ILE A N 1
ATOM 2690 C CA . ILE A 1 341 ? -21.266 1.351 28.741 1.00 84.38 341 ILE A CA 1
ATOM 2691 C C . ILE A 1 341 ? -19.872 0.990 29.250 1.00 84.38 341 ILE A C 1
ATOM 2693 O O . ILE A 1 341 ? -19.252 1.811 29.921 1.00 84.38 341 ILE A O 1
ATOM 2697 N N . ASP A 1 342 ? -19.342 -0.184 28.894 1.00 83.25 342 ASP A N 1
ATOM 2698 C CA . ASP A 1 342 ? -18.043 -0.632 29.429 1.00 83.25 342 ASP A CA 1
ATOM 2699 C C . ASP A 1 342 ? -16.887 0.241 28.902 1.00 83.25 342 ASP A C 1
ATOM 2701 O O . ASP A 1 342 ? -15.929 0.529 29.622 1.00 83.25 342 ASP A O 1
ATOM 2705 N N . ASN A 1 343 ? -17.011 0.730 27.661 1.00 83.62 343 ASN A N 1
ATOM 2706 C CA . ASN A 1 343 ? -16.071 1.651 27.017 1.00 83.62 343 ASN A CA 1
ATOM 2707 C C . ASN A 1 343 ? -16.661 3.053 26.801 1.00 83.62 343 ASN A C 1
ATOM 2709 O O . ASN A 1 343 ? -16.443 3.693 25.768 1.00 83.62 343 ASN A O 1
ATOM 2713 N N . ASN A 1 344 ? -17.415 3.548 27.788 1.00 85.81 344 ASN A N 1
ATOM 2714 C CA . ASN A 1 344 ? -18.131 4.821 27.693 1.00 85.81 344 ASN A CA 1
ATOM 2715 C C . ASN A 1 344 ? -17.227 6.024 27.361 1.00 85.81 344 ASN A C 1
ATOM 2717 O O . ASN A 1 344 ? -17.651 6.933 26.644 1.00 85.81 344 ASN A O 1
ATOM 2721 N N . GLY A 1 345 ? -15.977 6.028 27.841 1.00 82.81 345 GLY A N 1
ATOM 2722 C CA . GLY A 1 345 ? -15.002 7.078 27.541 1.00 82.81 345 GLY A CA 1
ATOM 2723 C C . GLY A 1 345 ? -14.681 7.154 26.048 1.00 82.81 345 GLY A C 1
ATOM 2724 O O . GLY A 1 345 ? -14.766 8.230 25.459 1.00 82.81 345 GLY A O 1
ATOM 2725 N N . PHE A 1 346 ? -14.408 6.008 25.418 1.00 86.00 346 PHE A N 1
ATOM 2726 C CA . PHE A 1 346 ? -14.243 5.909 23.965 1.00 86.00 346 PHE A CA 1
ATOM 2727 C C . PHE A 1 346 ? -15.525 6.313 23.229 1.00 86.00 346 PHE A C 1
ATOM 2729 O O . PHE A 1 346 ? -15.479 7.133 22.312 1.00 86.00 346 PHE A O 1
ATOM 2736 N N . PHE A 1 347 ? -16.672 5.766 23.644 1.00 86.81 347 PHE A N 1
ATOM 2737 C CA . PHE A 1 347 ? -17.947 5.998 22.969 1.00 86.81 347 PHE A CA 1
ATOM 2738 C C . PHE A 1 347 ? -18.308 7.483 22.919 1.00 86.81 347 PHE A C 1
ATOM 2740 O O . PHE A 1 347 ? -18.614 8.001 21.847 1.00 86.81 347 PHE A O 1
ATOM 2747 N N . ASN A 1 348 ? -18.209 8.199 24.040 1.00 87.19 348 ASN A N 1
ATOM 2748 C CA . ASN A 1 348 ? -18.501 9.631 24.065 1.00 87.19 348 ASN A CA 1
ATOM 2749 C C . ASN A 1 348 ? -17.539 10.430 23.177 1.00 87.19 348 ASN A C 1
ATOM 2751 O O . ASN A 1 348 ? -17.983 11.322 22.456 1.00 87.19 348 ASN A O 1
ATOM 2755 N N . GLN A 1 349 ? -16.245 10.096 23.181 1.00 86.06 349 GLN A N 1
ATOM 2756 C CA . GLN A 1 349 ? -15.270 10.755 22.309 1.00 86.06 349 GLN A CA 1
ATOM 2757 C C . GLN A 1 349 ? -15.575 10.519 20.826 1.00 86.06 349 GLN A C 1
ATOM 2759 O O . GLN A 1 349 ? -15.591 11.471 20.045 1.00 86.06 349 GLN A O 1
ATOM 2764 N N . LEU A 1 350 ? -15.910 9.281 20.449 1.00 86.50 350 LEU A N 1
ATOM 2765 C CA . LEU A 1 350 ? -16.344 8.947 19.093 1.00 86.50 350 LEU A CA 1
ATOM 2766 C C . LEU A 1 350 ? -17.581 9.763 18.688 1.00 86.50 350 LEU A C 1
ATOM 2768 O O . LEU A 1 350 ? -17.622 10.321 17.594 1.00 86.50 350 LEU A O 1
ATOM 2772 N N . MET A 1 351 ? -18.577 9.878 19.570 1.00 90.00 351 MET A N 1
ATOM 2773 C CA . MET A 1 351 ? -19.792 10.653 19.292 1.00 90.00 351 MET A CA 1
ATOM 2774 C C . MET A 1 351 ? -19.497 12.146 19.121 1.00 90.00 351 MET A C 1
ATOM 2776 O O . MET A 1 351 ? -20.050 12.771 18.216 1.00 90.00 351 MET A O 1
ATOM 2780 N N . VAL A 1 352 ? -18.600 12.714 19.935 1.00 87.12 352 VAL A N 1
ATOM 2781 C CA . VAL A 1 352 ? -18.165 14.115 19.809 1.00 87.12 352 VAL A CA 1
ATOM 2782 C C . VAL A 1 352 ? -17.459 14.353 18.475 1.00 87.12 352 VAL A C 1
ATOM 2784 O O . VAL A 1 352 ? -17.791 15.322 17.789 1.00 87.12 352 VAL A O 1
ATOM 2787 N N . LEU A 1 353 ? -16.543 13.469 18.073 1.00 85.00 353 LEU A N 1
ATOM 2788 C CA . LEU A 1 353 ? -15.869 13.559 16.774 1.00 85.00 353 LEU A CA 1
ATOM 2789 C C . LEU A 1 353 ? -16.861 13.475 15.614 1.00 85.00 353 LEU A C 1
ATOM 2791 O O . LEU A 1 353 ? -16.817 14.288 14.693 1.00 85.00 353 LEU A O 1
ATOM 2795 N N . CYS A 1 354 ? -17.787 12.519 15.675 1.00 87.19 354 CYS A N 1
ATOM 2796 C CA . CYS A 1 354 ? -18.803 12.345 14.648 1.00 87.19 354 CYS A CA 1
ATOM 2797 C C . CYS A 1 354 ? -19.759 13.541 14.572 1.00 87.19 354 CYS A C 1
ATOM 2799 O O . CYS A 1 354 ? -20.164 13.912 13.474 1.00 87.19 354 CYS A O 1
ATOM 2801 N N . ALA A 1 355 ? -20.101 14.171 15.701 1.00 85.94 355 ALA A N 1
ATOM 2802 C CA . ALA A 1 355 ? -20.990 15.333 15.745 1.00 85.94 355 ALA A CA 1
ATOM 2803 C C . ALA A 1 355 ? -20.389 16.579 15.072 1.00 85.94 355 ALA A C 1
ATOM 2805 O O . ALA A 1 355 ? -21.131 17.344 14.454 1.00 85.94 355 ALA A O 1
ATOM 2806 N N . HIS A 1 356 ? -19.067 16.754 15.162 1.00 83.81 356 HIS A N 1
ATOM 2807 C CA . HIS A 1 356 ? -18.328 17.861 14.540 1.00 83.81 356 HIS A CA 1
ATOM 2808 C C . HIS A 1 356 ? -17.768 17.512 13.152 1.00 83.81 356 HIS A C 1
ATOM 2810 O O . HIS A 1 356 ? -17.064 18.322 12.559 1.00 83.81 356 HIS A O 1
ATOM 2816 N N . ASN A 1 357 ? -18.065 16.322 12.622 1.00 85.25 357 ASN A N 1
ATOM 2817 C CA . ASN A 1 357 ? -17.611 15.913 11.299 1.00 85.25 357 ASN A CA 1
ATOM 2818 C C . ASN A 1 357 ? -18.389 16.651 10.196 1.00 85.25 357 ASN A C 1
ATOM 2820 O O . ASN A 1 357 ? -19.603 16.832 10.314 1.00 85.25 357 ASN A O 1
ATOM 2824 N N . ASP A 1 358 ? -17.727 17.006 9.093 1.00 83.75 358 ASP A N 1
ATOM 2825 C CA . ASP A 1 358 ? -18.347 17.700 7.955 1.00 83.75 358 ASP A CA 1
ATOM 2826 C C . ASP A 1 358 ? -19.367 16.835 7.190 1.00 83.75 358 ASP A C 1
ATOM 2828 O O . ASP A 1 358 ? -20.332 17.359 6.617 1.00 83.75 358 ASP A O 1
ATOM 2832 N N . ALA A 1 359 ? -19.240 15.505 7.230 1.00 86.12 359 ALA A N 1
ATOM 2833 C CA . ALA A 1 359 ? -20.144 14.590 6.540 1.00 86.12 359 ALA A CA 1
ATOM 2834 C C . ALA A 1 359 ? -21.480 14.404 7.287 1.00 86.12 359 ALA A C 1
ATOM 2836 O O . ALA A 1 359 ? -21.527 13.893 8.407 1.00 86.12 359 ALA A O 1
ATOM 2837 N N . ALA A 1 360 ? -22.594 14.744 6.626 1.00 88.62 360 ALA A N 1
ATOM 2838 C CA . ALA A 1 360 ? -23.944 14.599 7.186 1.00 88.62 360 ALA A CA 1
ATOM 2839 C C . ALA A 1 360 ? -24.294 13.149 7.555 1.00 88.62 360 ALA A C 1
ATOM 2841 O O . ALA A 1 360 ? -24.844 12.909 8.624 1.00 88.62 360 ALA A O 1
ATOM 2842 N N . GLU A 1 361 ? -23.895 12.195 6.716 1.00 89.69 361 GLU A N 1
ATOM 2843 C CA . GLU A 1 361 ? -24.097 10.758 6.927 1.00 89.69 361 GLU A CA 1
ATOM 2844 C C . GLU A 1 361 ? -23.530 10.274 8.274 1.00 89.69 361 GLU A C 1
ATOM 2846 O O . GLU A 1 361 ? -24.204 9.566 9.022 1.00 89.69 361 GLU A O 1
ATOM 2851 N N . ILE A 1 362 ? -22.310 10.706 8.619 1.00 87.44 362 ILE A N 1
ATOM 2852 C CA . ILE A 1 362 ? -21.666 10.365 9.894 1.00 87.44 362 ILE A CA 1
ATOM 2853 C C . ILE A 1 362 ? -22.453 10.968 11.057 1.00 87.44 362 ILE A C 1
ATOM 2855 O O . ILE A 1 362 ? -22.747 10.268 12.028 1.00 87.44 362 ILE A O 1
ATOM 2859 N N . ARG A 1 363 ? -22.831 12.249 10.953 1.00 90.44 363 ARG A N 1
ATOM 2860 C CA . ARG A 1 363 ? -23.608 12.936 11.996 1.00 90.44 363 ARG A CA 1
ATOM 2861 C C . ARG A 1 363 ? -24.949 12.251 12.245 1.00 90.44 363 ARG A C 1
ATOM 2863 O O . ARG A 1 363 ? -25.367 12.127 13.394 1.00 90.44 363 ARG A O 1
ATOM 2870 N N . GLU A 1 364 ? -25.629 11.818 11.189 1.00 90.19 364 GLU A N 1
ATOM 2871 C CA . GLU A 1 364 ? -26.930 11.155 11.282 1.00 90.19 364 GLU A CA 1
ATOM 2872 C C . GLU A 1 364 ? -26.824 9.755 11.891 1.00 90.19 364 GLU A C 1
ATOM 2874 O O . GLU A 1 364 ? -27.556 9.464 12.843 1.00 90.19 364 GLU A O 1
ATOM 2879 N N . LYS A 1 365 ? -25.872 8.928 11.430 1.00 90.19 365 LYS A N 1
ATOM 2880 C CA . LYS A 1 365 ? -25.616 7.603 12.025 1.00 90.19 365 LYS A CA 1
ATOM 2881 C C . LYS A 1 365 ? -25.232 7.714 13.501 1.00 90.19 365 LYS A C 1
ATOM 2883 O O . LYS A 1 365 ? -25.806 7.021 14.340 1.00 90.19 365 LYS A O 1
ATOM 2888 N N . ALA A 1 366 ? -24.317 8.623 13.839 1.00 90.50 366 ALA A N 1
ATOM 2889 C CA . ALA A 1 366 ? -23.907 8.844 15.223 1.00 90.50 366 ALA A CA 1
ATOM 2890 C C . ALA A 1 366 ? -25.076 9.314 16.100 1.00 90.50 366 ALA A C 1
ATOM 2892 O O . ALA A 1 366 ? -25.259 8.807 17.203 1.00 90.50 366 ALA A O 1
ATOM 2893 N N . ARG A 1 367 ? -25.925 10.221 15.597 1.00 89.94 367 ARG A N 1
ATOM 2894 C CA . ARG A 1 367 ? -27.121 10.672 16.323 1.00 89.94 367 ARG A CA 1
ATOM 2895 C C . ARG A 1 367 ? -28.101 9.528 16.583 1.00 89.94 367 ARG A C 1
ATOM 2897 O O . ARG A 1 367 ? -28.651 9.457 17.678 1.00 89.94 367 ARG A O 1
ATOM 2904 N N . ALA A 1 368 ? -28.324 8.648 15.607 1.00 89.00 368 ALA A N 1
ATOM 2905 C CA . ALA A 1 368 ? -29.189 7.483 15.786 1.00 89.00 368 ALA A CA 1
ATOM 2906 C C . ALA A 1 368 ? -28.662 6.565 16.901 1.00 89.00 368 ALA A C 1
ATOM 2908 O O . ALA A 1 368 ? -29.392 6.262 17.843 1.00 89.00 368 ALA A O 1
ATOM 2909 N N . ILE A 1 369 ? -27.370 6.232 16.854 1.00 88.69 369 ILE A N 1
ATOM 2910 C CA . ILE A 1 369 ? -26.700 5.397 17.861 1.00 88.69 369 ILE A CA 1
ATOM 2911 C C . ILE A 1 369 ? -26.736 6.058 19.249 1.00 88.69 369 ILE A C 1
ATOM 2913 O O . ILE A 1 369 ? -27.003 5.392 20.248 1.00 88.69 369 ILE A O 1
ATOM 2917 N N . TYR A 1 370 ? -26.518 7.373 19.331 1.00 89.31 370 TYR A N 1
ATOM 2918 C CA . TYR A 1 370 ? -26.572 8.103 20.599 1.00 89.31 370 TYR A CA 1
ATOM 2919 C C . TYR A 1 370 ? -27.987 8.159 21.188 1.00 89.31 370 TYR A C 1
ATOM 2921 O O . TYR A 1 370 ? -28.167 8.058 22.400 1.00 89.31 370 TYR A O 1
ATOM 2929 N N . ASN A 1 371 ? -29.017 8.264 20.345 1.00 88.06 371 ASN A N 1
ATOM 2930 C CA . ASN A 1 371 ? -30.401 8.183 20.806 1.00 88.06 371 ASN A CA 1
ATOM 2931 C C . ASN A 1 371 ? -30.726 6.811 21.407 1.00 88.06 371 ASN A C 1
ATOM 2933 O O . ASN A 1 371 ? -31.515 6.741 22.346 1.00 88.06 371 ASN A O 1
ATOM 2937 N N . ASP A 1 372 ? -30.139 5.733 20.887 1.00 87.19 372 ASP A N 1
ATOM 2938 C CA . ASP A 1 372 ? -30.298 4.398 21.467 1.00 87.19 372 ASP A CA 1
ATOM 2939 C C . ASP A 1 372 ? -29.524 4.256 22.781 1.00 87.19 372 ASP A C 1
ATOM 2941 O O . ASP A 1 372 ? -30.061 3.715 23.746 1.00 87.19 372 ASP A O 1
ATOM 2945 N N . TYR A 1 373 ? -28.333 4.853 22.869 1.00 87.62 373 TYR A N 1
ATOM 2946 C CA . TYR A 1 373 ? -27.579 4.973 24.119 1.00 87.62 373 TYR A CA 1
ATOM 2947 C C . TYR A 1 373 ? -28.383 5.668 25.233 1.00 87.62 373 TYR A C 1
ATOM 2949 O O . TYR A 1 373 ? -28.444 5.164 26.353 1.00 87.62 373 TYR A O 1
ATOM 2957 N N . LEU A 1 374 ? -29.072 6.776 24.933 1.00 86.56 374 LEU A N 1
ATOM 2958 C CA . LEU A 1 374 ? -29.901 7.498 25.912 1.00 86.56 374 LEU A CA 1
ATOM 2959 C C . LEU A 1 374 ? -31.119 6.697 26.409 1.00 86.56 374 LEU A C 1
ATOM 2961 O O . LEU A 1 374 ? -31.676 7.023 27.458 1.00 86.56 374 LEU A O 1
ATOM 2965 N N . LYS A 1 375 ? -31.547 5.666 25.670 1.00 86.19 375 LYS A N 1
ATOM 2966 C CA . LYS A 1 375 ? -32.657 4.783 26.065 1.00 86.19 375 LYS A CA 1
ATOM 2967 C C . LYS A 1 375 ? -32.217 3.642 26.985 1.00 86.19 375 LYS A C 1
ATOM 2969 O O . LYS A 1 375 ? -33.096 2.983 27.536 1.00 86.19 375 LYS A O 1
ATOM 2974 N N . LEU A 1 376 ? -30.913 3.388 27.133 1.00 85.12 376 LEU A N 1
ATOM 2975 C CA . LEU A 1 376 ? -30.396 2.333 28.010 1.00 85.12 376 LEU A CA 1
ATOM 2976 C C . LEU A 1 376 ? -30.761 2.623 29.468 1.00 85.12 376 LEU A C 1
ATOM 2978 O O . LEU A 1 376 ? -30.618 3.758 29.923 1.00 85.12 376 LEU A O 1
ATOM 2982 N N . ASP A 1 377 ? -31.195 1.602 30.208 1.00 85.06 377 ASP A N 1
ATOM 2983 C CA . ASP A 1 377 ? -31.645 1.742 31.601 1.00 85.06 377 ASP A CA 1
ATOM 2984 C C . ASP A 1 377 ? -30.570 2.383 32.494 1.00 85.06 377 ASP A C 1
ATOM 2986 O O . ASP A 1 377 ? -30.875 3.224 33.343 1.00 85.06 377 ASP A O 1
ATOM 2990 N N . GLU A 1 378 ? -29.300 2.046 32.250 1.00 84.94 378 GLU A N 1
ATOM 2991 C CA . GLU A 1 378 ? -28.134 2.571 32.964 1.00 84.94 378 GLU A CA 1
ATOM 2992 C C . GLU A 1 378 ? -27.908 4.078 32.739 1.00 84.94 378 GLU A C 1
ATOM 2994 O O . GLU A 1 378 ? -27.342 4.761 33.592 1.00 84.94 378 GLU A O 1
ATOM 2999 N N . VAL A 1 379 ? -28.355 4.609 31.598 1.00 83.94 379 VAL A N 1
ATOM 3000 C CA . VAL A 1 379 ? -28.119 5.998 31.164 1.00 83.94 379 VAL A CA 1
ATOM 3001 C C . VAL A 1 379 ? -29.356 6.861 31.383 1.00 83.94 379 VAL A C 1
ATOM 3003 O O . VAL A 1 379 ? -29.257 8.032 31.759 1.00 83.94 379 VAL A O 1
ATOM 3006 N N . LYS A 1 380 ? -30.539 6.277 31.192 1.00 84.19 380 LYS A N 1
ATOM 3007 C CA . LYS A 1 380 ? -31.836 6.949 31.260 1.00 84.19 380 LYS A CA 1
ATOM 3008 C C . LYS A 1 380 ? -32.054 7.672 32.591 1.00 84.19 380 LYS A C 1
ATOM 3010 O O . LYS A 1 380 ? -32.561 8.791 32.606 1.00 84.19 380 LYS A O 1
ATOM 3015 N N . ILE A 1 381 ? -31.566 7.100 33.697 1.00 82.94 381 ILE A N 1
ATOM 3016 C CA . ILE A 1 381 ? -31.606 7.716 35.037 1.00 82.94 381 ILE A CA 1
ATOM 3017 C C . ILE A 1 381 ? -30.868 9.065 35.128 1.00 82.94 381 ILE A C 1
ATOM 3019 O O . ILE A 1 381 ? -31.194 9.892 35.984 1.00 82.94 381 ILE A O 1
ATOM 3023 N N . TYR A 1 382 ? -29.884 9.300 34.256 1.00 80.69 382 TYR A N 1
ATOM 3024 C CA . TYR A 1 382 ? -29.139 10.555 34.163 1.00 80.69 382 TYR A CA 1
ATOM 3025 C C . TYR A 1 382 ? -29.734 11.493 33.107 1.00 80.69 382 TYR A C 1
ATOM 3027 O O . TYR A 1 382 ? -29.740 12.705 33.315 1.00 80.69 382 TYR A O 1
ATOM 3035 N N . ALA A 1 383 ? -30.275 10.946 32.015 1.00 74.50 383 ALA A N 1
ATOM 3036 C CA . ALA A 1 383 ? -30.886 11.714 30.930 1.00 74.50 383 ALA A CA 1
ATOM 3037 C C . ALA A 1 383 ? -32.246 12.335 31.314 1.00 74.50 383 ALA A C 1
ATOM 3039 O O . ALA A 1 383 ? -32.548 13.459 30.913 1.00 74.50 383 ALA A O 1
ATOM 3040 N N . ASP A 1 384 ? -33.044 11.642 32.135 1.00 68.44 384 ASP A N 1
ATOM 3041 C CA . ASP A 1 384 ? -34.380 12.094 32.554 1.00 68.44 384 ASP A CA 1
ATOM 3042 C C . ASP A 1 384 ? -34.347 13.162 33.664 1.00 68.44 384 ASP A C 1
ATOM 3044 O O . ASP A 1 384 ? -35.371 13.791 33.961 1.00 68.44 384 ASP A O 1
ATOM 3048 N N . LYS A 1 385 ? -33.173 13.442 34.257 1.00 59.53 385 LYS A N 1
ATOM 3049 C CA . LYS A 1 385 ? -32.988 14.578 35.173 1.00 59.53 385 LYS A CA 1
ATOM 3050 C C . LYS A 1 385 ? -33.019 15.893 34.389 1.00 59.53 385 LYS A C 1
ATOM 3052 O O . LYS A 1 385 ? -31.999 16.534 34.146 1.00 59.53 385 LYS A O 1
ATOM 3057 N N . LYS A 1 386 ? -34.229 16.341 34.046 1.00 50.09 386 LYS A N 1
ATOM 3058 C CA . LYS A 1 386 ? -34.532 17.738 33.706 1.00 50.09 386 LYS A CA 1
ATOM 3059 C C . LYS A 1 386 ? -34.115 18.644 34.871 1.00 50.09 386 LYS A C 1
ATOM 3061 O O . LYS A 1 386 ? -34.924 18.931 35.746 1.00 50.09 386 LYS A O 1
ATOM 3066 N N . GLY A 1 387 ? -32.870 19.105 34.882 1.00 49.28 387 GLY A N 1
ATOM 3067 C CA . GLY A 1 387 ? -32.438 20.182 35.771 1.00 49.28 387 GLY A CA 1
ATOM 3068 C C . GLY A 1 387 ? -31.127 19.921 36.488 1.00 49.28 387 GLY A C 1
ATOM 3069 O O . GLY A 1 387 ? -31.126 19.712 37.692 1.00 49.28 387 GLY A O 1
ATOM 3070 N N . ILE A 1 388 ? -30.016 20.027 35.765 1.00 45.94 388 ILE A N 1
ATOM 3071 C CA . ILE A 1 388 ? -28.825 20.699 36.290 1.00 45.94 388 ILE A CA 1
ATOM 3072 C C . ILE A 1 388 ? -28.345 21.600 35.147 1.00 45.94 388 ILE A C 1
ATOM 3074 O O . ILE A 1 388 ? -27.678 21.147 34.220 1.00 45.94 388 ILE A O 1
ATOM 3078 N N . ARG A 1 389 ? -28.846 22.838 35.154 1.00 39.59 389 ARG A N 1
ATOM 3079 C CA . ARG A 1 389 ? -28.308 23.969 34.395 1.00 39.59 389 ARG A CA 1
AT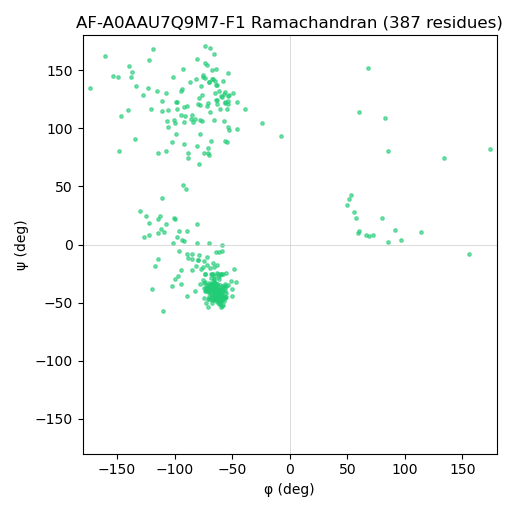OM 3080 C C . ARG A 1 389 ? -27.436 24.776 35.336 1.00 39.59 389 ARG A C 1
ATOM 3082 O O . ARG A 1 389 ? -27.862 24.897 36.508 1.00 39.59 389 ARG A O 1
#

Nearest PDB structures (foldseek):
  2qyu-assembly1_A  TM=5.460E-01  e=2.244E-10  Salmonella enterica subsp. enterica serovar Typhimurium str. SL1344
  3sy2-assembly1_A  TM=5.525E-01  e=5.228E-09  Salmonella enterica subsp. enterica serovar Typhimurium
  3sy2-assembly2_B  TM=5.256E-01  e=3.310E-09  Salmonella enterica subsp. enterica serovar Typhimurium
  4xrk-assembly1_A  TM=4.398E-01  e=1.700E+00  Thermochaetoides thermophila DSM 1495

pLDDT: mean 70.38, std 20.6, range [22.48, 97.5]

Foldseek 3Di:
DLLLVLVCCVAFVLDLVSLLVNCVVPPDPVSLVSSVVSLVVVVVVLVVQCPDPVNVVVRDVVVVVVSVVSVVSSVVSCVVVPDDDDPDPDDDDDDDDDDDPPPPDPPPPDPPVVNLVSQVPDQGLLAPDAQALEECCRHAQQANDPDCPDPDDARAHENANYENALYECCNPRCGNYECALYEQANYEYEDQFYAQANYHQHNYHYEYDQDPADDLVCQCAAQPVVNYVTHSLNRLVNDDCVPVVVSLVRVVRVVCRCVVNVPDCPPPSHNLLRLQCSCQVDPSSCVDPVSVVVNVVSVVVVLVVQLVPDQDDRHDPRSLVVVLCCLVVVVDPVVVCCSCPVSVSSLVNSLVCQCPDPDPVSPVSSVVSVVVSCVDPVNVVVVVPPDDD

Mean predicted aligned error: 16.83 Å

InterPro domains:
  IPR001646 Pentapeptide repeat [PF00805] (158-189)
  IPR025726 E3 ubiquitin ligase SopA-like central domain [PF13981] (246-385)